Protein AF-A0A091CSZ2-F1 (afdb_monomer_lite)

Radius of gyration: 88.47 Å; chains: 1; bounding box: 219×98×264 Å

pLDDT: mean 77.15, std 18.52, range [27.42, 98.38]

Sequence (616 aa):
MVNLGLSRVDDAVAAKHPGIGEYAACQSNAFMKGVLTFVAGTGGTFGLQILIQRKFPYPMQWSILVAVVAGSVASYRVTRVESQKCSNLWLFLETGKLSKDMGTEQCRALQVQGIKEKTAQNKATLGLLRSNIRRGKHEWASAMKYDQRAIAKACGKDVPTRLAQGRSTMEVAREKLRKYVFDRVNVHNALIHLVRLRGERLESLQLEFTRLRRQPEATKEEARLLQVIRQLENSIEKTTIKITTSQNIRLLYVDLLEYLKKVLAGYPVVLDKLQNRVIGYGSELSDMTILSQDAMMITDEVKRNTRQGEATFIQERRARENRLNQQKKLIDKIHTKEASEKLRRGHRDLDFPNSRMSTDTLMKRKETSEMDIQYQANVTASVERVKSAVQCSHLWDIAGRFLAQKNTEENLELQMEDCEDRRAQLGALIKKLQLEEVLLKFHQAPSSISFKSVEEKMNNMLKEEEARLQLAHSNMTKSQQLLLIIQTGIDNLYIRLIGITLPASQKEAVPSGILDVHSKLAYCERKLTHLADRVQALSRTEEVNTKVKDALESSTLKERYNTKISFENLEEDVIESFQFADMDLDHSYIPSRAEIKKQAQWLIEGKLKAPKKKKK

Structure (mmCIF, N/CA/C/O backbone):
data_AF-A0A091CSZ2-F1
#
_entry.id   AF-A0A091CSZ2-F1
#
loop_
_atom_site.group_PDB
_atom_site.id
_atom_site.type_symbol
_atom_site.label_atom_id
_atom_site.label_alt_id
_atom_site.label_comp_id
_atom_site.label_asym_id
_atom_site.label_entity_id
_atom_site.label_seq_id
_atom_site.pdbx_PDB_ins_code
_atom_site.Cartn_x
_atom_site.Cartn_y
_atom_site.Cartn_z
_atom_site.occupancy
_atom_site.B_iso_or_equiv
_atom_site.auth_seq_id
_atom_site.auth_comp_id
_atom_site.auth_asym_id
_atom_site.auth_atom_id
_atom_site.pdbx_PDB_model_num
ATOM 1 N N . MET A 1 1 ? -90.195 20.758 86.813 1.00 42.75 1 MET A N 1
ATOM 2 C CA . MET A 1 1 ? -89.005 21.638 86.876 1.00 42.75 1 MET A CA 1
ATOM 3 C C . MET A 1 1 ? -88.812 22.130 88.312 1.00 42.75 1 MET A C 1
ATOM 5 O O . MET A 1 1 ? -89.477 23.088 88.667 1.00 42.75 1 MET A O 1
ATOM 9 N N . VAL A 1 2 ? -87.977 21.489 89.152 1.00 44.12 2 VAL A N 1
ATOM 10 C CA . VAL A 1 2 ? -87.649 22.025 90.508 1.00 44.12 2 VAL A CA 1
ATOM 11 C C . VAL A 1 2 ? -86.200 21.740 90.988 1.00 44.12 2 VAL A C 1
ATOM 13 O O . VAL A 1 2 ? -85.830 22.155 92.075 1.00 44.12 2 VAL A O 1
ATOM 16 N N . ASN A 1 3 ? -85.332 21.101 90.187 1.00 44.06 3 ASN A N 1
ATOM 17 C CA . ASN A 1 3 ? -83.965 20.716 90.614 1.00 44.06 3 ASN A CA 1
ATOM 18 C C . ASN A 1 3 ? -82.837 21.620 90.059 1.00 44.06 3 ASN A C 1
ATOM 20 O O . ASN A 1 3 ? -81.682 21.214 90.029 1.00 44.06 3 ASN A O 1
ATOM 24 N N . LEU A 1 4 ? -83.159 22.833 89.594 1.00 44.69 4 LEU A N 1
ATOM 25 C CA . LEU A 1 4 ? -82.220 23.747 88.909 1.00 44.69 4 LEU A CA 1
ATOM 26 C C . LEU A 1 4 ? -81.836 24.997 89.731 1.00 44.69 4 LEU A C 1
ATOM 28 O O . LEU A 1 4 ? -81.159 25.878 89.214 1.00 44.69 4 LEU A O 1
ATOM 32 N N . GLY A 1 5 ? -82.266 25.088 90.996 1.00 49.94 5 GLY A N 1
ATOM 33 C CA . GLY A 1 5 ? -82.117 26.293 91.830 1.00 49.94 5 GLY A CA 1
ATOM 34 C C . GLY A 1 5 ? -81.010 26.274 92.893 1.00 49.94 5 GLY A C 1
ATOM 35 O O . GLY A 1 5 ? -80.869 27.261 93.602 1.00 49.94 5 GLY A O 1
ATOM 36 N N . LEU A 1 6 ? -80.255 25.176 93.048 1.00 50.69 6 LEU A N 1
ATOM 37 C CA . LEU A 1 6 ? -79.294 24.992 94.158 1.00 50.69 6 LEU A CA 1
ATOM 38 C C . LEU A 1 6 ? -77.846 24.692 93.721 1.00 50.69 6 LEU A C 1
ATOM 40 O O . LEU A 1 6 ? -76.978 24.521 94.567 1.00 50.69 6 LEU A O 1
ATOM 44 N N . SER A 1 7 ? -77.553 24.658 92.417 1.00 49.00 7 SER A N 1
ATOM 45 C CA . SER A 1 7 ? -76.203 24.384 91.884 1.00 49.00 7 SER A CA 1
ATOM 46 C C . SER A 1 7 ? -75.366 25.645 91.608 1.00 49.00 7 SER A C 1
ATOM 48 O O . SER A 1 7 ? -74.399 25.585 90.851 1.00 49.00 7 SER A O 1
ATOM 50 N N . ARG A 1 8 ? -75.764 26.793 92.171 1.00 52.34 8 ARG A N 1
ATOM 51 C CA . ARG A 1 8 ? -75.014 28.060 92.189 1.00 52.34 8 ARG A CA 1
ATOM 52 C C . ARG A 1 8 ? -75.266 28.784 93.513 1.00 52.34 8 ARG A C 1
ATOM 54 O O . ARG A 1 8 ? -76.113 29.666 93.598 1.00 52.34 8 ARG A O 1
ATOM 61 N N . VAL A 1 9 ? -74.534 28.371 94.541 1.00 56.75 9 VAL A N 1
ATOM 62 C CA . VAL A 1 9 ? -74.201 29.236 95.679 1.00 56.75 9 VAL A CA 1
ATOM 63 C C . VAL A 1 9 ? -72.805 29.763 95.370 1.00 56.75 9 VAL A C 1
ATOM 65 O O . VAL A 1 9 ? -71.919 28.950 95.121 1.00 56.75 9 VAL A O 1
ATOM 68 N N . ASP A 1 10 ? -72.610 31.080 95.327 1.00 58.66 10 ASP A N 1
ATOM 69 C CA . ASP A 1 10 ? -71.286 31.645 95.045 1.00 58.66 10 ASP A CA 1
ATOM 70 C C . ASP A 1 10 ? -70.282 31.244 96.137 1.00 58.66 10 ASP A C 1
ATOM 72 O O . ASP A 1 10 ? -70.606 31.262 97.330 1.00 58.66 10 ASP A O 1
ATOM 76 N N . ASP A 1 11 ? -69.043 30.931 95.748 1.00 59.53 11 ASP A N 1
ATOM 77 C CA . ASP A 1 11 ? -68.006 30.435 96.668 1.00 59.53 11 ASP A CA 1
ATOM 78 C C . ASP A 1 11 ? -67.740 31.403 97.839 1.00 59.53 11 ASP A C 1
ATOM 80 O O . ASP A 1 11 ? -67.453 30.982 98.960 1.00 59.53 11 ASP A O 1
ATOM 84 N N . ALA A 1 12 ? -67.928 32.709 97.617 1.00 61.50 12 ALA A N 1
ATOM 85 C CA . ALA A 1 12 ? -67.823 33.753 98.640 1.00 61.50 12 ALA A CA 1
ATOM 86 C C . ALA A 1 12 ? -68.907 33.678 99.741 1.00 61.50 12 ALA A C 1
ATOM 88 O O . ALA A 1 12 ? -68.702 34.195 100.842 1.00 61.50 12 ALA A O 1
ATOM 89 N N . VAL A 1 13 ? -70.051 33.043 99.464 1.00 62.28 13 VAL A N 1
ATOM 90 C CA . VAL A 1 13 ? -71.117 32.761 100.442 1.00 62.28 13 VAL A CA 1
ATOM 91 C C . VAL A 1 13 ? -70.874 31.407 101.108 1.00 62.28 13 VAL A C 1
ATOM 93 O O . VAL A 1 13 ? -70.971 31.303 102.332 1.00 62.28 13 VAL A O 1
ATOM 96 N N . ALA A 1 14 ? -70.472 30.393 100.334 1.00 58.94 14 ALA A N 1
ATOM 97 C CA . ALA A 1 14 ? -70.105 29.077 100.862 1.00 58.94 14 ALA A CA 1
ATOM 98 C C . ALA A 1 14 ? -68.959 29.157 101.890 1.00 58.94 14 ALA A C 1
ATOM 100 O O . ALA A 1 14 ? -69.014 28.502 102.929 1.00 58.94 14 ALA A O 1
ATOM 101 N N . ALA A 1 15 ? -67.975 30.033 101.662 1.00 60.06 15 ALA A N 1
ATOM 102 C CA . ALA A 1 15 ? -66.863 30.277 102.581 1.00 60.06 15 ALA A CA 1
ATOM 103 C C . ALA A 1 15 ? -67.263 30.921 103.927 1.00 60.06 15 ALA A C 1
ATOM 105 O O . ALA A 1 15 ? -66.484 30.855 104.876 1.00 60.06 15 ALA A O 1
ATOM 106 N N . LYS A 1 16 ? -68.449 31.543 104.036 1.00 67.31 16 LYS A N 1
ATOM 107 C CA . LYS A 1 16 ? -68.939 32.156 105.288 1.00 67.31 16 LYS A CA 1
ATOM 108 C C . LYS A 1 16 ? -69.817 31.231 106.132 1.00 67.31 16 LYS A C 1
ATOM 110 O O . LYS A 1 16 ? -69.867 31.410 107.344 1.00 67.31 16 LYS A O 1
ATOM 115 N N . HIS A 1 17 ? -70.488 30.260 105.512 1.00 67.06 17 HIS A N 1
ATOM 116 C CA . HIS A 1 17 ? -71.481 29.403 106.167 1.00 67.06 17 HIS A CA 1
ATOM 117 C C . HIS A 1 17 ? -71.141 27.922 105.921 1.00 67.06 17 HIS A C 1
ATOM 119 O O . HIS A 1 17 ? -71.691 27.316 104.999 1.00 67.06 17 HIS A O 1
ATOM 125 N N . PRO A 1 18 ? -70.248 27.300 106.719 1.00 64.69 18 PRO A N 1
ATOM 126 C CA . PRO A 1 18 ? -69.666 25.990 106.399 1.00 64.69 18 PRO A CA 1
ATOM 127 C C . PRO A 1 18 ? -70.699 24.857 106.268 1.00 64.69 18 PRO A C 1
ATOM 129 O O . PRO A 1 18 ? -70.479 23.909 105.519 1.00 64.69 18 PRO A O 1
ATOM 132 N N . GLY A 1 19 ? -71.853 24.965 106.937 1.00 67.50 19 GLY A N 1
ATOM 133 C CA . GLY A 1 19 ? -72.941 23.987 106.833 1.00 67.50 19 GLY A CA 1
ATOM 134 C C . GLY A 1 19 ? -73.822 24.089 105.578 1.00 67.50 19 GLY A C 1
ATOM 135 O O . GLY A 1 19 ? -74.690 23.238 105.391 1.00 67.50 19 GLY A O 1
ATOM 136 N N . ILE A 1 20 ? -73.657 25.105 104.718 1.00 70.88 20 ILE A N 1
ATOM 137 C CA . ILE A 1 20 ? -74.616 25.384 103.630 1.00 70.88 20 ILE A CA 1
ATOM 138 C C . ILE A 1 20 ? -74.624 24.304 102.533 1.00 70.88 20 ILE A C 1
ATOM 140 O O . ILE A 1 20 ? -75.682 23.985 101.989 1.00 70.88 20 ILE A O 1
ATOM 144 N N . GLY A 1 21 ? -73.470 23.685 102.253 1.00 69.44 21 GLY A N 1
ATOM 145 C CA . GLY A 1 21 ? -73.352 22.597 101.274 1.00 69.44 21 GLY A CA 1
ATOM 146 C C . GLY A 1 21 ? -74.020 21.300 101.741 1.00 69.44 21 GLY A C 1
ATOM 147 O O . GLY A 1 21 ? -74.782 20.686 100.991 1.00 69.44 21 GLY A O 1
ATOM 148 N N . GLU A 1 22 ? -73.804 20.911 103.002 1.00 71.38 22 GLU A N 1
ATOM 149 C CA . GLU A 1 22 ? -74.465 19.738 103.593 1.00 71.38 22 GLU A CA 1
ATOM 150 C C . GLU A 1 22 ? -75.973 19.962 103.766 1.00 71.38 22 GLU A C 1
ATOM 152 O O . GLU A 1 22 ? -76.764 19.047 103.520 1.00 71.38 22 GLU A O 1
ATOM 157 N N . TYR A 1 23 ? -76.395 21.190 104.093 1.00 76.81 23 TYR A N 1
ATOM 158 C CA . TYR A 1 23 ? -77.807 21.567 104.107 1.00 76.81 23 TYR A CA 1
ATOM 159 C C . TYR A 1 23 ? -78.461 21.402 102.726 1.00 76.81 23 TYR A C 1
ATOM 161 O O . TYR A 1 23 ? -79.494 20.740 102.629 1.00 76.81 23 TYR A O 1
ATOM 169 N N . ALA A 1 24 ? -77.852 21.921 101.653 1.00 73.56 24 ALA A N 1
ATOM 170 C CA . ALA A 1 24 ? -78.382 21.779 100.293 1.00 73.56 24 ALA A CA 1
ATOM 171 C C . ALA A 1 24 ? -78.472 20.303 99.853 1.00 73.56 24 ALA A C 1
ATOM 173 O O . ALA A 1 24 ? -79.487 19.874 99.291 1.00 73.56 24 ALA A O 1
ATOM 174 N N . ALA A 1 25 ? -77.455 19.494 100.176 1.00 76.88 25 ALA A N 1
ATOM 175 C CA . ALA A 1 25 ? -77.474 18.051 99.942 1.00 76.88 25 ALA A CA 1
ATOM 176 C C . ALA A 1 25 ? -78.622 17.365 100.711 1.00 76.88 25 ALA A C 1
ATOM 178 O O . ALA A 1 25 ? -79.415 16.631 100.112 1.00 76.88 25 ALA A O 1
ATOM 179 N N . CYS A 1 26 ? -78.773 17.659 102.007 1.00 80.00 26 CYS A N 1
ATOM 180 C CA . CYS A 1 26 ? -79.867 17.161 102.843 1.00 80.00 26 CYS A CA 1
ATOM 181 C C . CYS A 1 26 ? -81.241 17.550 102.274 1.00 80.00 26 CYS A C 1
ATOM 183 O O . CYS A 1 26 ? -82.117 16.695 102.123 1.00 80.00 26 CYS A O 1
ATOM 185 N N . GLN A 1 27 ? -81.416 18.817 101.889 1.00 81.19 27 GLN A N 1
ATOM 186 C CA . GLN A 1 27 ? -82.670 19.350 101.361 1.00 81.19 27 GLN A CA 1
ATOM 187 C C . GLN A 1 27 ? -83.065 18.673 100.037 1.00 81.19 27 GLN A C 1
ATOM 189 O O . GLN A 1 27 ? -84.226 18.303 99.858 1.00 81.19 27 GLN A O 1
ATOM 194 N N . SER A 1 28 ? -82.109 18.416 99.136 1.00 78.75 28 SER A N 1
ATOM 195 C CA . SER A 1 28 ? -82.377 17.667 97.896 1.00 78.75 28 SER A CA 1
ATOM 196 C C . SER A 1 28 ? -82.844 16.225 98.160 1.00 78.75 28 SER A C 1
ATOM 198 O O . SER A 1 28 ? -83.782 15.745 97.520 1.00 78.75 28 SER A O 1
ATOM 200 N N . ASN A 1 29 ? -82.267 15.552 99.162 1.00 80.56 29 ASN A N 1
ATOM 201 C CA . ASN A 1 29 ? -82.669 14.209 99.586 1.00 80.56 29 ASN A CA 1
ATOM 202 C C . ASN A 1 29 ? -84.074 14.217 100.227 1.00 80.56 29 ASN A C 1
ATOM 204 O O . ASN A 1 29 ? -84.904 13.357 99.924 1.00 80.56 29 ASN A O 1
ATOM 208 N N . ALA A 1 30 ? -84.390 15.233 101.039 1.00 83.50 30 ALA A N 1
ATOM 209 C CA . ALA A 1 30 ? -85.727 15.443 101.597 1.00 83.50 30 ALA A CA 1
ATOM 210 C C . ALA A 1 30 ? -86.799 15.597 100.498 1.00 83.50 30 ALA A C 1
ATOM 212 O O . ALA A 1 30 ? -87.841 14.940 100.562 1.00 83.50 30 ALA A O 1
ATOM 213 N N . PHE A 1 31 ? -86.525 16.382 99.448 1.00 82.31 31 PHE A N 1
ATOM 214 C CA . PHE A 1 31 ? -87.416 16.496 98.287 1.00 82.31 31 PHE A CA 1
ATOM 215 C C . PHE A 1 31 ? -87.555 15.176 97.512 1.00 82.31 31 PHE A C 1
ATOM 217 O O . PHE A 1 31 ? -88.671 14.804 97.150 1.00 82.31 31 PHE A O 1
ATOM 224 N N . MET A 1 32 ? -86.471 14.420 97.305 1.00 84.50 32 MET A N 1
ATOM 225 C CA . MET A 1 32 ? -86.537 13.114 96.629 1.00 84.50 32 MET A CA 1
ATOM 226 C C . MET A 1 32 ? -87.381 12.086 97.400 1.00 84.50 32 MET A C 1
ATOM 228 O O . MET A 1 32 ? -88.177 11.370 96.787 1.00 84.50 32 MET A O 1
ATOM 232 N N . LYS A 1 33 ? -87.297 12.053 98.738 1.00 83.62 33 LYS A N 1
ATOM 233 C CA . LYS A 1 33 ? -88.208 11.256 99.586 1.00 83.62 33 LYS A CA 1
ATOM 234 C C . LYS A 1 33 ? -89.661 11.727 99.464 1.00 83.62 33 LYS A C 1
ATOM 236 O O . LYS A 1 33 ? -90.573 10.900 99.426 1.00 83.62 33 LYS A O 1
ATOM 241 N N . GLY A 1 34 ? -89.879 13.037 99.349 1.00 85.19 34 GLY A N 1
ATOM 242 C CA . GLY A 1 34 ? -91.180 13.635 99.045 1.00 85.19 34 GLY A CA 1
ATOM 243 C C . GLY A 1 34 ? -91.783 13.127 97.733 1.00 85.19 34 GLY A C 1
ATOM 244 O O . GLY A 1 34 ? -92.928 12.677 97.711 1.00 85.19 34 GLY A O 1
ATOM 245 N N . VAL A 1 35 ? -91.008 13.124 96.646 1.00 85.44 35 VAL A N 1
ATOM 246 C CA . VAL A 1 35 ? -91.459 12.637 95.328 1.00 85.44 35 VAL A CA 1
ATOM 247 C C . VAL A 1 35 ? -91.723 11.126 95.344 1.00 85.44 35 VAL A C 1
ATOM 249 O O . VAL A 1 35 ? -92.753 10.682 94.840 1.00 85.44 35 VAL A O 1
ATOM 252 N N . LEU A 1 36 ? -90.859 10.327 95.979 1.00 85.19 36 LEU A N 1
ATOM 253 C CA . LEU A 1 36 ? -91.084 8.883 96.133 1.00 85.19 36 LEU A CA 1
ATOM 254 C C . LEU A 1 36 ? -92.365 8.570 96.919 1.00 85.19 36 LEU A C 1
ATOM 256 O O . LEU A 1 36 ? -93.137 7.699 96.520 1.00 85.19 36 LEU A O 1
ATOM 260 N N . THR A 1 37 ? -92.628 9.304 98.003 1.00 85.31 37 THR A N 1
ATOM 261 C CA . THR A 1 37 ? -93.847 9.117 98.810 1.00 85.31 37 THR A CA 1
ATOM 262 C C . THR A 1 37 ? -95.108 9.669 98.144 1.00 85.31 37 THR A C 1
ATOM 264 O O . THR A 1 37 ? -96.184 9.127 98.390 1.00 85.31 37 THR A O 1
ATOM 267 N N . PHE A 1 38 ? -94.997 10.641 97.229 1.00 89.12 38 PHE A N 1
ATOM 268 C CA . PHE A 1 38 ? -96.094 11.003 96.325 1.00 89.12 38 PHE A CA 1
ATOM 269 C C . PHE A 1 38 ? -96.479 9.821 95.427 1.00 89.12 38 PHE A C 1
ATOM 271 O O . PHE A 1 38 ? -97.629 9.393 95.447 1.00 89.12 38 PHE A O 1
ATOM 278 N N . VAL A 1 39 ? -95.522 9.261 94.677 1.00 87.75 39 VAL A N 1
ATOM 279 C CA . VAL A 1 39 ? -95.784 8.183 93.702 1.00 87.75 39 VAL A CA 1
ATOM 280 C C . VAL A 1 39 ? -96.275 6.903 94.389 1.00 87.75 39 VAL A C 1
ATOM 282 O O . VAL A 1 39 ? -97.246 6.296 93.942 1.00 87.75 39 VAL A O 1
ATOM 285 N N . ALA A 1 40 ? -95.661 6.513 95.510 1.00 86.62 40 ALA A N 1
ATOM 286 C CA . ALA A 1 40 ? -96.116 5.359 96.285 1.00 86.62 40 ALA A CA 1
ATOM 287 C C . ALA A 1 40 ? -97.497 5.595 96.931 1.00 86.62 40 ALA A C 1
ATOM 289 O O . ALA A 1 40 ? -98.336 4.693 96.946 1.00 86.62 40 ALA A O 1
ATOM 290 N N . GLY A 1 41 ? -97.755 6.808 97.433 1.00 85.75 41 GLY A N 1
ATOM 291 C CA . GLY A 1 41 ? -99.017 7.178 98.074 1.00 85.75 41 GLY A CA 1
ATOM 292 C C . GLY A 1 41 ? -100.198 7.234 97.104 1.00 85.75 41 GLY A C 1
ATOM 293 O O . GLY A 1 41 ? -101.259 6.684 97.407 1.00 85.75 41 GLY A O 1
ATOM 294 N N . THR A 1 42 ? -100.023 7.838 95.923 1.00 87.50 42 THR A N 1
ATOM 295 C CA . THR A 1 42 ? -101.057 7.851 94.873 1.00 87.50 42 THR A CA 1
ATOM 296 C C . THR A 1 42 ? -101.328 6.440 94.349 1.00 87.50 42 THR A C 1
ATOM 298 O O . THR A 1 42 ? -102.483 6.025 94.304 1.00 87.50 42 THR A O 1
ATOM 301 N N . GLY A 1 43 ? -100.285 5.658 94.044 1.00 84.19 43 GLY A N 1
ATOM 302 C CA . GLY A 1 43 ? -100.430 4.280 93.564 1.00 84.19 43 GLY A CA 1
ATOM 303 C C . GLY A 1 43 ? -101.142 3.361 94.563 1.00 84.19 43 GLY A C 1
ATOM 304 O O . GLY A 1 43 ? -102.083 2.656 94.196 1.00 84.19 43 GLY A O 1
ATOM 305 N N . GLY A 1 44 ? -100.748 3.402 95.841 1.00 85.44 44 GLY A N 1
ATOM 306 C CA . GLY A 1 44 ? -101.357 2.580 96.892 1.00 85.44 44 GLY A CA 1
ATOM 307 C C . GLY A 1 44 ? -102.820 2.938 97.175 1.00 85.44 44 GLY A C 1
ATOM 308 O O . GLY A 1 44 ? -103.660 2.047 97.309 1.00 85.44 44 GLY A O 1
ATOM 309 N N . THR A 1 45 ? -103.153 4.232 97.216 1.00 83.69 45 THR A N 1
ATOM 310 C CA . THR A 1 45 ? -104.541 4.678 97.445 1.00 83.69 45 THR A CA 1
ATOM 311 C C . THR A 1 45 ? -105.448 4.400 96.247 1.00 83.69 45 THR A C 1
ATOM 313 O O . THR A 1 45 ? -106.575 3.949 96.446 1.00 83.69 45 THR A O 1
ATOM 316 N N . PHE A 1 46 ? -104.950 4.552 95.016 1.00 84.56 46 PHE A N 1
ATOM 317 C CA . PHE A 1 46 ? -105.677 4.174 93.801 1.00 84.56 46 PHE A CA 1
ATOM 318 C C . PHE A 1 46 ? -105.936 2.657 93.730 1.00 84.56 46 PHE A C 1
ATOM 320 O O . PHE A 1 46 ? -107.058 2.229 93.458 1.00 84.56 46 PHE A O 1
ATOM 327 N N . GLY A 1 47 ? -104.944 1.825 94.070 1.00 83.12 47 GLY A N 1
ATOM 328 C CA . GLY A 1 47 ? -105.113 0.368 94.149 1.00 83.12 47 GLY A CA 1
ATOM 329 C C . GLY A 1 47 ? -106.172 -0.063 95.174 1.00 83.12 47 GLY A C 1
ATOM 330 O O . GLY A 1 47 ? -107.018 -0.911 94.879 1.00 83.12 47 GLY A O 1
ATOM 331 N N . LEU A 1 48 ? -106.188 0.568 96.353 1.00 82.12 48 LEU A N 1
ATOM 332 C CA . LEU A 1 48 ? -107.214 0.330 97.375 1.00 82.12 48 LEU A CA 1
ATOM 333 C C . LEU A 1 48 ? -108.613 0.776 96.910 1.00 82.12 48 LEU A C 1
ATOM 335 O O . LEU A 1 48 ? -109.604 0.097 97.175 1.00 82.12 48 LEU A O 1
ATOM 339 N N . GLN A 1 49 ? -108.707 1.884 96.173 1.00 80.88 49 GLN A N 1
ATOM 340 C CA . GLN A 1 49 ? -109.967 2.385 95.619 1.00 80.88 49 GLN A CA 1
ATOM 341 C C . GLN A 1 49 ? -110.567 1.476 94.545 1.00 80.88 49 GLN A C 1
ATOM 343 O O . GLN A 1 49 ? -111.786 1.319 94.534 1.00 80.88 49 GLN A O 1
ATOM 348 N N . ILE A 1 50 ? -109.752 0.837 93.698 1.00 80.56 50 ILE A N 1
ATOM 349 C CA . ILE A 1 50 ? -110.214 -0.183 92.736 1.00 80.56 50 ILE A CA 1
ATOM 350 C C . ILE A 1 50 ? -110.808 -1.393 93.481 1.00 80.56 50 ILE A C 1
ATOM 352 O O . ILE A 1 50 ? -111.854 -1.924 93.100 1.00 80.56 50 ILE A O 1
ATOM 356 N N . LEU A 1 51 ? -110.184 -1.798 94.592 1.00 80.62 51 LEU A N 1
ATOM 357 C CA . LEU A 1 51 ? -110.705 -2.843 95.481 1.00 80.62 51 LEU A CA 1
ATOM 358 C C . LEU A 1 51 ? -112.053 -2.462 96.120 1.00 80.62 51 LEU A C 1
ATOM 360 O O . LEU A 1 51 ? -112.914 -3.325 96.279 1.00 80.62 51 LEU A O 1
ATOM 364 N N . ILE A 1 52 ? -112.265 -1.180 96.432 1.00 78.00 52 ILE A N 1
ATOM 365 C CA . ILE A 1 52 ? -113.539 -0.659 96.956 1.00 78.00 52 ILE A CA 1
ATOM 366 C C . ILE A 1 52 ? -114.594 -0.516 95.841 1.00 78.00 52 ILE A C 1
ATOM 368 O O . ILE A 1 52 ? -115.756 -0.855 96.068 1.00 78.00 52 ILE A O 1
ATOM 372 N N . GLN A 1 53 ? -114.211 -0.109 94.623 1.00 71.50 53 GLN A N 1
ATOM 373 C CA . GLN A 1 53 ? -115.112 -0.025 93.460 1.00 71.50 53 GLN A CA 1
ATOM 374 C C . GLN A 1 53 ? -115.760 -1.369 93.107 1.00 71.50 53 GLN A C 1
ATOM 376 O O . GLN A 1 53 ? -116.913 -1.398 92.684 1.00 71.50 53 GLN A O 1
ATOM 381 N N . ARG A 1 54 ? -115.067 -2.494 93.346 1.00 73.62 54 ARG A N 1
ATOM 382 C CA . ARG A 1 54 ? -115.645 -3.848 93.227 1.00 73.62 54 ARG A CA 1
ATOM 383 C C . ARG A 1 54 ? -116.833 -4.113 94.163 1.00 73.62 54 ARG A C 1
ATOM 385 O O . ARG A 1 54 ? -117.535 -5.096 93.947 1.00 73.62 54 ARG A O 1
ATOM 392 N N . LYS A 1 55 ? -117.040 -3.294 95.200 1.00 74.00 55 LYS A N 1
ATOM 393 C CA . LYS A 1 55 ? -118.114 -3.456 96.195 1.00 74.00 55 LYS A CA 1
ATOM 394 C C . LYS A 1 55 ? -119.137 -2.315 96.183 1.00 74.00 55 LYS A C 1
ATOM 396 O O . LYS A 1 55 ? -120.295 -2.559 96.500 1.00 74.00 55 LYS A O 1
ATOM 401 N N . PHE A 1 56 ? -118.734 -1.108 95.781 1.00 72.19 56 PHE A N 1
ATOM 402 C CA . PHE A 1 56 ? -119.621 0.039 95.565 1.00 72.19 56 PHE A CA 1
ATOM 403 C C . PHE A 1 56 ? -119.186 0.805 94.301 1.00 72.19 56 PHE A C 1
ATOM 405 O O . PHE A 1 56 ? -118.100 1.386 94.311 1.00 72.19 56 PHE A O 1
ATOM 412 N N . PRO A 1 57 ? -119.980 0.829 93.214 1.00 71.12 57 PRO A N 1
ATOM 413 C CA . PRO A 1 57 ? -119.600 1.517 91.982 1.00 71.12 57 PRO A CA 1
ATOM 414 C C . PRO A 1 57 ? -119.760 3.041 92.106 1.00 71.12 57 PRO A C 1
ATOM 416 O O . PRO A 1 57 ? -120.825 3.538 92.461 1.00 71.12 57 PRO A O 1
ATOM 419 N N . TYR A 1 58 ? -118.707 3.789 91.772 1.00 79.44 58 TYR A N 1
ATOM 420 C CA . TYR A 1 58 ? -118.703 5.257 91.698 1.00 79.44 58 TYR A CA 1
ATOM 421 C C . TYR A 1 58 ? -117.737 5.741 90.592 1.00 79.44 58 TYR A C 1
ATOM 423 O O . TYR A 1 58 ? -116.856 4.974 90.187 1.00 79.44 58 TYR A O 1
ATOM 431 N N . PRO A 1 59 ? -117.870 6.978 90.067 1.00 76.19 59 PRO A N 1
ATOM 432 C CA . PRO A 1 59 ? -117.162 7.389 88.851 1.00 76.19 59 PRO A CA 1
ATOM 433 C C . PRO A 1 59 ? -115.636 7.462 89.016 1.00 76.19 59 PRO A C 1
ATOM 435 O O . PRO A 1 59 ? -115.134 8.079 89.955 1.00 76.19 59 PRO A O 1
ATOM 438 N N . MET A 1 60 ? -114.897 6.915 88.043 1.00 72.50 60 MET A N 1
ATOM 439 C CA . MET A 1 60 ? -113.422 6.838 88.033 1.00 72.50 60 MET A CA 1
ATOM 440 C C . MET A 1 60 ? -112.697 8.177 88.245 1.00 72.50 60 MET A C 1
ATOM 442 O O . MET A 1 60 ? -111.608 8.202 88.818 1.00 72.50 60 MET A O 1
ATOM 446 N N . GLN A 1 61 ? -113.298 9.295 87.824 1.00 79.06 61 GLN A N 1
ATOM 447 C CA . GLN A 1 61 ? -112.747 10.639 88.040 1.00 79.06 61 GLN A CA 1
ATOM 448 C C . GLN A 1 61 ? -112.524 10.939 89.534 1.00 79.06 61 GLN A C 1
ATOM 450 O O . GLN A 1 61 ? -111.511 11.539 89.892 1.00 79.06 61 GLN A O 1
ATOM 455 N N . TRP A 1 62 ? -113.413 10.461 90.414 1.00 79.56 62 TRP A N 1
ATOM 456 C CA . TRP A 1 62 ? -113.287 10.644 91.861 1.00 79.56 62 TRP A CA 1
ATOM 457 C C . TRP A 1 62 ? -112.188 9.776 92.478 1.00 79.56 62 TRP A C 1
ATOM 459 O O . TRP A 1 62 ? -111.502 10.247 93.382 1.00 79.56 62 TRP A O 1
ATOM 469 N N . SER A 1 63 ? -111.959 8.557 91.974 1.00 79.81 63 SER A N 1
ATOM 470 C CA . SER A 1 63 ? -110.827 7.726 92.413 1.00 79.81 63 SER A CA 1
ATOM 471 C C . SER A 1 63 ? -109.503 8.437 92.130 1.00 79.81 63 SER A C 1
ATOM 473 O O . SER A 1 63 ? -108.731 8.708 93.047 1.00 79.81 63 SER A O 1
ATOM 475 N N . ILE A 1 64 ? -109.280 8.845 90.875 1.00 82.38 64 ILE A N 1
ATOM 476 C CA . ILE A 1 64 ? -108.052 9.543 90.465 1.00 82.38 64 ILE A CA 1
ATOM 477 C C . ILE A 1 64 ? -107.846 10.814 91.304 1.00 82.38 64 ILE A C 1
ATOM 479 O O . ILE A 1 64 ? -106.758 11.021 91.841 1.00 82.38 64 ILE A O 1
ATOM 483 N N . LEU A 1 65 ? -108.891 11.630 91.483 1.00 85.44 65 LEU A N 1
ATOM 484 C CA . LEU A 1 65 ? -108.815 12.864 92.267 1.00 85.44 65 LEU A CA 1
ATOM 485 C C . LEU A 1 65 ? -108.460 12.596 93.739 1.00 85.44 65 LEU A C 1
ATOM 487 O O . LEU A 1 65 ? -107.530 13.209 94.262 1.00 85.44 65 LEU A O 1
ATOM 491 N N . VAL A 1 66 ? -109.140 11.659 94.407 1.00 84.19 66 VAL A N 1
ATOM 492 C CA . VAL A 1 66 ? -108.883 11.360 95.827 1.00 84.19 66 VAL A CA 1
ATOM 493 C C . VAL A 1 66 ? -107.518 10.691 96.023 1.00 84.19 66 VAL A C 1
ATOM 495 O O . VAL A 1 66 ? -106.832 11.010 96.992 1.00 84.19 66 VAL A O 1
ATOM 498 N N . ALA A 1 67 ? -107.075 9.825 95.105 1.00 85.56 67 ALA A N 1
ATOM 499 C CA . ALA A 1 67 ? -105.739 9.228 95.157 1.00 85.56 67 ALA A CA 1
ATOM 500 C C . ALA A 1 67 ? -104.629 10.284 95.005 1.00 85.56 67 ALA A C 1
ATOM 502 O O . ALA A 1 67 ? -103.684 10.309 95.797 1.00 85.56 67 ALA A O 1
ATOM 503 N N . VAL A 1 68 ? -104.766 11.208 94.044 1.00 88.12 68 VAL A N 1
ATOM 504 C CA . VAL A 1 68 ? -103.827 12.328 93.844 1.00 88.12 68 VAL A CA 1
ATOM 505 C C . VAL A 1 68 ? -103.800 13.260 95.057 1.00 88.12 68 VAL A C 1
ATOM 507 O O . VAL A 1 68 ? -102.714 13.638 95.504 1.00 88.12 68 VAL A O 1
ATOM 510 N N . VAL A 1 69 ? -104.954 13.587 95.647 1.00 89.31 69 VAL A N 1
ATOM 511 C CA . VAL A 1 69 ? -105.030 14.403 96.874 1.00 89.31 69 VAL A CA 1
ATOM 512 C C . VAL A 1 69 ? -104.356 13.689 98.051 1.00 89.31 69 VAL A C 1
ATOM 514 O O . VAL A 1 69 ? -103.524 14.290 98.732 1.00 89.31 69 VAL A O 1
ATOM 517 N N . ALA A 1 70 ? -104.637 12.401 98.265 1.00 87.75 70 ALA A N 1
ATOM 518 C CA . ALA A 1 70 ? -104.053 11.629 99.361 1.00 87.75 70 ALA A CA 1
ATOM 519 C C . ALA A 1 70 ? -102.522 11.509 99.241 1.00 87.75 70 ALA A C 1
ATOM 521 O O . ALA A 1 70 ? -101.803 11.777 100.209 1.00 87.75 70 ALA A O 1
ATOM 522 N N . GLY A 1 71 ? -102.009 11.192 98.047 1.00 87.31 71 GLY A N 1
ATOM 523 C CA . GLY A 1 71 ? -100.569 11.171 97.777 1.00 87.31 71 GLY A CA 1
ATOM 524 C C . GLY A 1 71 ? -99.908 12.545 97.927 1.00 87.31 71 GLY A C 1
ATOM 525 O O . GLY A 1 71 ? -98.808 12.631 98.471 1.00 87.31 71 GLY A O 1
ATOM 526 N N . SER A 1 72 ? -100.588 13.630 97.535 1.00 88.25 72 SER A N 1
ATOM 527 C CA . SER A 1 72 ? -100.102 15.008 97.735 1.00 88.25 72 SER A CA 1
ATOM 528 C C . SER A 1 72 ? -99.952 15.355 99.218 1.00 88.25 72 SER A C 1
ATOM 530 O O . SER A 1 72 ? -98.909 15.860 99.632 1.00 88.25 72 SER A O 1
ATOM 532 N N . VAL A 1 73 ? -100.956 15.043 100.044 1.00 88.62 73 VAL A N 1
ATOM 533 C CA . VAL A 1 73 ? -100.929 15.320 101.493 1.00 88.62 73 VAL A CA 1
ATOM 534 C C . VAL A 1 73 ? -99.863 14.479 102.206 1.00 88.62 73 VAL A C 1
ATOM 536 O O . VAL A 1 73 ? -99.149 14.997 103.071 1.00 88.62 73 VAL A O 1
ATOM 539 N N . ALA A 1 74 ? -99.707 13.207 101.824 1.00 86.00 74 ALA A N 1
ATOM 540 C CA . ALA A 1 74 ? -98.655 12.335 102.347 1.00 86.00 74 ALA A CA 1
ATOM 541 C C . ALA A 1 74 ? -97.254 12.862 101.989 1.00 86.00 74 ALA A C 1
ATOM 543 O O . ALA A 1 74 ? -96.420 13.055 102.877 1.00 86.00 74 ALA A O 1
ATOM 544 N N . SER A 1 75 ? -97.029 13.176 100.710 1.00 88.75 75 SER A N 1
ATOM 545 C CA . SER A 1 75 ? -95.783 13.760 100.203 1.00 88.75 75 SER A CA 1
ATOM 546 C C . SER A 1 75 ? -95.432 15.073 100.903 1.00 88.75 75 SER A C 1
ATOM 548 O O . SER A 1 75 ? -94.305 15.243 101.370 1.00 88.75 75 SER A O 1
ATOM 550 N N . TYR A 1 76 ? -96.401 15.980 101.063 1.00 86.88 76 TYR A N 1
ATOM 551 C CA . TYR A 1 76 ? -96.196 17.255 101.749 1.00 86.88 76 TYR A CA 1
ATOM 552 C C . TYR A 1 76 ? -95.797 17.061 103.220 1.00 86.88 76 TYR A C 1
ATOM 554 O O . TYR A 1 76 ? -94.840 17.691 103.677 1.00 86.88 76 TYR A O 1
ATOM 562 N N . ARG A 1 77 ? -96.451 16.146 103.958 1.00 87.44 77 ARG A N 1
ATOM 563 C CA . ARG A 1 77 ? -96.051 15.812 105.339 1.00 87.44 77 ARG A CA 1
ATOM 564 C C . ARG A 1 77 ? -94.622 15.270 105.412 1.00 87.44 77 ARG A C 1
ATOM 566 O O . ARG A 1 77 ? -93.852 15.744 106.245 1.00 87.44 77 ARG A O 1
ATOM 573 N N . VAL A 1 78 ? -94.260 14.313 104.556 1.00 87.00 78 VAL A N 1
ATOM 574 C CA . VAL A 1 78 ? -92.914 13.707 104.544 1.00 87.00 78 VAL A CA 1
ATOM 575 C C . VAL A 1 78 ? -91.852 14.746 104.193 1.00 87.00 78 VAL A C 1
ATOM 577 O O . VAL A 1 78 ? -90.876 14.895 104.926 1.00 87.00 78 VAL A O 1
ATOM 580 N N . THR A 1 79 ? -92.079 15.523 103.131 1.00 85.81 79 THR A N 1
ATOM 581 C CA . THR A 1 79 ? -91.163 16.585 102.690 1.00 85.81 79 THR A CA 1
ATOM 582 C C . THR A 1 79 ? -90.950 17.614 103.798 1.00 85.81 79 THR A C 1
ATOM 584 O O . THR A 1 79 ? -89.809 17.971 104.086 1.00 85.81 79 THR A O 1
ATOM 587 N N . ARG A 1 80 ? -92.021 18.051 104.480 1.00 84.12 80 ARG A N 1
ATOM 588 C CA . ARG A 1 80 ? -91.946 19.001 105.602 1.00 84.12 80 ARG A CA 1
ATOM 589 C C . ARG A 1 80 ? -91.131 18.454 106.778 1.00 84.12 80 ARG A C 1
ATOM 591 O O . ARG A 1 80 ? -90.271 19.170 107.282 1.00 84.12 80 ARG A O 1
ATOM 598 N N . VAL A 1 81 ? -91.361 17.205 107.193 1.00 85.12 81 VAL A N 1
ATOM 599 C CA . VAL A 1 81 ? -90.630 16.577 108.312 1.00 85.12 81 VAL A CA 1
ATOM 600 C C . VAL A 1 81 ? -89.144 16.404 107.989 1.00 85.12 81 VAL A C 1
ATOM 602 O O . VAL A 1 81 ? -88.299 16.743 108.815 1.00 85.12 81 VAL A O 1
ATOM 605 N N . GLU A 1 82 ? -88.800 15.924 106.793 1.00 82.00 82 GLU A N 1
ATOM 606 C CA . GLU A 1 82 ? -87.397 15.757 106.394 1.00 82.00 82 GLU A CA 1
ATOM 607 C C . GLU A 1 82 ? -86.693 17.114 106.207 1.00 82.00 82 GLU A C 1
ATOM 609 O O . GLU A 1 82 ? -85.558 17.279 106.648 1.00 82.00 82 GLU A O 1
ATOM 614 N N . SER A 1 83 ? -87.382 18.127 105.669 1.00 81.56 83 SER A N 1
ATOM 615 C CA . SER A 1 83 ? -86.840 19.494 105.549 1.00 81.56 83 SER A CA 1
ATOM 616 C C . SER A 1 83 ? -86.570 20.127 106.918 1.00 81.56 83 SER A C 1
ATOM 618 O O . SER A 1 83 ? -85.555 20.795 107.106 1.00 81.56 83 SER A O 1
ATOM 620 N N . GLN A 1 84 ? -87.437 19.876 107.905 1.00 79.56 84 GLN A N 1
ATOM 621 C CA . GLN A 1 84 ? -87.246 20.353 109.276 1.00 79.56 84 GLN A CA 1
ATOM 622 C C . GLN A 1 84 ? -86.043 19.677 109.963 1.00 79.56 84 GLN A C 1
ATOM 624 O O . GLN A 1 84 ? -85.323 20.335 110.711 1.00 79.56 84 GLN A O 1
ATOM 629 N N . LYS A 1 85 ? -85.741 18.407 109.649 1.00 81.81 85 LYS A N 1
ATOM 630 C CA . LYS A 1 85 ? -84.483 17.763 110.079 1.00 81.81 85 LYS A CA 1
ATOM 631 C C . LYS A 1 85 ? -83.255 18.429 109.452 1.00 81.81 85 LYS A C 1
ATOM 633 O O . LYS A 1 85 ? -82.283 18.666 110.162 1.00 81.81 85 LYS A O 1
ATOM 638 N N . CYS A 1 86 ? -83.306 18.777 108.165 1.00 80.00 86 CYS A N 1
ATOM 639 C CA . CYS A 1 86 ? -82.211 19.495 107.505 1.00 80.00 86 CYS A CA 1
ATOM 640 C C . CYS A 1 86 ? -81.991 20.896 108.101 1.00 80.00 86 CYS A C 1
ATOM 642 O O . CYS A 1 86 ? -80.848 21.297 108.295 1.00 80.00 86 CYS A O 1
ATOM 644 N N . SER A 1 87 ? -83.059 21.612 108.467 1.00 78.19 87 SER A N 1
ATOM 645 C CA . SER A 1 87 ? -82.961 22.900 109.175 1.00 78.19 87 SER A CA 1
ATOM 646 C C . SER A 1 87 ? -82.281 22.763 110.548 1.00 78.19 87 SER A C 1
ATOM 648 O O . SER A 1 87 ? -81.398 23.556 110.870 1.00 78.19 87 SER A O 1
ATOM 650 N N . ASN A 1 88 ? -82.600 21.713 111.315 1.00 77.81 88 ASN A N 1
ATOM 651 C CA . ASN A 1 88 ? -81.917 21.420 112.581 1.00 77.81 88 ASN A CA 1
ATOM 652 C C . ASN A 1 88 ? -80.430 21.055 112.383 1.00 77.81 88 ASN A C 1
ATOM 654 O O . ASN A 1 88 ? -79.592 21.448 113.192 1.00 77.81 88 ASN A O 1
ATOM 658 N N . LEU A 1 89 ? -80.090 20.325 111.312 1.00 76.81 89 LEU A N 1
ATOM 659 C CA . LEU A 1 89 ? -78.701 20.002 110.961 1.00 76.81 89 LEU A CA 1
ATOM 660 C C . LEU A 1 89 ? -77.903 21.262 110.589 1.00 76.81 89 LEU A C 1
ATOM 662 O O . LEU A 1 89 ? -76.768 21.418 111.028 1.00 76.81 89 LEU A O 1
ATOM 666 N N . TRP A 1 90 ? -78.503 22.179 109.829 1.00 75.06 90 TRP A N 1
ATOM 667 C CA . TRP A 1 90 ? -77.888 23.458 109.471 1.00 75.06 90 TRP A CA 1
ATOM 668 C C . TRP A 1 90 ? -77.608 24.322 110.712 1.00 75.06 90 TRP A C 1
ATOM 670 O O . TRP A 1 90 ? -76.472 24.749 110.909 1.00 75.06 90 TRP A O 1
ATOM 680 N N . LEU A 1 91 ? -78.587 24.452 111.619 1.00 72.56 91 LEU A N 1
ATOM 681 C CA . LEU A 1 91 ? -78.410 25.112 112.921 1.00 72.56 91 LEU A CA 1
ATOM 682 C C . LEU A 1 91 ? -77.272 24.499 113.755 1.00 72.56 91 LEU A C 1
ATOM 684 O O . LEU A 1 91 ? -76.525 25.232 114.404 1.00 72.56 91 LEU A O 1
ATOM 688 N N . PHE A 1 92 ? -77.113 23.173 113.738 1.00 72.88 92 PHE A N 1
ATOM 689 C CA . PHE A 1 92 ? -76.007 22.497 114.421 1.00 72.88 92 PHE A CA 1
ATOM 690 C C . PHE A 1 92 ? -74.642 22.840 113.801 1.00 72.88 92 PHE A C 1
ATOM 692 O O . PHE A 1 92 ? -73.723 23.223 114.527 1.00 72.88 92 PHE A O 1
ATOM 699 N N . LEU A 1 93 ? -74.524 22.755 112.472 1.00 69.19 93 LEU A N 1
ATOM 700 C CA . LEU A 1 93 ? -73.288 23.047 111.733 1.00 69.19 93 LEU A CA 1
ATOM 701 C C . LEU A 1 93 ? -72.862 24.523 111.824 1.00 69.19 93 LEU A C 1
ATOM 703 O O . LEU A 1 93 ? -71.678 24.822 111.697 1.00 69.19 93 LEU A O 1
ATOM 707 N N . GLU A 1 94 ? -73.808 25.437 112.048 1.00 67.12 94 GLU A N 1
ATOM 708 C CA . GLU A 1 94 ? -73.552 26.879 112.132 1.00 67.12 94 GLU A CA 1
ATOM 709 C C . GLU A 1 94 ? -73.335 27.390 113.568 1.00 67.12 94 GLU A C 1
ATOM 711 O O . GLU A 1 94 ? -72.540 28.304 113.778 1.00 67.12 94 GLU A O 1
ATOM 716 N N . THR A 1 95 ? -73.983 26.795 114.579 1.00 65.56 95 THR A N 1
ATOM 717 C CA . THR A 1 95 ? -73.849 27.237 115.986 1.00 65.56 95 THR A CA 1
ATOM 718 C C . THR A 1 95 ? -72.891 26.395 116.833 1.00 65.56 95 THR A C 1
ATOM 720 O O . THR A 1 95 ? -72.532 26.809 117.939 1.00 65.56 95 THR A O 1
ATOM 723 N N . GLY A 1 96 ? -72.477 25.214 116.358 1.00 63.69 96 GLY A N 1
ATOM 724 C CA . GLY A 1 96 ? -71.450 24.362 116.975 1.00 63.69 96 GLY A CA 1
ATOM 725 C C . GLY A 1 96 ? -71.794 23.760 118.346 1.00 63.69 96 GLY A C 1
ATOM 726 O O . GLY A 1 96 ? -70.981 23.031 118.916 1.00 63.69 96 GLY A O 1
ATOM 727 N N . LYS A 1 97 ? -72.980 24.039 118.901 1.00 53.31 97 LYS A N 1
ATOM 728 C CA . LYS A 1 97 ? -73.413 23.539 120.212 1.00 53.31 97 LYS A CA 1
ATOM 729 C C . LYS A 1 97 ? -74.228 22.259 120.066 1.00 53.31 97 LYS A C 1
ATOM 731 O O . LYS A 1 97 ? -75.440 22.294 119.865 1.00 53.31 97 LYS A O 1
ATOM 736 N N . LEU A 1 98 ? -73.556 21.121 120.232 1.00 42.53 98 LEU A N 1
ATOM 737 C CA . LEU A 1 98 ? -74.230 19.866 120.560 1.00 42.53 98 LEU A CA 1
ATOM 738 C C . LEU A 1 98 ? -74.914 19.993 121.936 1.00 42.53 98 LEU A C 1
ATOM 740 O O . LEU A 1 98 ? -74.449 20.740 122.801 1.00 42.53 98 LEU A O 1
ATOM 744 N N . SER A 1 99 ? -75.999 19.244 122.154 1.00 38.78 99 SER A N 1
ATOM 745 C CA . SER A 1 99 ? -76.561 19.072 123.500 1.00 38.78 99 SER A CA 1
ATOM 746 C C . SER A 1 99 ? -75.497 18.518 124.454 1.00 38.78 99 SER A C 1
ATOM 748 O O . SER A 1 99 ? -74.664 17.709 124.045 1.00 38.78 99 SER A O 1
ATOM 750 N N . LYS A 1 100 ? -75.543 18.923 125.728 1.00 43.31 100 LYS A N 1
ATOM 751 C CA . LYS A 1 100 ? -74.684 18.356 126.777 1.00 43.31 100 LYS A CA 1
ATOM 752 C C . LYS A 1 100 ? -74.915 16.845 126.885 1.00 43.31 100 LYS A C 1
ATOM 754 O O . LYS A 1 100 ? -76.004 16.434 127.268 1.00 43.31 100 LYS A O 1
ATOM 759 N N . ASP A 1 101 ? -73.920 16.046 126.507 1.00 43.44 101 ASP A N 1
ATOM 760 C CA . ASP A 1 101 ? -73.059 15.300 127.443 1.00 43.44 101 ASP A CA 1
ATOM 761 C C . ASP A 1 101 ? -72.006 14.467 126.667 1.00 43.44 101 ASP A C 1
ATOM 763 O O . ASP A 1 101 ? -71.911 14.568 125.444 1.00 43.44 101 ASP A O 1
ATOM 767 N N . MET A 1 102 ? -71.223 13.651 127.388 1.00 39.28 102 MET A N 1
ATOM 768 C CA . MET A 1 102 ? -70.088 12.809 126.947 1.00 39.28 102 MET A CA 1
ATOM 769 C C . MET A 1 102 ? -68.725 13.525 126.828 1.00 39.28 102 MET A C 1
ATOM 771 O O . MET A 1 102 ? -68.597 14.630 126.308 1.00 39.28 102 MET A O 1
ATOM 775 N N . GLY A 1 103 ? -67.687 12.880 127.383 1.00 41.38 103 GLY A N 1
ATOM 776 C CA . GLY A 1 103 ? -66.409 13.509 127.744 1.00 41.38 103 GLY A CA 1
ATOM 777 C C . GLY A 1 103 ? -65.243 13.331 126.761 1.00 41.38 103 GLY A C 1
ATOM 778 O O . GLY A 1 103 ? -65.217 12.444 125.907 1.00 41.38 103 GLY A O 1
ATOM 779 N N . THR A 1 104 ? -64.221 14.172 126.933 1.00 49.28 104 THR A N 1
ATOM 780 C CA . THR A 1 104 ? -63.139 14.436 125.966 1.00 49.28 104 THR A CA 1
ATOM 781 C C . THR A 1 104 ? -62.202 13.259 125.663 1.00 49.28 104 THR A C 1
ATOM 783 O O . THR A 1 104 ? -61.550 13.256 124.617 1.00 49.28 104 THR A O 1
ATOM 786 N N . GLU A 1 105 ? -62.102 12.257 126.541 1.00 54.34 105 GLU A N 1
ATOM 787 C CA . GLU A 1 105 ? -61.131 11.160 126.383 1.00 54.34 105 GLU A CA 1
ATOM 788 C C . GLU A 1 105 ? -61.547 10.119 125.336 1.00 54.34 105 GLU A C 1
ATOM 790 O O . GLU A 1 105 ? -60.709 9.655 124.557 1.00 54.34 105 GLU A O 1
ATOM 795 N N . GLN A 1 106 ? -62.846 9.813 125.235 1.00 52.84 106 GLN A N 1
ATOM 796 C CA . GLN A 1 106 ? -63.367 8.859 124.247 1.00 52.84 106 GLN A CA 1
ATOM 797 C C . GLN A 1 106 ? -63.076 9.316 122.808 1.00 52.84 106 GLN A C 1
ATOM 799 O O . GLN A 1 106 ? -62.760 8.499 121.943 1.00 52.84 106 GLN A O 1
ATOM 804 N N . CYS A 1 107 ? -63.082 10.631 122.564 1.00 54.47 107 CYS A N 1
ATOM 805 C CA . CYS A 1 107 ? -62.766 11.213 121.260 1.00 54.47 107 CYS A CA 1
ATOM 806 C C . CYS A 1 107 ? -61.316 10.917 120.818 1.00 54.47 107 CYS A C 1
ATOM 808 O O . CYS A 1 107 ? -61.083 10.538 119.668 1.00 54.47 107 CYS A O 1
ATOM 810 N N . ARG A 1 108 ? -60.337 10.987 121.737 1.00 59.50 108 ARG A N 1
ATOM 811 C CA . ARG A 1 108 ? -58.930 10.645 121.442 1.00 59.50 108 ARG A CA 1
ATOM 812 C C . ARG A 1 108 ? -58.747 9.152 121.158 1.00 59.50 108 ARG A C 1
ATOM 814 O O . ARG A 1 108 ? -58.012 8.798 120.236 1.00 59.50 108 ARG A O 1
ATOM 821 N N . ALA A 1 109 ? -59.436 8.285 121.902 1.00 62.06 109 ALA A N 1
ATOM 822 C CA . ALA A 1 109 ? -59.406 6.840 121.668 1.00 62.06 109 ALA A CA 1
ATOM 823 C C . ALA A 1 109 ? -59.942 6.482 120.269 1.00 62.06 109 ALA A C 1
ATOM 825 O O . ALA A 1 109 ? -59.272 5.771 119.517 1.00 62.06 109 ALA A O 1
ATOM 826 N N . LEU A 1 110 ? -61.089 7.054 119.882 1.00 64.44 110 LEU A N 1
ATOM 827 C CA . LEU A 1 110 ? -61.685 6.890 118.551 1.00 64.44 110 LEU A CA 1
ATOM 828 C C . LEU A 1 110 ? -60.774 7.417 117.430 1.00 64.44 110 LEU A C 1
ATOM 830 O O . LEU A 1 110 ? -60.655 6.775 116.388 1.00 64.44 110 LEU A O 1
ATOM 834 N N . GLN A 1 111 ? -60.068 8.534 117.641 1.00 71.19 111 GLN A N 1
ATOM 835 C CA . GLN A 1 111 ? -59.094 9.053 116.671 1.00 71.19 111 GLN A CA 1
ATOM 836 C C . GLN A 1 111 ? -57.921 8.085 116.447 1.00 71.19 111 GLN A C 1
ATOM 838 O O . GLN A 1 111 ? -57.570 7.788 115.303 1.00 71.19 111 GLN A O 1
ATOM 843 N N . VAL A 1 112 ? -57.337 7.546 117.523 1.00 73.62 112 VAL A N 1
ATOM 844 C CA . VAL A 1 112 ? -56.243 6.561 117.440 1.00 73.62 112 VAL A CA 1
ATOM 845 C C . VAL A 1 112 ? -56.724 5.251 116.812 1.00 73.62 112 VAL A C 1
ATOM 847 O O . VAL A 1 112 ? -55.998 4.658 116.010 1.00 73.62 112 VAL A O 1
ATOM 850 N N . GLN A 1 113 ? -57.946 4.810 117.119 1.00 74.00 113 GLN A N 1
ATOM 851 C CA . GLN A 1 113 ? -58.552 3.642 116.482 1.00 74.00 113 GLN A CA 1
ATOM 852 C C . GLN A 1 113 ? -58.767 3.869 114.978 1.00 74.00 113 GLN A C 1
ATOM 854 O O . GLN A 1 113 ? -58.297 3.061 114.182 1.00 74.00 113 GLN A O 1
ATOM 859 N N . GLY A 1 114 ? -59.338 5.004 114.565 1.00 74.00 114 GLY A N 1
ATOM 860 C CA . GLY A 1 114 ? -59.513 5.347 113.149 1.00 74.00 114 GLY A CA 1
ATOM 861 C C . GLY A 1 114 ? -58.195 5.450 112.365 1.00 74.00 114 GLY A C 1
ATOM 862 O O . GLY A 1 114 ? -58.153 5.126 111.179 1.00 74.00 114 GLY A O 1
ATOM 863 N N . ILE A 1 115 ? -57.088 5.840 113.010 1.00 79.81 115 ILE A N 1
ATOM 864 C CA . ILE A 1 115 ? -55.742 5.808 112.405 1.00 79.81 115 ILE A CA 1
ATOM 865 C C . ILE A 1 115 ? -55.221 4.364 112.283 1.00 79.81 115 ILE A C 1
ATOM 867 O O . ILE A 1 115 ? -54.646 4.003 111.251 1.00 79.81 115 ILE A O 1
ATOM 871 N N . LYS A 1 116 ? -55.448 3.506 113.287 1.00 80.94 116 LYS A N 1
ATOM 872 C CA . LYS A 1 116 ? -55.103 2.070 113.228 1.00 80.94 116 LYS A CA 1
ATOM 873 C C . LYS A 1 116 ? -55.908 1.336 112.151 1.00 80.94 116 LYS A C 1
ATOM 875 O O . LYS A 1 116 ? -55.341 0.557 111.391 1.00 80.94 116 LYS A O 1
ATOM 880 N N . GLU A 1 117 ? -57.193 1.641 112.014 1.00 80.38 117 GLU A N 1
ATOM 881 C CA . GLU A 1 117 ? -58.064 1.084 110.977 1.00 80.38 117 GLU A CA 1
ATOM 882 C C . GLU A 1 117 ? -57.653 1.565 109.580 1.00 80.38 117 GLU A C 1
ATOM 884 O O . GLU A 1 117 ? -57.443 0.736 108.698 1.00 80.38 117 GLU A O 1
ATOM 889 N N . LYS A 1 118 ? -57.402 2.868 109.379 1.00 84.69 118 LYS A N 1
ATOM 890 C CA . LYS A 1 118 ? -56.890 3.396 108.097 1.00 84.69 118 LYS A CA 1
ATOM 891 C C . LYS A 1 118 ? -55.516 2.833 107.723 1.00 84.69 118 LYS A C 1
ATOM 893 O O . LYS A 1 118 ? -55.267 2.564 106.550 1.00 84.69 118 LYS A O 1
ATOM 898 N N . THR A 1 119 ? -54.618 2.607 108.685 1.00 83.94 119 THR A N 1
ATOM 899 C CA . THR A 1 119 ? -53.310 1.983 108.404 1.00 83.94 119 THR A CA 1
ATOM 900 C C . THR A 1 119 ? -53.424 0.481 108.126 1.00 83.94 119 THR A C 1
ATOM 902 O O . THR A 1 119 ? -52.736 -0.012 107.231 1.00 83.94 119 THR A O 1
ATOM 905 N N . ALA A 1 120 ? -54.339 -0.242 108.780 1.00 85.19 120 ALA A N 1
ATOM 906 C CA . ALA A 1 120 ? -54.675 -1.625 108.432 1.00 85.19 120 ALA A CA 1
ATOM 907 C C . ALA A 1 120 ? -55.324 -1.731 107.037 1.00 85.19 120 ALA A C 1
ATOM 909 O O . ALA A 1 120 ? -54.913 -2.567 106.229 1.00 85.19 120 ALA A O 1
ATOM 910 N N . GLN A 1 121 ? -56.264 -0.839 106.713 1.00 87.88 121 GLN A N 1
ATOM 911 C CA . GLN A 1 121 ? -56.907 -0.741 105.401 1.00 87.88 121 GLN A CA 1
ATOM 912 C C . GLN A 1 121 ? -55.881 -0.432 104.303 1.00 87.88 121 GLN A C 1
ATOM 914 O O . GLN A 1 121 ? -55.842 -1.134 103.295 1.00 87.88 121 GLN A O 1
ATOM 919 N N . ASN A 1 122 ? -54.979 0.531 104.523 1.00 87.56 122 ASN A N 1
ATOM 920 C CA . ASN A 1 122 ? -53.882 0.827 103.596 1.00 87.56 122 ASN A CA 1
ATOM 921 C C . ASN A 1 122 ? -52.903 -0.348 103.448 1.00 87.56 122 ASN A C 1
ATOM 923 O O . ASN A 1 122 ? -52.417 -0.612 102.351 1.00 87.56 122 ASN A O 1
ATOM 927 N N . LYS A 1 123 ? -52.633 -1.113 104.515 1.00 92.81 123 LYS A N 1
ATOM 928 C CA . LYS A 1 123 ? -51.825 -2.342 104.433 1.00 92.81 123 LYS A CA 1
ATOM 929 C C . LYS A 1 123 ? -52.517 -3.414 103.579 1.00 92.81 123 LYS A C 1
ATOM 931 O O . LYS A 1 123 ? -51.843 -4.096 102.805 1.00 92.81 123 LYS A O 1
ATOM 936 N N . ALA A 1 124 ? -53.844 -3.528 103.667 1.00 90.38 124 ALA A N 1
ATOM 937 C CA . ALA A 1 124 ? -54.645 -4.443 102.855 1.00 90.38 124 ALA A CA 1
ATOM 938 C C . ALA A 1 124 ? -54.721 -4.014 101.376 1.00 90.38 124 ALA A C 1
ATOM 940 O O . ALA A 1 124 ? -54.459 -4.836 100.495 1.00 90.38 124 ALA A O 1
ATOM 941 N N . THR A 1 125 ? -54.991 -2.737 101.076 1.00 90.88 125 THR A N 1
ATOM 942 C CA . THR A 1 125 ? -55.028 -2.229 99.690 1.00 90.88 125 THR A CA 1
ATOM 943 C C . THR A 1 125 ? -53.656 -2.295 99.025 1.00 90.88 125 THR A C 1
ATOM 945 O O . THR A 1 125 ? -53.556 -2.720 97.877 1.00 90.88 125 THR A O 1
ATOM 948 N N . LEU A 1 126 ? -52.573 -1.988 99.743 1.00 92.44 126 LEU A N 1
ATOM 949 C CA . LEU A 1 126 ? -51.201 -2.130 99.243 1.00 92.44 126 LEU A CA 1
ATOM 950 C C . LEU A 1 126 ? -50.839 -3.615 99.025 1.00 92.44 126 LEU A C 1
ATOM 952 O O . LEU A 1 126 ? -50.167 -3.954 98.048 1.00 92.44 126 LEU A O 1
ATOM 956 N N . GLY A 1 127 ? -51.358 -4.526 99.857 1.00 92.44 127 GLY A N 1
ATOM 957 C CA . GLY A 1 127 ? -51.308 -5.975 99.627 1.00 92.44 127 GLY A CA 1
ATOM 958 C C . GLY A 1 127 ? -52.024 -6.413 98.340 1.00 92.44 127 GLY A C 1
ATOM 959 O O . GLY A 1 127 ? -51.451 -7.171 97.552 1.00 92.44 127 GLY A O 1
ATOM 960 N N . LEU A 1 128 ? -53.228 -5.888 98.088 1.00 93.19 128 LEU A N 1
ATOM 961 C CA . LEU A 1 128 ? -54.012 -6.127 96.869 1.00 93.19 128 LEU A CA 1
ATOM 962 C C . LEU A 1 128 ? -53.327 -5.550 95.620 1.00 93.19 128 LEU A C 1
ATOM 964 O O . LEU A 1 128 ? -53.212 -6.232 94.606 1.00 93.19 128 LEU A O 1
ATOM 968 N N . LEU A 1 129 ? -52.783 -4.334 95.689 1.00 92.94 129 LEU A N 1
ATOM 969 C CA . LEU A 1 129 ? -52.004 -3.742 94.596 1.00 92.94 129 LEU A CA 1
ATOM 970 C C . LEU A 1 129 ? -50.748 -4.578 94.297 1.00 92.94 129 LEU A C 1
ATOM 972 O O . LEU A 1 129 ? -50.472 -4.881 93.138 1.00 92.94 129 LEU A O 1
ATOM 976 N N . ARG A 1 130 ? -50.036 -5.061 95.326 1.00 94.50 130 ARG A N 1
ATOM 977 C CA . ARG A 1 130 ? -48.907 -5.998 95.166 1.00 94.50 130 ARG A CA 1
ATOM 978 C C . ARG A 1 130 ? -49.320 -7.377 94.640 1.00 94.50 130 ARG A C 1
ATOM 980 O O . ARG A 1 130 ? -48.459 -8.079 94.107 1.00 94.50 130 ARG A O 1
ATOM 987 N N . SER A 1 131 ? -50.571 -7.819 94.790 1.00 92.94 131 SER A N 1
ATOM 988 C CA . SER A 1 131 ? -51.052 -9.056 94.153 1.00 92.94 131 SER A CA 1
ATOM 989 C C . SER A 1 131 ? -51.441 -8.810 92.692 1.00 92.94 131 SER A C 1
ATOM 991 O O . SER A 1 131 ? -50.995 -9.561 91.828 1.00 92.94 131 SER A O 1
ATOM 993 N N . ASN A 1 132 ? -52.132 -7.705 92.392 1.00 94.38 132 ASN A N 1
ATOM 994 C CA . ASN A 1 132 ? -52.470 -7.275 91.032 1.00 94.38 132 ASN A CA 1
ATOM 995 C C . ASN A 1 132 ? -51.216 -7.046 90.166 1.00 94.38 132 ASN A C 1
ATOM 997 O O . ASN A 1 132 ? -51.145 -7.574 89.063 1.00 94.38 132 ASN A O 1
ATOM 1001 N N . ILE A 1 133 ? -50.191 -6.349 90.675 1.00 93.50 133 ILE A N 1
ATOM 1002 C CA . ILE A 1 133 ? -48.921 -6.121 89.953 1.00 93.50 133 ILE A CA 1
ATOM 1003 C C . ILE A 1 133 ? -48.190 -7.444 89.674 1.00 93.50 133 ILE A C 1
ATOM 1005 O O . ILE A 1 133 ? -47.651 -7.637 88.584 1.00 93.50 133 ILE A O 1
ATOM 1009 N N . ARG A 1 134 ? -48.191 -8.387 90.629 1.00 93.75 134 ARG A N 1
ATOM 1010 C CA . ARG A 1 134 ? -47.625 -9.728 90.402 1.00 93.75 134 ARG A CA 1
ATOM 1011 C C . ARG A 1 134 ? -48.423 -10.499 89.350 1.00 93.75 134 ARG A C 1
ATOM 1013 O O . ARG A 1 134 ? -47.806 -11.077 88.460 1.00 93.75 134 ARG A O 1
ATOM 1020 N N . ARG A 1 135 ? -49.760 -10.461 89.404 1.00 92.50 135 ARG A N 1
ATOM 1021 C CA . ARG A 1 135 ? -50.643 -11.102 88.417 1.00 92.50 135 ARG A CA 1
ATOM 1022 C C . ARG A 1 135 ? -50.392 -10.549 87.012 1.00 92.50 135 ARG A C 1
ATOM 1024 O O . ARG A 1 135 ? -50.001 -11.320 86.146 1.00 92.50 135 ARG A O 1
ATOM 1031 N N . GLY A 1 136 ? -50.437 -9.226 86.841 1.00 92.50 136 GLY A N 1
ATOM 1032 C CA . GLY A 1 136 ? -50.155 -8.548 85.570 1.00 92.50 136 GLY A CA 1
ATOM 1033 C C . GLY A 1 136 ? -48.763 -8.854 85.010 1.00 92.50 136 GLY A C 1
ATOM 1034 O O . GLY A 1 136 ? -48.608 -9.061 83.809 1.00 92.50 136 GLY A O 1
ATOM 1035 N N . LYS A 1 137 ? -47.741 -8.982 85.870 1.00 92.31 137 LYS A N 1
ATOM 1036 C CA . LYS A 1 137 ? -46.399 -9.420 85.450 1.00 92.31 137 LYS A CA 1
ATOM 1037 C C . LYS A 1 137 ? -46.384 -10.870 84.948 1.00 92.31 137 LYS A C 1
ATOM 1039 O O . LYS A 1 137 ? -45.682 -11.160 83.981 1.00 92.31 137 LYS A O 1
ATOM 1044 N N . HIS A 1 138 ? -47.138 -11.775 85.575 1.00 90.94 138 HIS A N 1
ATOM 1045 C CA . HIS A 1 138 ? -47.282 -13.159 85.108 1.00 90.94 138 HIS A CA 1
ATOM 1046 C C . HIS A 1 138 ? -48.120 -13.257 83.824 1.00 90.94 138 HIS A C 1
ATOM 1048 O O . HIS A 1 138 ? -47.741 -13.997 82.919 1.00 90.94 138 HIS A O 1
ATOM 1054 N N . GLU A 1 139 ? -49.203 -12.489 83.709 1.00 90.88 139 GLU A N 1
ATOM 1055 C CA . GLU A 1 139 ? -50.057 -12.397 82.517 1.00 90.88 139 GLU A CA 1
ATOM 1056 C C . GLU A 1 139 ? -49.254 -11.873 81.315 1.00 90.88 139 GLU A C 1
ATOM 1058 O O . GLU A 1 139 ? -49.169 -12.553 80.292 1.00 90.88 139 GLU A O 1
ATOM 1063 N N . TRP A 1 140 ? -48.542 -10.751 81.470 1.00 88.12 140 TRP A N 1
ATOM 1064 C CA . TRP A 1 140 ? -47.653 -10.196 80.441 1.00 88.12 140 TRP A CA 1
ATOM 1065 C C . TRP A 1 140 ? -46.532 -11.167 80.043 1.00 88.12 140 TRP A C 1
ATOM 1067 O O . TRP A 1 140 ? -46.295 -11.392 78.857 1.00 88.12 140 TRP A O 1
ATOM 1077 N N . ALA A 1 141 ? -45.872 -11.812 81.012 1.00 87.25 141 ALA A N 1
ATOM 1078 C CA . ALA A 1 141 ? -44.837 -12.808 80.725 1.00 87.25 141 ALA A CA 1
ATOM 1079 C C . ALA A 1 141 ? -45.388 -14.065 80.022 1.00 87.25 141 ALA A C 1
ATOM 1081 O O . ALA A 1 141 ? -44.642 -14.749 79.319 1.00 87.25 141 ALA A O 1
ATOM 1082 N N . SER A 1 142 ? -46.674 -14.375 80.201 1.00 87.62 142 SER A N 1
ATOM 1083 C CA . SER A 1 142 ? -47.354 -15.481 79.518 1.00 87.62 142 SER A CA 1
ATOM 1084 C C . SER A 1 142 ? -47.735 -15.093 78.088 1.00 87.62 142 SER A C 1
ATOM 1086 O O . SER A 1 142 ? -47.456 -15.857 77.165 1.00 87.62 142 SER A O 1
ATOM 1088 N N . ALA A 1 143 ? -48.258 -13.878 77.888 1.00 86.69 143 ALA A N 1
ATOM 1089 C CA . ALA A 1 143 ? -48.547 -13.311 76.572 1.00 86.69 143 ALA A CA 1
ATOM 1090 C C . ALA A 1 143 ? -47.280 -13.199 75.705 1.00 86.69 143 ALA A C 1
ATOM 1092 O O . ALA A 1 143 ? -47.244 -13.733 74.601 1.00 86.69 143 ALA A O 1
ATOM 1093 N N . MET A 1 144 ? -46.187 -12.633 76.231 1.00 84.56 144 MET A N 1
ATOM 1094 C CA . MET A 1 144 ? -44.919 -12.527 75.490 1.00 84.56 144 MET A CA 1
ATOM 1095 C C . MET A 1 144 ? -44.334 -13.899 75.109 1.00 84.56 144 MET A C 1
ATOM 1097 O O . MET A 1 144 ? -43.763 -14.046 74.030 1.00 84.56 144 MET A O 1
ATOM 1101 N N . LYS A 1 145 ? -44.504 -14.933 75.950 1.00 86.06 145 LYS A N 1
ATOM 1102 C CA . LYS A 1 145 ? -44.122 -16.319 75.611 1.00 86.06 145 LYS A CA 1
ATOM 1103 C C . LYS A 1 145 ? -45.028 -16.941 74.545 1.00 86.06 145 LYS A C 1
ATOM 1105 O O . LYS A 1 145 ? -44.551 -17.767 73.765 1.00 86.06 145 LYS A O 1
ATOM 1110 N N . TYR A 1 146 ? -46.309 -16.576 74.513 1.00 86.81 146 TYR A N 1
ATOM 1111 C CA . TYR A 1 146 ? -47.242 -17.002 73.473 1.00 86.81 146 TYR A CA 1
ATOM 1112 C C . TYR A 1 146 ? -46.879 -16.368 72.124 1.00 86.81 146 TYR A C 1
ATOM 1114 O O . TYR A 1 146 ? -46.649 -17.101 71.164 1.00 86.81 146 TYR A O 1
ATOM 1122 N N . ASP A 1 147 ? -46.700 -15.045 72.079 1.00 86.44 147 ASP A N 1
ATOM 1123 C CA . ASP A 1 147 ? -46.270 -14.302 70.887 1.00 86.44 147 ASP A CA 1
ATOM 1124 C C . ASP A 1 147 ? -44.939 -14.831 70.346 1.00 86.44 147 ASP A C 1
ATOM 1126 O O . ASP A 1 147 ? -44.837 -15.173 69.167 1.00 86.44 147 ASP A O 1
ATOM 1130 N N . GLN A 1 148 ? -43.934 -15.006 71.211 1.00 84.75 148 GLN A N 1
ATOM 1131 C CA . GLN A 1 148 ? -42.634 -15.552 70.816 1.00 84.75 148 GLN A CA 1
ATOM 1132 C C . GLN A 1 148 ? -42.756 -16.964 70.214 1.00 84.75 148 GLN A C 1
ATOM 1134 O O . GLN A 1 148 ? -42.074 -17.278 69.236 1.00 84.75 148 GLN A O 1
ATOM 1139 N N . ARG A 1 149 ? -43.648 -17.813 70.746 1.00 85.81 149 ARG A N 1
ATOM 1140 C CA . ARG A 1 149 ? -43.928 -19.155 70.205 1.00 85.81 149 ARG A CA 1
ATOM 1141 C C . ARG A 1 149 ? -44.693 -19.094 68.878 1.00 85.81 149 ARG A C 1
ATOM 1143 O O . ARG A 1 149 ? -44.387 -19.877 67.980 1.00 85.81 149 ARG A O 1
ATOM 1150 N N . ALA A 1 150 ? -45.653 -18.182 68.737 1.00 85.56 150 ALA A N 1
ATOM 1151 C CA . ALA A 1 150 ? -46.418 -17.982 67.508 1.00 85.56 150 ALA A CA 1
ATOM 1152 C C . ALA A 1 150 ? -45.519 -17.481 66.364 1.00 85.56 150 ALA A C 1
ATOM 1154 O O . ALA A 1 150 ? -45.513 -18.076 65.287 1.00 85.56 150 ALA A O 1
ATOM 1155 N N . ILE A 1 151 ? -44.688 -16.468 66.628 1.00 84.56 151 ILE A N 1
ATOM 1156 C CA . ILE A 1 151 ? -43.685 -15.934 65.694 1.00 84.56 151 ILE A CA 1
ATOM 1157 C C . ILE A 1 151 ? -42.668 -17.024 65.324 1.00 84.56 151 ILE A C 1
ATOM 1159 O O . ILE A 1 151 ? -42.413 -17.251 64.143 1.00 84.56 151 ILE A O 1
ATOM 1163 N N . ALA A 1 152 ? -42.141 -17.773 66.301 1.00 82.75 152 ALA A N 1
ATOM 1164 C CA . ALA A 1 152 ? -41.204 -18.865 66.027 1.00 82.75 152 ALA A CA 1
ATOM 1165 C C . ALA A 1 152 ? -41.809 -19.983 65.159 1.00 82.75 152 ALA A C 1
ATOM 1167 O O . ALA A 1 152 ? -41.107 -20.531 64.308 1.00 82.75 152 ALA A O 1
ATOM 1168 N N . LYS A 1 153 ? -43.103 -20.294 65.329 1.00 84.69 153 LYS A N 1
ATOM 1169 C CA . LYS A 1 153 ? -43.831 -21.241 64.471 1.00 84.69 153 LYS A CA 1
ATOM 1170 C C . LYS A 1 153 ? -44.057 -20.682 63.060 1.00 84.69 153 LYS A C 1
ATOM 1172 O O . LYS A 1 153 ? -43.948 -21.441 62.103 1.00 84.69 153 LYS A O 1
ATOM 1177 N N . ALA A 1 154 ? -44.337 -19.384 62.928 1.00 80.19 154 ALA A N 1
ATOM 1178 C CA . ALA A 1 154 ? -44.585 -18.724 61.645 1.00 80.19 154 ALA A CA 1
ATOM 1179 C C . ALA A 1 154 ? -43.315 -18.569 60.786 1.00 80.19 154 ALA A C 1
ATOM 1181 O O . ALA A 1 154 ? -43.354 -18.863 59.595 1.00 80.19 154 ALA A O 1
ATOM 1182 N N . CYS A 1 155 ? -42.179 -18.174 61.375 1.00 79.56 155 CYS A N 1
ATOM 1183 C CA . CYS A 1 155 ? -40.901 -18.072 60.650 1.00 79.56 155 CYS A CA 1
ATOM 1184 C C . CYS A 1 155 ? -40.280 -19.447 60.323 1.00 79.56 155 CYS A C 1
ATOM 1186 O O . CYS A 1 155 ? -39.418 -19.555 59.451 1.00 79.56 155 CYS A O 1
ATOM 1188 N N . GLY A 1 156 ? -40.690 -20.514 61.019 1.00 80.94 156 GLY A N 1
ATOM 1189 C CA . GLY A 1 156 ? -40.270 -21.887 60.733 1.00 80.94 156 GLY A CA 1
ATOM 1190 C C . GLY A 1 156 ? -38.748 -22.076 60.763 1.00 80.94 156 GLY A C 1
ATOM 1191 O O . GLY A 1 156 ? -38.113 -21.943 61.815 1.00 80.94 156 GLY A O 1
ATOM 1192 N N . LYS A 1 157 ? -38.164 -22.412 59.603 1.00 80.56 157 LYS A N 1
ATOM 1193 C CA . LYS A 1 157 ? -36.713 -22.611 59.423 1.00 80.56 157 LYS A CA 1
ATOM 1194 C C . LYS A 1 157 ? -35.919 -21.308 59.247 1.00 80.56 157 LYS A C 1
ATOM 1196 O O . LYS A 1 157 ? -34.698 -21.360 59.363 1.00 80.56 157 LYS A O 1
ATOM 1201 N N . ASP A 1 158 ? -36.560 -20.169 58.983 1.00 79.56 158 ASP A N 1
ATOM 1202 C CA . ASP A 1 158 ? -35.865 -18.912 58.681 1.00 79.56 158 ASP A CA 1
ATOM 1203 C C . ASP A 1 158 ? -35.322 -18.245 59.960 1.00 79.56 158 ASP A C 1
ATOM 1205 O O . ASP A 1 158 ? -35.990 -17.466 60.646 1.00 79.56 158 ASP A O 1
ATOM 1209 N N . VAL A 1 159 ? -34.100 -18.630 60.340 1.00 77.75 159 VAL A N 1
ATOM 1210 C CA . VAL A 1 159 ? -33.461 -18.220 61.601 1.00 77.75 159 VAL A CA 1
ATOM 1211 C C . VAL A 1 159 ? -33.260 -16.696 61.709 1.00 77.75 159 VAL A C 1
ATOM 1213 O O . VAL A 1 159 ? -33.570 -16.164 62.779 1.00 77.75 159 VAL A O 1
ATOM 1216 N N . PRO A 1 160 ? -32.807 -15.959 60.669 1.00 78.25 160 PRO A N 1
ATOM 1217 C CA . PRO A 1 160 ? -32.597 -14.512 60.761 1.00 78.25 160 PRO A CA 1
ATOM 1218 C C . PRO A 1 160 ? -33.873 -13.715 61.057 1.00 78.25 160 PRO A C 1
ATOM 1220 O O . PRO A 1 160 ? -33.873 -12.899 61.980 1.00 78.25 160 PRO A O 1
ATOM 1223 N N . THR A 1 161 ? -34.980 -13.962 60.344 1.00 77.75 161 THR A N 1
ATOM 1224 C CA . THR A 1 161 ? -36.248 -13.254 60.608 1.00 77.75 161 THR A CA 1
ATOM 1225 C C . THR A 1 161 ? -36.820 -13.626 61.973 1.00 77.75 161 THR A C 1
ATOM 1227 O O . THR A 1 161 ? -37.263 -12.745 62.713 1.00 77.75 161 THR A O 1
ATOM 1230 N N . ARG A 1 162 ? -36.723 -14.902 62.371 1.00 77.75 162 ARG A N 1
ATOM 1231 C CA . ARG A 1 162 ? -37.115 -15.375 63.707 1.00 77.75 162 ARG A CA 1
ATOM 1232 C C . ARG A 1 162 ? -36.345 -14.672 64.830 1.00 77.75 162 ARG A C 1
ATOM 1234 O O . ARG A 1 162 ? -36.945 -14.313 65.840 1.00 77.75 162 ARG A O 1
ATOM 1241 N N . LEU A 1 163 ? -35.038 -14.450 64.665 1.00 77.62 163 LEU A N 1
ATOM 1242 C CA . LEU A 1 163 ? -34.218 -13.705 65.628 1.00 77.62 163 LEU A CA 1
ATOM 1243 C C . LEU A 1 163 ? -34.575 -12.212 65.644 1.00 77.62 163 LEU A C 1
ATOM 1245 O O . LEU A 1 163 ? -34.774 -11.649 66.720 1.00 77.62 163 LEU A O 1
ATOM 1249 N N . ALA A 1 164 ? -34.737 -11.589 64.473 1.00 75.88 164 ALA A N 1
ATOM 1250 C CA . ALA A 1 164 ? -35.100 -10.175 64.343 1.00 75.88 164 ALA A CA 1
ATOM 1251 C C . ALA A 1 164 ? -36.486 -9.831 64.930 1.00 75.88 164 ALA A C 1
ATOM 1253 O O . ALA A 1 164 ? -36.734 -8.679 65.292 1.00 75.88 164 ALA A O 1
ATOM 1254 N N . GLN A 1 165 ? -37.388 -10.814 65.035 1.00 76.62 165 GLN A N 1
ATOM 1255 C CA . GLN A 1 165 ? -38.748 -10.642 65.559 1.00 76.62 165 GLN A CA 1
ATOM 1256 C C . GLN A 1 165 ? -38.981 -11.248 66.951 1.00 76.62 165 GLN A C 1
ATOM 1258 O O . GLN A 1 165 ? -40.031 -11.016 67.547 1.00 76.62 165 GLN A O 1
ATOM 1263 N N . GLY A 1 166 ? -38.003 -11.950 67.532 1.00 69.12 166 GLY A N 1
ATOM 1264 C CA . GLY A 1 166 ? -38.136 -12.666 68.811 1.00 69.12 166 GLY A CA 1
ATOM 1265 C C . GLY A 1 166 ? -38.357 -11.806 70.070 1.00 69.12 166 GLY A C 1
ATOM 1266 O O . GLY A 1 166 ? -38.360 -12.357 71.171 1.00 69.12 166 GLY A O 1
ATOM 1267 N N . ARG A 1 167 ? -38.511 -10.481 69.923 1.00 75.00 167 ARG A N 1
ATOM 1268 C CA . ARG A 1 167 ? -38.853 -9.508 70.983 1.00 75.00 167 ARG A CA 1
ATOM 1269 C C . ARG A 1 167 ? -40.042 -8.592 70.635 1.00 75.00 167 ARG A C 1
ATOM 1271 O O . ARG A 1 167 ? -40.407 -7.760 71.460 1.00 75.00 167 ARG A O 1
ATOM 1278 N N . SER A 1 168 ? -40.619 -8.696 69.437 1.00 80.12 168 SER A N 1
ATOM 1279 C CA . SER A 1 168 ? -41.804 -7.917 69.035 1.00 80.12 168 SER A CA 1
ATOM 1280 C C . SER A 1 168 ? -43.103 -8.651 69.363 1.00 80.12 168 SER A C 1
ATOM 1282 O O . SER A 1 168 ? -43.128 -9.878 69.371 1.00 80.12 168 SER A O 1
ATOM 1284 N N . THR A 1 169 ? -44.183 -7.895 69.567 1.00 84.25 169 THR A N 1
ATOM 1285 C CA . THR A 1 169 ? -45.547 -8.438 69.601 1.00 84.25 169 THR A CA 1
ATOM 1286 C C . THR A 1 169 ? -45.952 -9.005 68.237 1.00 84.25 169 THR A C 1
ATOM 1288 O O . THR A 1 169 ? -45.404 -8.617 67.196 1.00 84.25 169 THR A O 1
ATOM 1291 N N . MET A 1 170 ? -46.936 -9.905 68.232 1.00 83.69 170 MET A N 1
ATOM 1292 C CA . MET A 1 170 ? -47.423 -10.615 67.045 1.00 83.69 170 MET A CA 1
ATOM 1293 C C . MET A 1 170 ? -47.818 -9.669 65.898 1.00 83.69 170 MET A C 1
ATOM 1295 O O . MET A 1 170 ? -47.520 -9.952 64.739 1.00 83.69 170 MET A O 1
ATOM 1299 N N . GLU A 1 171 ? -48.441 -8.531 66.203 1.00 85.19 171 GLU A N 1
ATOM 1300 C CA . GLU A 1 171 ? -48.881 -7.541 65.208 1.00 85.19 171 GLU A CA 1
ATOM 1301 C C . GLU A 1 171 ? -47.701 -6.833 64.527 1.00 85.19 171 GLU A C 1
ATOM 1303 O O . GLU A 1 171 ? -47.636 -6.753 63.299 1.00 85.19 171 GLU A O 1
ATOM 1308 N N . VAL A 1 172 ? -46.715 -6.390 65.315 1.00 86.56 172 VAL A N 1
ATOM 1309 C CA . VAL A 1 172 ? -45.498 -5.732 64.810 1.00 86.56 172 VAL A CA 1
ATOM 1310 C C . VAL A 1 172 ? -44.643 -6.712 64.002 1.00 86.56 172 VAL A C 1
ATOM 1312 O O . VAL A 1 172 ? -44.043 -6.328 62.997 1.00 86.56 172 VAL A O 1
ATOM 1315 N N . ALA A 1 173 ? -44.603 -7.985 64.403 1.00 85.50 173 ALA A N 1
ATOM 1316 C CA . ALA A 1 173 ? -43.969 -9.053 63.636 1.00 85.50 173 ALA A CA 1
ATOM 1317 C C . ALA A 1 173 ? -44.688 -9.295 62.292 1.00 85.50 173 ALA A C 1
ATOM 1319 O O . ALA A 1 173 ? -44.043 -9.326 61.238 1.00 85.50 173 ALA A O 1
ATOM 1320 N N . ARG A 1 174 ? -46.026 -9.386 62.315 1.00 85.69 174 ARG A N 1
ATOM 1321 C CA . ARG A 1 174 ? -46.878 -9.585 61.133 1.00 85.69 174 ARG A CA 1
ATOM 1322 C C . ARG A 1 174 ? -46.698 -8.479 60.100 1.00 85.69 174 ARG A C 1
ATOM 1324 O O . ARG A 1 174 ? -46.474 -8.793 58.935 1.00 85.69 174 ARG A O 1
ATOM 1331 N N . GLU A 1 175 ? -46.761 -7.209 60.495 1.00 89.00 175 GLU A N 1
ATOM 1332 C CA . GLU A 1 175 ? -46.679 -6.106 59.529 1.00 89.00 175 GLU A CA 1
ATOM 1333 C C . GLU A 1 175 ? -45.249 -5.912 58.989 1.00 89.00 175 GLU A C 1
ATOM 1335 O O . GLU A 1 175 ? -45.068 -5.665 57.798 1.00 89.00 175 GLU A O 1
ATOM 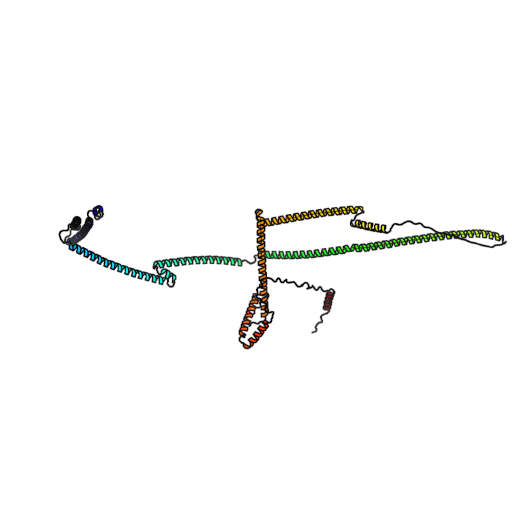1340 N N . LYS A 1 176 ? -44.208 -6.164 59.802 1.00 86.88 176 LYS A N 1
ATOM 1341 C CA . LYS A 1 176 ? -42.817 -6.228 59.309 1.00 86.88 176 LYS A CA 1
ATOM 1342 C C . LYS A 1 176 ? -42.611 -7.343 58.276 1.00 86.88 176 LYS A C 1
ATOM 1344 O O . LYS A 1 176 ? -41.951 -7.108 57.266 1.00 86.88 176 LYS A O 1
ATOM 1349 N N . LEU A 1 177 ? -43.179 -8.534 58.501 1.00 85.50 177 LEU A N 1
ATOM 1350 C CA . LEU A 1 177 ? -43.146 -9.633 57.525 1.00 85.50 177 LEU A CA 1
ATOM 1351 C C . LEU A 1 177 ? -43.935 -9.283 56.260 1.00 85.50 177 LEU A C 1
ATOM 1353 O O . LEU A 1 177 ? -43.441 -9.504 55.157 1.00 85.50 177 LEU A O 1
ATOM 1357 N N . ARG A 1 178 ? -45.128 -8.696 56.405 1.00 89.69 178 ARG A N 1
ATOM 1358 C CA . ARG A 1 178 ? -45.969 -8.265 55.283 1.00 89.69 178 ARG A CA 1
ATOM 1359 C C . ARG A 1 178 ? -45.246 -7.260 54.392 1.00 89.69 178 ARG A C 1
ATOM 1361 O O . ARG A 1 178 ? -45.207 -7.463 53.180 1.00 89.69 178 ARG A O 1
ATOM 1368 N N . LYS A 1 179 ? -44.622 -6.235 54.985 1.00 90.81 179 LYS A N 1
ATOM 1369 C CA . LYS A 1 179 ? -43.794 -5.275 54.251 1.00 90.81 179 LYS A CA 1
ATOM 1370 C C . LYS A 1 179 ? -42.619 -5.966 53.556 1.00 90.81 179 LYS A C 1
ATOM 1372 O O . LYS A 1 179 ? -42.449 -5.779 52.361 1.00 90.81 179 LYS A O 1
ATOM 1377 N N . TYR A 1 180 ? -41.859 -6.810 54.258 1.00 86.94 180 TYR A N 1
ATOM 1378 C CA . TYR A 1 180 ? -40.728 -7.530 53.658 1.00 86.94 180 TYR A CA 1
ATOM 1379 C C . TYR A 1 180 ? -41.142 -8.391 52.452 1.00 86.94 180 TYR A C 1
ATOM 1381 O O . TYR A 1 180 ? -40.458 -8.387 51.430 1.00 86.94 180 TYR A O 1
ATOM 1389 N N . VAL A 1 181 ? -42.278 -9.093 52.534 1.00 90.31 181 VAL A N 1
ATOM 1390 C CA . VAL A 1 181 ? -42.827 -9.871 51.411 1.00 90.31 181 VAL A CA 1
ATOM 1391 C C . VAL A 1 181 ? -43.260 -8.956 50.262 1.00 90.31 181 VAL A C 1
ATOM 1393 O O . VAL A 1 181 ? -42.934 -9.248 49.115 1.00 90.31 181 VAL A O 1
ATOM 1396 N N . PHE A 1 182 ? -43.932 -7.837 50.544 1.00 94.88 182 PHE A N 1
ATOM 1397 C CA . PHE A 1 182 ? -44.336 -6.862 49.524 1.00 94.88 182 PHE A CA 1
ATOM 1398 C C . PHE A 1 182 ? -43.129 -6.239 48.806 1.00 94.88 182 PHE A C 1
ATOM 1400 O O . PHE A 1 182 ? -43.068 -6.261 47.578 1.00 94.88 182 PHE A O 1
ATOM 1407 N N . ASP A 1 183 ? -42.122 -5.784 49.554 1.00 93.75 183 ASP A N 1
ATOM 1408 C CA . ASP A 1 183 ? -40.877 -5.228 49.016 1.00 93.75 183 ASP A CA 1
ATOM 1409 C C . ASP A 1 183 ? -40.144 -6.268 48.138 1.00 93.75 183 ASP A C 1
ATOM 1411 O O . ASP A 1 183 ? -39.697 -5.953 47.032 1.00 93.75 183 ASP A O 1
ATOM 1415 N N . ARG A 1 184 ? -40.088 -7.540 48.568 1.00 93.56 184 ARG A N 1
ATOM 1416 C CA . ARG A 1 184 ? -39.524 -8.651 47.775 1.00 93.56 184 ARG A CA 1
ATOM 1417 C C . ARG A 1 184 ? -40.314 -8.941 46.497 1.00 93.56 184 ARG A C 1
ATOM 1419 O O . ARG A 1 184 ? -39.693 -9.165 45.459 1.00 93.56 184 ARG A O 1
ATOM 1426 N N . VAL A 1 185 ? -41.647 -8.927 46.547 1.00 96.44 185 VAL A N 1
ATOM 1427 C CA . VAL A 1 185 ? -42.512 -9.132 45.371 1.00 96.44 185 VAL A CA 1
ATOM 1428 C C . VAL A 1 185 ? -42.372 -7.975 44.380 1.00 96.44 185 VAL A C 1
ATOM 1430 O O . VAL A 1 185 ? -42.271 -8.219 43.182 1.00 96.44 185 VAL A O 1
ATOM 1433 N N . ASN A 1 186 ? -42.260 -6.731 44.849 1.00 95.69 186 ASN A N 1
ATOM 1434 C CA . ASN A 1 186 ? -42.025 -5.574 43.981 1.00 95.69 186 ASN A CA 1
ATOM 1435 C C . ASN A 1 186 ? -40.670 -5.663 43.260 1.00 95.69 186 ASN A C 1
ATOM 1437 O O . ASN A 1 186 ? -40.609 -5.456 42.048 1.00 95.69 186 ASN A O 1
ATOM 1441 N N . VAL A 1 187 ? -39.601 -6.053 43.966 1.00 96.06 187 VAL A N 1
ATOM 1442 C CA . VAL A 1 187 ? -38.287 -6.322 43.351 1.00 96.06 187 VAL A CA 1
ATOM 1443 C C . VAL A 1 187 ? -38.372 -7.468 42.335 1.00 96.06 187 VAL A C 1
ATOM 1445 O O . VAL A 1 187 ? -37.825 -7.356 41.241 1.00 96.06 187 VAL A O 1
ATOM 1448 N N . HIS A 1 188 ? -39.091 -8.549 42.647 1.00 94.62 188 HIS A N 1
ATOM 1449 C CA . HIS A 1 188 ? -39.295 -9.671 41.726 1.00 94.62 188 HIS A CA 1
ATOM 1450 C C . HIS A 1 188 ? -40.053 -9.256 40.452 1.00 94.62 188 HIS A C 1
ATOM 1452 O O . HIS A 1 188 ? -39.616 -9.581 39.349 1.00 94.62 188 HIS A O 1
ATOM 1458 N N . ASN A 1 189 ? -41.123 -8.468 40.584 1.00 96.50 189 ASN A N 1
ATOM 1459 C CA . ASN A 1 189 ? -41.899 -7.941 39.459 1.00 96.50 189 ASN A CA 1
ATOM 1460 C C . ASN A 1 189 ? -41.057 -7.012 38.567 1.00 96.50 189 ASN A C 1
ATOM 1462 O O . ASN A 1 189 ? -41.095 -7.135 37.341 1.00 96.50 189 ASN A O 1
ATOM 1466 N N . ALA A 1 190 ? -40.248 -6.130 39.165 1.00 95.44 190 ALA A N 1
ATOM 1467 C CA . ALA A 1 190 ? -39.325 -5.264 38.432 1.00 95.44 190 ALA A CA 1
ATOM 1468 C C . ALA A 1 190 ? -38.253 -6.069 37.670 1.00 95.44 190 ALA A C 1
ATOM 1470 O O . ALA A 1 190 ? -37.953 -5.766 36.514 1.00 95.44 190 ALA A O 1
ATOM 1471 N N . LEU A 1 191 ? -37.719 -7.135 38.277 1.00 96.12 191 LEU A N 1
ATOM 1472 C CA . LEU A 1 191 ? -36.778 -8.044 37.617 1.00 96.12 191 LEU A CA 1
ATOM 1473 C C . LEU A 1 191 ? -37.435 -8.828 36.470 1.00 96.12 191 LEU A C 1
ATOM 1475 O O . LEU A 1 191 ? -36.834 -8.925 35.404 1.00 96.12 191 LEU A O 1
ATOM 1479 N N . ILE A 1 192 ? -38.671 -9.318 36.629 1.00 96.88 192 ILE A N 1
ATOM 1480 C CA . ILE A 1 192 ? -39.429 -9.961 35.538 1.00 96.88 192 ILE A CA 1
ATOM 1481 C C . ILE A 1 192 ? -39.623 -8.995 34.363 1.00 96.88 192 ILE A C 1
ATOM 1483 O O . ILE A 1 192 ? -39.401 -9.381 33.216 1.00 96.88 192 ILE A O 1
ATOM 1487 N N . HIS A 1 193 ? -39.990 -7.739 34.630 1.00 94.94 193 HIS A N 1
ATOM 1488 C CA . HIS A 1 193 ? -40.140 -6.722 33.588 1.00 94.94 193 HIS A CA 1
ATOM 1489 C C . HIS A 1 193 ? -38.817 -6.463 32.845 1.00 94.94 193 HIS A C 1
ATOM 1491 O O . HIS A 1 193 ? -38.786 -6.446 31.616 1.00 94.94 193 HIS A O 1
ATOM 1497 N N . LEU A 1 194 ? -37.703 -6.329 33.574 1.00 96.31 194 LEU A N 1
ATOM 1498 C CA . LEU A 1 194 ? -36.370 -6.160 32.983 1.00 96.31 194 LEU A CA 1
ATOM 1499 C C . LEU A 1 194 ? -35.909 -7.381 32.173 1.00 96.31 194 LEU A C 1
ATOM 1501 O O . LEU A 1 194 ? -35.230 -7.207 31.163 1.00 96.31 194 LEU A O 1
ATOM 1505 N N . VAL A 1 195 ? -36.269 -8.601 32.585 1.00 96.12 195 VAL A N 1
ATOM 1506 C CA . VAL A 1 195 ? -35.976 -9.828 31.827 1.00 96.12 195 VAL A CA 1
ATOM 1507 C C . VAL A 1 195 ? -36.778 -9.873 30.525 1.00 96.12 195 VAL A C 1
ATOM 1509 O O . VAL A 1 195 ? -36.186 -10.153 29.487 1.00 96.12 195 VAL A O 1
ATOM 1512 N N . ARG A 1 196 ? -38.075 -9.528 30.542 1.00 96.19 196 ARG A N 1
ATOM 1513 C CA . ARG A 1 196 ? -38.910 -9.452 29.324 1.00 96.19 196 ARG A CA 1
ATOM 1514 C C . ARG A 1 196 ? -38.370 -8.432 28.323 1.00 96.19 196 ARG A C 1
ATOM 1516 O O . ARG A 1 196 ? -38.054 -8.807 27.202 1.00 96.19 196 ARG A O 1
ATOM 1523 N N . LEU A 1 197 ? -38.123 -7.200 28.772 1.00 95.44 197 LEU A N 1
ATOM 1524 C CA . LEU A 1 197 ? -37.577 -6.119 27.940 1.00 95.44 197 LEU A CA 1
ATOM 1525 C C . LEU A 1 197 ? -36.210 -6.476 27.316 1.00 95.44 197 LEU A C 1
ATOM 1527 O O . LEU A 1 197 ? -35.890 -6.064 26.201 1.00 95.44 197 LEU A O 1
ATOM 1531 N N . ARG A 1 198 ? -35.379 -7.246 28.033 1.00 95.81 198 ARG A N 1
ATOM 1532 C CA . ARG A 1 198 ? -34.104 -7.765 27.509 1.00 95.81 198 ARG A CA 1
ATOM 1533 C C . ARG A 1 198 ? -34.295 -8.932 26.540 1.00 95.81 198 ARG A C 1
ATOM 1535 O O . ARG A 1 198 ? -33.519 -9.025 25.596 1.00 95.81 198 ARG A O 1
ATOM 1542 N N . GLY A 1 199 ? -35.301 -9.781 26.753 1.00 95.06 199 GLY A N 1
ATOM 1543 C CA . GLY A 1 199 ? -35.698 -10.849 25.832 1.00 95.06 199 GLY A CA 1
ATOM 1544 C C . GLY A 1 199 ? -36.173 -10.291 24.494 1.00 95.06 199 GLY A C 1
ATOM 1545 O O . GLY A 1 199 ? -35.566 -10.585 23.473 1.00 95.06 199 GLY A O 1
ATOM 1546 N N . GLU A 1 200 ? -37.151 -9.383 24.514 1.00 96.38 200 GLU A N 1
ATOM 1547 C CA . GLU A 1 200 ? -37.689 -8.693 23.328 1.00 96.38 200 GLU A CA 1
ATOM 1548 C C . GLU A 1 200 ? -36.578 -8.034 22.489 1.00 96.38 200 GLU A C 1
ATOM 1550 O O . GLU A 1 200 ? -36.528 -8.182 21.267 1.00 96.38 200 GLU A O 1
ATOM 1555 N N . ARG A 1 201 ? -35.624 -7.357 23.146 1.00 94.25 201 ARG A N 1
ATOM 1556 C CA . ARG A 1 201 ? -34.478 -6.723 22.473 1.00 94.25 201 ARG A CA 1
ATOM 1557 C C . ARG A 1 201 ? -33.434 -7.723 21.960 1.00 94.25 201 ARG A C 1
ATOM 1559 O O . ARG A 1 201 ? -32.719 -7.424 21.006 1.00 94.25 201 ARG A O 1
ATOM 1566 N N . LEU A 1 202 ? -33.314 -8.893 22.583 1.00 94.69 202 LEU A N 1
ATOM 1567 C CA . LEU A 1 202 ? -32.443 -9.970 22.112 1.00 94.69 202 LEU A CA 1
ATOM 1568 C C . LEU A 1 202 ? -33.065 -10.680 20.901 1.00 94.69 202 LEU A C 1
ATOM 1570 O O . LEU A 1 202 ? -32.358 -10.937 19.930 1.00 94.69 202 LEU A O 1
ATOM 1574 N N . GLU A 1 203 ? -34.378 -10.908 20.911 1.00 96.31 203 GLU A N 1
ATOM 1575 C CA . GLU A 1 203 ? -35.139 -11.428 19.770 1.00 96.31 203 GLU A CA 1
ATOM 1576 C C . GLU A 1 203 ? -35.083 -10.469 18.572 1.00 96.31 203 GLU A C 1
ATOM 1578 O O . GLU A 1 203 ? -34.814 -10.910 17.453 1.00 96.31 203 GLU A O 1
ATOM 1583 N N . SER A 1 204 ? -35.232 -9.153 18.784 1.00 94.62 204 SER A N 1
ATOM 1584 C CA . SER A 1 204 ? -35.112 -8.172 17.696 1.00 94.62 204 SER A CA 1
ATOM 1585 C C . SER A 1 204 ? -33.710 -8.168 17.074 1.00 94.62 204 SER A C 1
ATOM 1587 O O . SER A 1 204 ? -33.585 -8.192 15.851 1.00 94.62 204 SER A O 1
ATOM 1589 N N . LEU A 1 205 ? -32.652 -8.219 17.894 1.00 94.44 205 LEU A N 1
ATOM 1590 C CA . LEU A 1 205 ? -31.265 -8.301 17.418 1.00 94.44 205 LEU A CA 1
ATOM 1591 C C . LEU A 1 205 ? -30.965 -9.632 16.708 1.00 94.44 205 LEU A C 1
ATOM 1593 O O . LEU A 1 205 ? -30.240 -9.649 15.715 1.00 94.44 205 LEU A O 1
ATOM 1597 N N . GLN A 1 206 ? -31.541 -10.750 17.159 1.00 93.94 206 GLN A N 1
ATOM 1598 C CA . GLN A 1 206 ? -31.447 -12.036 16.458 1.00 93.94 206 GLN A CA 1
ATOM 1599 C C . GLN A 1 206 ? -32.183 -12.014 15.110 1.00 93.94 206 GLN A C 1
ATOM 1601 O O . GLN A 1 206 ? -31.700 -12.598 14.134 1.00 93.94 206 GLN A O 1
ATOM 1606 N N . LEU A 1 207 ? -33.318 -11.319 15.018 1.00 94.62 207 LEU A N 1
ATOM 1607 C CA . LEU A 1 207 ? -34.062 -11.148 13.771 1.00 94.62 207 LEU A CA 1
ATOM 1608 C C . LEU A 1 207 ? -33.315 -10.236 12.785 1.00 94.62 207 LEU A C 1
ATOM 1610 O O . LEU A 1 207 ? -33.250 -10.549 11.598 1.00 94.62 207 LEU A O 1
ATOM 1614 N N . GLU A 1 208 ? -32.664 -9.171 13.257 1.00 91.94 208 GLU A N 1
ATOM 1615 C CA . GLU A 1 208 ? -31.767 -8.350 12.432 1.00 91.94 208 GLU A CA 1
ATOM 1616 C C . GLU A 1 208 ? -30.525 -9.127 11.978 1.00 91.94 208 GLU A C 1
ATOM 1618 O O . GLU A 1 208 ? -30.213 -9.134 10.788 1.00 91.94 208 GLU A O 1
ATOM 1623 N N . PHE A 1 209 ? -29.861 -9.859 12.876 1.00 89.31 209 PHE A N 1
ATOM 1624 C CA . PHE A 1 209 ? -28.703 -10.690 12.534 1.00 89.31 209 PHE A CA 1
ATOM 1625 C C . PHE A 1 209 ? -29.053 -11.778 11.509 1.00 89.31 209 PHE A C 1
ATOM 1627 O O . PHE A 1 209 ? -28.328 -11.978 10.535 1.00 89.31 209 PHE A O 1
ATOM 1634 N N . THR A 1 210 ? -30.192 -12.459 11.671 1.00 91.19 210 THR A N 1
ATOM 1635 C CA . THR A 1 210 ? -30.652 -13.461 10.695 1.00 91.19 210 THR A CA 1
ATOM 1636 C C . THR A 1 210 ? -31.163 -12.839 9.397 1.00 91.19 210 THR A C 1
ATOM 1638 O O . THR A 1 210 ? -31.024 -13.469 8.351 1.00 91.19 210 THR A O 1
ATOM 1641 N N . ARG A 1 211 ? -31.682 -11.603 9.410 1.00 88.94 211 ARG A N 1
ATOM 1642 C CA . ARG A 1 211 ? -31.982 -10.824 8.195 1.00 88.94 211 ARG A CA 1
ATOM 1643 C C . ARG A 1 211 ? -30.706 -10.465 7.434 1.00 88.94 211 ARG A C 1
ATOM 1645 O O . ARG A 1 211 ? -30.680 -10.656 6.224 1.00 88.94 211 ARG A O 1
ATOM 1652 N N . LEU A 1 212 ? -29.666 -9.986 8.120 1.00 84.62 212 LEU A N 1
ATOM 1653 C CA . LEU A 1 212 ? -28.359 -9.672 7.529 1.00 84.62 212 LEU A CA 1
ATOM 1654 C C . LEU A 1 212 ? -27.698 -10.934 6.958 1.00 84.62 212 LEU A C 1
ATOM 1656 O O . LEU A 1 212 ? -27.351 -10.957 5.785 1.00 84.62 212 LEU A O 1
ATOM 1660 N N . ARG A 1 213 ? -27.648 -12.029 7.727 1.00 82.81 213 ARG A N 1
ATOM 1661 C CA . ARG A 1 213 ? -27.110 -13.331 7.283 1.00 82.81 213 ARG A CA 1
ATOM 1662 C C . ARG A 1 213 ? -27.914 -13.995 6.149 1.00 82.81 213 ARG A C 1
ATOM 1664 O O . ARG A 1 213 ? -27.432 -14.938 5.533 1.00 82.81 213 ARG A O 1
ATOM 1671 N N . ARG A 1 214 ? -29.144 -13.541 5.880 1.00 76.06 214 ARG A N 1
ATOM 1672 C CA . ARG A 1 214 ? -29.968 -13.969 4.732 1.00 76.06 214 ARG A CA 1
ATOM 1673 C C . ARG A 1 214 ? -29.823 -13.065 3.504 1.00 76.06 214 ARG A C 1
ATOM 1675 O O . ARG A 1 214 ? -30.437 -13.366 2.482 1.00 76.06 214 ARG A O 1
ATOM 1682 N N . GLN A 1 215 ? -29.051 -11.980 3.574 1.00 71.94 215 GLN A N 1
ATOM 1683 C CA . GLN A 1 215 ? -28.663 -11.248 2.369 1.00 71.94 215 GLN A CA 1
ATOM 1684 C C . GLN A 1 215 ? -27.646 -12.095 1.583 1.00 71.94 215 GLN A C 1
ATOM 1686 O O . GLN A 1 215 ? -26.798 -12.738 2.202 1.00 71.94 215 GLN A O 1
ATOM 1691 N N . PRO A 1 216 ? -27.734 -12.155 0.243 1.00 66.50 216 PRO A N 1
ATOM 1692 C CA . PRO A 1 216 ? -26.754 -12.877 -0.559 1.00 66.50 216 PRO A CA 1
ATOM 1693 C C . PRO A 1 216 ? -25.392 -12.175 -0.484 1.00 66.50 216 PRO A C 1
ATOM 1695 O O . PRO A 1 216 ? -25.323 -10.963 -0.656 1.00 66.50 216 PRO A O 1
ATOM 1698 N N . GLU A 1 217 ? -24.318 -12.946 -0.287 1.00 62.59 217 GLU A N 1
ATOM 1699 C CA . GLU A 1 217 ? -22.934 -12.453 -0.110 1.00 62.59 217 GLU A CA 1
ATOM 1700 C C . GLU A 1 217 ? -22.368 -11.691 -1.322 1.00 62.59 217 GLU A C 1
ATOM 1702 O O . GLU A 1 217 ? -21.331 -11.045 -1.216 1.00 62.59 217 GLU A O 1
ATOM 1707 N N . ALA A 1 218 ? -23.050 -11.755 -2.467 1.00 62.31 218 ALA A N 1
ATOM 1708 C CA . ALA A 1 218 ? -22.833 -10.864 -3.593 1.00 62.31 218 ALA A CA 1
ATOM 1709 C C . ALA A 1 218 ? -24.184 -10.360 -4.110 1.00 62.31 218 ALA A C 1
ATOM 1711 O O . ALA A 1 218 ? -25.016 -11.127 -4.615 1.00 62.31 218 ALA A O 1
ATOM 1712 N N . THR A 1 219 ? -24.399 -9.051 -4.040 1.00 77.50 219 THR A N 1
ATOM 1713 C CA . THR A 1 219 ? -25.428 -8.387 -4.837 1.00 77.50 219 THR A CA 1
ATOM 1714 C C . THR A 1 219 ? -25.086 -8.495 -6.326 1.00 77.50 219 THR A C 1
ATOM 1716 O O . THR A 1 219 ? -23.937 -8.692 -6.733 1.00 77.50 219 THR A O 1
ATOM 1719 N N . LYS A 1 220 ? -26.096 -8.316 -7.186 1.00 81.75 220 LYS A N 1
ATOM 1720 C CA . LYS A 1 220 ? -25.885 -8.298 -8.644 1.00 81.75 220 LYS A CA 1
ATOM 1721 C C . LYS A 1 220 ? -24.934 -7.178 -9.090 1.00 81.75 220 LYS A C 1
ATOM 1723 O O . LYS A 1 220 ? -24.337 -7.305 -10.155 1.00 81.75 220 LYS A O 1
ATOM 1728 N N . GLU A 1 221 ? -24.782 -6.124 -8.287 1.00 81.81 221 GLU A N 1
ATOM 1729 C CA . GLU A 1 221 ? -23.892 -5.004 -8.589 1.00 81.81 221 GLU A CA 1
ATOM 1730 C C . GLU A 1 221 ? -22.441 -5.301 -8.199 1.00 81.81 221 GLU A C 1
ATOM 1732 O O . GLU A 1 221 ? -21.546 -5.038 -8.992 1.00 81.81 221 GLU A O 1
ATOM 1737 N N . GLU A 1 222 ? -22.188 -5.963 -7.068 1.00 82.56 222 GLU A N 1
ATOM 1738 C CA . GLU A 1 222 ? -20.839 -6.445 -6.721 1.00 82.56 222 GLU A CA 1
ATOM 1739 C C . GLU A 1 222 ? -20.329 -7.471 -7.744 1.00 82.56 222 GLU A C 1
ATOM 1741 O O . GLU A 1 222 ? -19.185 -7.390 -8.187 1.00 82.56 222 GLU A O 1
ATOM 1746 N N . ALA A 1 223 ? -21.199 -8.368 -8.223 1.00 85.62 223 ALA A N 1
ATOM 1747 C CA . ALA A 1 223 ? -20.861 -9.292 -9.308 1.00 85.62 223 ALA A CA 1
ATOM 1748 C C . ALA A 1 223 ? -20.507 -8.566 -10.626 1.00 85.62 223 ALA A C 1
ATOM 1750 O O . ALA A 1 223 ? -19.582 -8.979 -11.330 1.00 85.62 223 ALA A O 1
ATOM 1751 N N . ARG A 1 224 ? -21.197 -7.460 -10.950 1.00 89.81 224 ARG A N 1
ATOM 1752 C CA . ARG A 1 224 ? -20.864 -6.590 -12.095 1.00 89.81 224 ARG A CA 1
ATOM 1753 C C . ARG A 1 224 ? -19.538 -5.864 -11.887 1.00 89.81 224 ARG A C 1
ATOM 1755 O O . ARG A 1 224 ? -18.723 -5.843 -12.803 1.00 89.81 224 ARG A O 1
ATOM 1762 N N . LEU A 1 225 ? -19.298 -5.307 -10.701 1.00 91.50 225 LEU A N 1
ATOM 1763 C CA . LEU A 1 225 ? -18.053 -4.613 -10.366 1.00 91.50 225 LEU A CA 1
ATOM 1764 C C . LEU A 1 225 ? -16.849 -5.558 -10.458 1.00 91.50 225 LEU A C 1
ATOM 1766 O O . LEU A 1 225 ? -15.861 -5.204 -11.092 1.00 91.50 225 LEU A O 1
ATOM 1770 N N . LEU A 1 226 ? -16.954 -6.789 -9.947 1.00 91.38 226 LEU A N 1
ATOM 1771 C CA . LEU A 1 226 ? -15.922 -7.822 -10.108 1.00 91.38 226 LEU A CA 1
ATOM 1772 C C . LEU A 1 226 ? -15.684 -8.192 -11.583 1.00 91.38 226 LEU A C 1
ATOM 1774 O O . LEU A 1 226 ? -14.540 -8.390 -11.995 1.00 91.38 226 LEU A O 1
ATOM 1778 N N . GLN A 1 227 ? -16.736 -8.240 -12.408 1.00 94.06 227 GLN A N 1
ATOM 1779 C CA . GLN A 1 227 ? -16.595 -8.457 -13.851 1.00 94.06 227 GLN A CA 1
ATOM 1780 C C . GLN A 1 227 ? -15.895 -7.277 -14.552 1.00 94.06 227 GLN A C 1
ATOM 1782 O O . GLN A 1 227 ? -15.060 -7.507 -15.427 1.00 94.06 227 GLN A O 1
ATOM 1787 N N . VAL A 1 228 ? -16.193 -6.033 -14.158 1.00 96.62 228 VAL A N 1
ATOM 1788 C CA . VAL A 1 228 ? -15.537 -4.818 -14.674 1.00 96.62 228 VAL A CA 1
ATOM 1789 C C . VAL A 1 228 ? -14.072 -4.756 -14.241 1.00 96.62 228 VAL A C 1
ATOM 1791 O O . VAL A 1 228 ? -13.216 -4.526 -15.090 1.00 96.62 228 VAL A O 1
ATOM 1794 N N . ILE A 1 229 ? -13.758 -5.039 -12.972 1.00 95.12 229 ILE A N 1
ATOM 1795 C CA . ILE A 1 229 ? -12.378 -5.135 -12.464 1.00 95.12 229 ILE A CA 1
ATOM 1796 C C . ILE A 1 229 ? -11.585 -6.132 -13.312 1.00 95.12 229 ILE A C 1
ATOM 1798 O O . ILE A 1 229 ? -10.570 -5.760 -13.895 1.00 95.12 229 ILE A O 1
ATOM 1802 N N . ARG A 1 230 ? -12.113 -7.345 -13.522 1.00 96.44 230 ARG A N 1
ATOM 1803 C CA . ARG A 1 230 ? -11.451 -8.364 -14.349 1.00 96.44 230 ARG A CA 1
ATOM 1804 C C . ARG A 1 230 ? -11.286 -7.957 -15.818 1.00 96.44 230 ARG A C 1
ATOM 1806 O O . ARG A 1 230 ? -10.327 -8.363 -16.473 1.00 96.44 230 ARG A O 1
ATOM 1813 N N . GLN A 1 231 ? -12.204 -7.166 -16.373 1.00 97.31 231 GLN A N 1
ATOM 1814 C CA . GLN A 1 231 ? -12.046 -6.598 -17.718 1.00 97.31 231 GLN A CA 1
ATOM 1815 C C . GLN A 1 231 ? -10.948 -5.527 -17.763 1.00 97.31 231 GLN A C 1
ATOM 1817 O O . GLN A 1 231 ? -10.170 -5.506 -18.718 1.00 97.31 231 GLN A O 1
ATOM 1822 N N . LEU A 1 232 ? -10.852 -4.683 -16.732 1.00 97.50 232 LEU A N 1
ATOM 1823 C CA . LEU A 1 232 ? -9.809 -3.667 -16.602 1.00 97.50 232 LEU A CA 1
ATOM 1824 C C . LEU A 1 232 ? -8.429 -4.309 -16.418 1.00 97.50 232 LEU A C 1
ATOM 1826 O O . LEU A 1 232 ? -7.525 -3.971 -17.176 1.00 97.50 232 LEU A O 1
ATOM 1830 N N . GLU A 1 233 ? -8.282 -5.291 -15.526 1.00 96.38 233 GLU A N 1
ATOM 1831 C CA . GLU A 1 233 ? -7.055 -6.084 -15.327 1.00 96.38 233 GLU A CA 1
ATOM 1832 C C . GLU A 1 233 ? -6.551 -6.693 -16.645 1.00 96.38 233 GLU A C 1
ATOM 1834 O O . GLU A 1 233 ? -5.433 -6.405 -17.076 1.00 96.38 233 GLU A O 1
ATOM 1839 N N . ASN A 1 234 ? -7.415 -7.435 -17.354 1.00 98.00 234 ASN A N 1
ATOM 1840 C CA . ASN A 1 234 ? -7.109 -8.002 -18.673 1.00 98.00 234 ASN A CA 1
ATOM 1841 C C . ASN A 1 234 ? -6.709 -6.921 -19.698 1.00 98.00 234 ASN A C 1
ATOM 1843 O O . ASN A 1 234 ? -5.893 -7.170 -20.589 1.00 98.00 234 ASN A O 1
ATOM 1847 N N . SER A 1 235 ? -7.305 -5.724 -19.626 1.00 98.06 235 SER A N 1
ATOM 1848 C CA . SER A 1 235 ? -6.964 -4.617 -20.526 1.00 98.06 235 SER A CA 1
ATOM 1849 C C . SER A 1 235 ? -5.593 -4.018 -20.203 1.00 98.06 235 SER A C 1
ATOM 1851 O O . SER A 1 235 ? -4.815 -3.776 -21.127 1.00 98.06 235 SER A O 1
ATOM 1853 N N . ILE A 1 236 ? -5.271 -3.868 -18.913 1.00 97.50 236 ILE A N 1
ATOM 1854 C CA . ILE A 1 236 ? -4.007 -3.333 -18.402 1.00 97.50 236 ILE A CA 1
ATOM 1855 C C . ILE A 1 236 ? -2.863 -4.281 -18.763 1.00 97.50 236 ILE A C 1
ATOM 1857 O O . ILE A 1 236 ? -1.892 -3.847 -19.382 1.00 97.50 236 ILE A O 1
ATOM 1861 N N . GLU A 1 237 ? -3.001 -5.581 -18.488 1.00 97.69 237 GLU A N 1
ATOM 1862 C CA . GLU A 1 237 ? -2.020 -6.600 -18.883 1.00 97.69 237 GLU A CA 1
ATOM 1863 C C . GLU A 1 237 ? -1.765 -6.561 -20.400 1.00 97.69 237 GLU A C 1
ATOM 1865 O O . GLU A 1 237 ? -0.621 -6.483 -20.857 1.00 97.69 237 GLU A O 1
ATOM 1870 N N . LYS A 1 238 ? -2.836 -6.492 -21.200 1.00 98.38 238 LYS A N 1
ATOM 1871 C CA . LYS A 1 238 ? -2.749 -6.403 -22.663 1.00 98.38 238 LYS A CA 1
ATOM 1872 C C . LYS A 1 238 ? -2.123 -5.092 -23.155 1.00 98.38 238 LYS A C 1
ATOM 1874 O O . LYS A 1 238 ? -1.504 -5.096 -24.220 1.00 98.38 238 LYS A O 1
ATOM 1879 N N . THR A 1 239 ? -2.236 -3.983 -22.418 1.00 97.19 239 THR A N 1
ATOM 1880 C CA . THR A 1 239 ? -1.466 -2.759 -22.707 1.00 97.19 239 THR A CA 1
ATOM 1881 C C . THR A 1 239 ? -0.006 -2.872 -22.285 1.00 97.19 239 THR A C 1
ATOM 1883 O O . THR A 1 239 ? 0.858 -2.465 -23.055 1.00 97.19 239 THR A O 1
ATOM 1886 N N . THR A 1 240 ? 0.301 -3.499 -21.150 1.00 98.12 240 THR A N 1
ATOM 1887 C CA . THR A 1 240 ? 1.677 -3.727 -20.686 1.00 98.12 240 THR A CA 1
ATOM 1888 C C . THR A 1 240 ? 2.452 -4.602 -21.671 1.00 98.12 240 THR A C 1
ATOM 1890 O O . THR A 1 240 ? 3.554 -4.235 -22.071 1.00 98.12 240 THR A O 1
ATOM 1893 N N . ILE A 1 241 ? 1.844 -5.683 -22.173 1.00 97.44 241 ILE A N 1
ATOM 1894 C CA . ILE A 1 241 ? 2.421 -6.535 -23.229 1.00 97.44 241 ILE A CA 1
ATOM 1895 C C . ILE A 1 241 ? 2.650 -5.744 -24.530 1.00 97.44 241 ILE A C 1
ATOM 1897 O O . ILE A 1 241 ? 3.671 -5.926 -25.195 1.00 97.44 241 ILE A O 1
ATOM 1901 N N . LYS A 1 242 ? 1.743 -4.828 -24.904 1.00 98.19 242 LYS A N 1
ATOM 1902 C CA . LYS A 1 242 ? 1.951 -3.923 -26.054 1.00 98.19 242 LYS A CA 1
ATOM 1903 C C . LYS A 1 242 ? 3.094 -2.931 -25.822 1.00 98.19 242 LYS A C 1
ATOM 1905 O O . LYS A 1 242 ? 3.824 -2.631 -26.761 1.00 98.19 242 LYS A O 1
ATOM 1910 N N . ILE A 1 243 ? 3.256 -2.420 -24.603 1.00 97.19 243 ILE A N 1
ATOM 1911 C CA . ILE A 1 243 ? 4.323 -1.476 -24.250 1.00 97.19 243 ILE A CA 1
ATOM 1912 C C . ILE A 1 243 ? 5.684 -2.175 -24.286 1.00 97.19 243 ILE A C 1
ATOM 1914 O O . ILE A 1 243 ? 6.586 -1.673 -24.949 1.00 97.19 243 ILE A O 1
ATOM 1918 N N . THR A 1 244 ? 5.829 -3.353 -23.674 1.00 97.50 244 THR A N 1
ATOM 1919 C CA . THR A 1 244 ? 7.099 -4.101 -23.682 1.00 97.50 244 THR A CA 1
ATOM 1920 C C . THR A 1 244 ? 7.474 -4.594 -25.080 1.00 97.50 244 THR A C 1
ATOM 1922 O O . THR A 1 244 ? 8.618 -4.434 -25.498 1.00 97.50 244 THR A O 1
ATOM 1925 N N . THR A 1 245 ? 6.521 -5.103 -25.871 1.00 97.38 245 THR A N 1
ATOM 1926 C CA . THR A 1 245 ? 6.795 -5.461 -27.279 1.00 97.38 245 THR A CA 1
ATOM 1927 C C . THR A 1 245 ? 7.151 -4.242 -28.135 1.00 97.38 245 THR A C 1
ATOM 1929 O O . THR A 1 245 ? 8.096 -4.318 -28.918 1.00 97.38 245 THR A O 1
ATOM 1932 N N . SER A 1 246 ? 6.487 -3.097 -27.942 1.00 97.88 246 SER A N 1
ATOM 1933 C CA . SER A 1 246 ? 6.850 -1.823 -28.583 1.00 97.88 246 SER A CA 1
ATOM 1934 C C . SER A 1 246 ? 8.260 -1.358 -28.194 1.00 97.88 246 SER A C 1
ATOM 1936 O O . SER A 1 246 ? 9.050 -0.975 -29.057 1.00 97.88 246 SER A O 1
ATOM 1938 N N . GLN A 1 247 ? 8.625 -1.454 -26.912 1.00 97.62 247 GLN A N 1
ATOM 1939 C CA . GLN A 1 247 ? 9.965 -1.126 -26.417 1.00 97.62 247 GLN A CA 1
ATOM 1940 C C . GLN A 1 247 ? 11.040 -2.033 -27.029 1.00 97.62 247 GLN A C 1
ATOM 1942 O O . GLN A 1 247 ? 12.062 -1.517 -27.478 1.00 97.62 247 GLN A O 1
ATOM 1947 N N . ASN A 1 248 ? 10.793 -3.342 -27.125 1.00 97.50 248 ASN A N 1
ATOM 1948 C CA . ASN A 1 248 ? 11.712 -4.289 -27.765 1.00 97.50 248 ASN A CA 1
ATOM 1949 C C . ASN A 1 248 ? 11.887 -3.981 -29.262 1.00 97.50 248 ASN A C 1
ATOM 1951 O O . ASN A 1 248 ? 13.009 -3.951 -29.759 1.00 97.50 248 ASN A O 1
ATOM 1955 N N . ILE A 1 249 ? 10.795 -3.678 -29.973 1.00 97.94 249 ILE A N 1
ATOM 1956 C CA . ILE A 1 249 ? 10.833 -3.258 -31.384 1.00 97.94 249 ILE A CA 1
ATOM 1957 C C . ILE A 1 249 ? 11.624 -1.949 -31.546 1.00 97.94 249 ILE A C 1
ATOM 1959 O O . ILE A 1 249 ? 12.452 -1.839 -32.449 1.00 97.94 249 ILE A O 1
ATOM 1963 N N . ARG A 1 250 ? 11.422 -0.968 -30.656 1.00 97.81 250 ARG A N 1
ATOM 1964 C CA . ARG A 1 250 ? 12.171 0.299 -30.652 1.00 97.81 250 ARG A CA 1
ATOM 1965 C C . ARG A 1 250 ? 13.671 0.076 -30.452 1.00 97.81 250 ARG A C 1
ATOM 1967 O O . ARG A 1 250 ? 14.451 0.723 -31.142 1.00 97.81 250 ARG A O 1
ATOM 1974 N N . LEU A 1 251 ? 14.070 -0.809 -29.535 1.00 98.00 251 LEU A N 1
ATOM 1975 C CA . LEU A 1 251 ? 15.480 -1.149 -29.312 1.00 98.00 251 LEU A CA 1
ATOM 1976 C C . LEU A 1 251 ? 16.098 -1.770 -30.573 1.00 98.00 251 LEU A C 1
ATOM 1978 O O . LEU A 1 251 ? 17.075 -1.234 -31.079 1.00 98.00 251 LEU A O 1
ATOM 1982 N N . LEU A 1 252 ? 15.444 -2.769 -31.175 1.00 98.06 252 LEU A N 1
ATOM 1983 C CA . LEU A 1 252 ? 15.904 -3.390 -32.426 1.00 98.06 252 LEU A CA 1
ATOM 1984 C C . LEU A 1 252 ? 16.076 -2.379 -33.579 1.00 98.06 252 LEU A C 1
ATOM 1986 O O . LEU A 1 252 ? 17.017 -2.496 -34.362 1.00 98.06 252 LEU A O 1
ATOM 1990 N N . TYR A 1 253 ? 15.208 -1.364 -33.683 1.00 98.19 253 TYR A N 1
ATOM 1991 C CA . TYR A 1 253 ? 15.376 -0.282 -34.663 1.00 98.19 253 TYR A CA 1
ATOM 1992 C C . TYR A 1 253 ? 16.535 0.674 -34.335 1.00 98.19 253 TYR A C 1
ATOM 1994 O O . TYR A 1 253 ? 17.164 1.189 -35.261 1.00 98.19 253 TYR A O 1
ATOM 2002 N N . VAL A 1 254 ? 16.841 0.913 -33.056 1.00 98.12 254 VAL A N 1
ATOM 2003 C CA . VAL A 1 254 ? 18.012 1.705 -32.635 1.00 98.12 254 VAL A CA 1
ATOM 2004 C C . VAL A 1 254 ? 19.307 0.942 -32.927 1.00 98.12 254 VAL A C 1
ATOM 2006 O O . VAL A 1 254 ? 20.209 1.514 -33.539 1.00 98.12 254 VAL A O 1
ATOM 2009 N N . ASP A 1 255 ? 19.365 -0.347 -32.594 1.00 97.38 255 ASP A N 1
ATOM 2010 C CA . ASP A 1 255 ? 20.520 -1.217 -32.851 1.00 97.38 255 ASP A CA 1
ATOM 2011 C C . ASP A 1 255 ? 20.802 -1.329 -34.360 1.00 97.38 255 ASP A C 1
ATOM 2013 O O . ASP A 1 255 ? 21.942 -1.183 -34.812 1.00 97.38 255 ASP A O 1
ATOM 2017 N N . LEU A 1 256 ? 19.748 -1.505 -35.169 1.00 97.69 256 LEU A N 1
ATOM 2018 C CA . LEU A 1 256 ? 19.840 -1.511 -36.630 1.00 97.69 256 LEU A CA 1
ATOM 2019 C C . LEU A 1 256 ? 20.322 -0.160 -37.181 1.00 97.69 256 LEU A C 1
ATOM 2021 O O . LEU A 1 256 ? 21.139 -0.134 -38.100 1.00 97.69 256 LEU A O 1
ATOM 2025 N N . LEU A 1 257 ? 19.857 0.962 -36.624 1.00 97.69 257 LEU A N 1
ATOM 2026 C CA . LEU A 1 257 ? 20.315 2.295 -37.021 1.00 97.69 257 LEU A CA 1
ATOM 2027 C C . LEU A 1 257 ? 21.794 2.520 -36.667 1.00 97.69 257 LEU A C 1
ATOM 2029 O O . LEU A 1 257 ? 22.516 3.130 -37.455 1.00 97.69 257 LEU A O 1
ATOM 2033 N N . GLU A 1 258 ? 22.269 2.032 -35.520 1.00 97.75 258 GLU A N 1
ATOM 2034 C CA . GLU A 1 258 ? 23.687 2.112 -35.158 1.00 97.75 258 GLU A CA 1
ATOM 2035 C C . GLU A 1 258 ? 24.554 1.235 -36.074 1.00 97.75 258 GLU A C 1
ATOM 2037 O O . GLU A 1 258 ? 25.585 1.691 -36.574 1.00 97.75 258 GLU A O 1
ATOM 2042 N N . TYR A 1 259 ? 24.104 0.013 -36.377 1.00 97.38 259 TYR A N 1
ATOM 2043 C CA . TYR A 1 259 ? 24.761 -0.863 -37.346 1.00 97.38 259 TYR A CA 1
ATOM 2044 C C . TYR A 1 259 ? 24.852 -0.207 -38.732 1.00 97.38 259 TYR A C 1
ATOM 2046 O O . TYR A 1 259 ? 25.935 -0.146 -39.316 1.00 97.38 259 TYR A O 1
ATOM 2054 N N . LEU A 1 260 ? 23.752 0.361 -39.237 1.00 97.38 260 LEU A N 1
ATOM 2055 C CA . LEU A 1 260 ? 23.733 1.069 -40.519 1.00 97.38 260 LEU A CA 1
ATOM 2056 C C . LEU A 1 260 ? 24.642 2.307 -40.513 1.00 97.38 260 LEU A C 1
ATOM 2058 O O . LEU A 1 260 ? 25.328 2.545 -41.503 1.00 97.38 260 LEU A O 1
ATOM 2062 N N . LYS A 1 261 ? 24.732 3.052 -39.402 1.00 97.06 261 LYS A N 1
ATOM 2063 C CA . LYS A 1 261 ? 25.704 4.151 -39.241 1.00 97.06 261 LYS A CA 1
ATOM 2064 C C . LYS A 1 261 ? 27.154 3.654 -39.280 1.00 97.06 261 LYS A C 1
ATOM 2066 O O . LYS A 1 261 ? 27.979 4.278 -39.942 1.00 97.06 261 LYS A O 1
ATOM 2071 N N . LYS A 1 262 ? 27.467 2.526 -38.630 1.00 96.56 262 LYS A N 1
ATOM 2072 C CA . LYS A 1 262 ? 28.800 1.892 -38.673 1.00 96.56 262 LYS A CA 1
ATOM 2073 C C . LYS A 1 262 ? 29.172 1.418 -40.082 1.00 96.56 262 LYS A C 1
ATOM 2075 O O . LYS A 1 262 ? 30.298 1.649 -40.511 1.00 96.56 262 LYS A O 1
ATOM 2080 N N . VAL A 1 263 ? 28.235 0.821 -40.824 1.00 96.69 263 VAL A N 1
ATOM 2081 C CA . VAL A 1 263 ? 28.443 0.451 -42.237 1.00 96.69 263 VAL A CA 1
ATOM 2082 C C . VAL A 1 263 ? 28.625 1.699 -43.108 1.00 96.69 263 VAL A C 1
ATOM 2084 O O . VAL A 1 263 ? 29.558 1.750 -43.908 1.00 96.69 263 VAL A O 1
ATOM 2087 N N . LEU A 1 264 ? 27.802 2.736 -42.912 1.00 96.50 264 LEU A N 1
ATOM 2088 C CA . LEU A 1 264 ? 27.885 3.993 -43.660 1.00 96.50 264 LEU A CA 1
ATOM 2089 C C . LEU A 1 264 ? 29.236 4.697 -43.465 1.00 96.50 264 LEU A C 1
ATOM 2091 O O . LEU A 1 264 ? 29.837 5.135 -44.443 1.00 96.50 264 LEU A O 1
ATOM 2095 N N . ALA A 1 265 ? 29.752 4.732 -42.234 1.00 95.00 265 ALA A N 1
ATOM 2096 C CA . ALA A 1 265 ? 31.080 5.262 -41.916 1.00 95.00 265 ALA A CA 1
ATOM 2097 C C . ALA A 1 265 ? 32.236 4.460 -42.555 1.00 95.00 265 ALA A C 1
ATOM 2099 O O . ALA A 1 265 ? 33.337 4.986 -42.703 1.00 95.00 265 ALA A O 1
ATOM 2100 N N . GLY A 1 266 ? 31.997 3.209 -42.963 1.00 95.12 266 GLY A N 1
ATOM 2101 C CA . GLY A 1 266 ? 32.967 2.391 -43.691 1.00 95.12 266 GLY A CA 1
ATOM 2102 C C . GLY A 1 266 ? 33.075 2.716 -45.186 1.00 95.12 266 GLY A C 1
ATOM 2103 O O . GLY A 1 266 ? 34.140 2.506 -45.768 1.00 95.12 266 GLY A O 1
ATOM 2104 N N . TYR A 1 267 ? 32.017 3.242 -45.820 1.00 96.31 267 TYR A N 1
ATOM 2105 C CA . TYR A 1 267 ? 32.021 3.502 -47.267 1.00 96.31 267 TYR A CA 1
ATOM 2106 C C . TYR A 1 267 ? 33.057 4.541 -47.730 1.00 96.31 267 TYR A C 1
ATOM 2108 O O . TYR A 1 267 ? 33.716 4.242 -48.726 1.00 96.31 267 TYR A O 1
ATOM 2116 N N . PRO A 1 268 ? 33.280 5.692 -47.055 1.00 96.75 268 PRO A N 1
ATOM 2117 C CA . PRO A 1 268 ? 34.321 6.648 -47.444 1.00 96.75 268 PRO A CA 1
ATOM 2118 C C . PRO A 1 268 ? 35.696 5.991 -47.609 1.00 96.75 268 PRO A C 1
ATOM 2120 O O . PRO A 1 268 ? 36.287 6.075 -48.676 1.00 96.75 268 PRO A O 1
ATOM 2123 N N . VAL A 1 269 ? 36.127 5.177 -46.640 1.00 95.44 269 VAL A N 1
ATOM 2124 C CA . VAL A 1 269 ? 37.429 4.478 -46.674 1.00 95.44 269 VAL A CA 1
ATOM 2125 C C . VAL A 1 269 ? 37.545 3.478 -47.839 1.00 95.44 269 VAL A C 1
ATOM 2127 O O . VAL A 1 269 ? 38.652 3.133 -48.259 1.00 95.44 269 VAL A O 1
ATOM 2130 N N . VAL A 1 270 ? 36.425 2.979 -48.371 1.00 96.12 270 VAL A N 1
ATOM 2131 C CA . VAL A 1 270 ? 36.394 2.134 -49.579 1.00 96.12 270 VAL A CA 1
ATOM 2132 C C . VAL A 1 270 ? 36.394 2.992 -50.847 1.00 96.12 270 VAL A C 1
ATOM 2134 O O . VAL A 1 270 ? 37.114 2.669 -51.792 1.00 96.12 270 VAL A O 1
ATOM 2137 N N . LEU A 1 271 ? 35.641 4.094 -50.860 1.00 96.88 271 LEU A N 1
ATOM 2138 C CA . LEU A 1 271 ? 35.597 5.055 -51.964 1.00 96.88 271 LEU A CA 1
ATOM 2139 C C . LEU A 1 271 ? 36.960 5.722 -52.180 1.00 96.88 271 LEU A C 1
ATOM 2141 O O . LEU A 1 271 ? 37.440 5.709 -53.307 1.00 96.88 271 LEU A O 1
ATOM 2145 N N . ASP A 1 272 ? 37.637 6.172 -51.122 1.00 96.75 272 ASP A N 1
ATOM 2146 C CA . ASP A 1 272 ? 38.987 6.751 -51.176 1.00 96.75 272 ASP A CA 1
ATOM 2147 C C . ASP A 1 272 ? 39.988 5.781 -51.822 1.00 96.75 272 ASP A C 1
ATOM 2149 O O . ASP A 1 272 ? 40.788 6.157 -52.677 1.00 96.75 272 ASP A O 1
ATOM 2153 N N . LYS A 1 273 ? 39.921 4.490 -51.465 1.00 96.06 273 LYS A N 1
ATOM 2154 C CA . LYS A 1 273 ? 40.776 3.440 -52.050 1.00 96.06 273 LYS A CA 1
ATOM 2155 C C . LYS A 1 273 ? 40.490 3.216 -53.533 1.00 96.06 273 LYS A C 1
ATOM 2157 O O . LYS A 1 273 ? 41.425 2.973 -54.294 1.00 96.06 273 LYS A O 1
ATOM 2162 N N . LEU A 1 274 ? 39.226 3.288 -53.950 1.00 96.50 274 LEU A N 1
ATOM 2163 C CA . LEU A 1 274 ? 38.843 3.182 -55.359 1.00 96.50 274 LEU A CA 1
ATOM 2164 C C . LEU A 1 274 ? 39.250 4.438 -56.143 1.00 96.50 274 LEU A C 1
ATOM 2166 O O . LEU A 1 274 ? 39.839 4.311 -57.212 1.00 96.50 274 LEU A O 1
ATOM 2170 N N . GLN A 1 275 ? 39.019 5.630 -55.592 1.00 96.69 275 GLN A N 1
ATOM 2171 C CA . GLN A 1 275 ? 39.396 6.910 -56.188 1.00 96.69 275 GLN A CA 1
ATOM 2172 C C . GLN A 1 275 ? 40.914 7.019 -56.367 1.00 96.69 275 GLN A C 1
ATOM 2174 O O . GLN A 1 275 ? 41.367 7.308 -57.470 1.00 96.69 275 GLN A O 1
ATOM 2179 N N . ASN A 1 276 ? 41.707 6.694 -55.343 1.00 96.00 276 ASN A N 1
ATOM 2180 C CA . ASN A 1 276 ? 43.170 6.674 -55.442 1.00 96.00 276 ASN A CA 1
ATOM 2181 C C . ASN A 1 276 ? 43.668 5.683 -56.509 1.00 96.00 276 ASN A C 1
ATOM 2183 O O . ASN A 1 276 ? 44.638 5.965 -57.208 1.00 96.00 276 ASN A O 1
ATOM 2187 N N . ARG A 1 277 ? 42.978 4.549 -56.693 1.00 96.88 277 ARG A N 1
ATOM 2188 C CA . ARG A 1 277 ? 43.299 3.581 -57.751 1.00 96.88 277 ARG A CA 1
ATOM 2189 C C . ARG A 1 277 ? 42.943 4.095 -59.151 1.00 96.88 277 ARG A C 1
ATOM 2191 O O . ARG A 1 277 ? 43.710 3.881 -60.081 1.00 96.88 277 ARG A O 1
ATOM 2198 N N . VAL A 1 278 ? 41.814 4.793 -59.299 1.00 97.31 278 VAL A N 1
ATOM 2199 C CA . VAL A 1 278 ? 41.419 5.455 -60.557 1.00 97.31 278 VAL A CA 1
ATOM 2200 C C . VAL A 1 278 ? 42.377 6.597 -60.906 1.00 97.31 278 VAL A C 1
ATOM 2202 O O . VAL A 1 278 ? 42.752 6.726 -62.066 1.00 97.31 278 VAL A O 1
ATOM 2205 N N . ILE A 1 279 ? 42.828 7.377 -59.917 1.00 96.88 279 ILE A N 1
ATOM 2206 C CA . ILE A 1 279 ? 43.862 8.407 -60.098 1.00 96.88 279 ILE A CA 1
ATOM 2207 C C . ILE A 1 279 ? 45.173 7.765 -60.574 1.00 96.88 279 ILE A C 1
ATOM 2209 O O . ILE A 1 279 ? 45.727 8.224 -61.568 1.00 96.88 279 ILE A O 1
ATOM 2213 N N . GLY A 1 280 ? 45.608 6.664 -59.944 1.00 96.75 280 GLY A N 1
ATOM 2214 C CA . GLY A 1 280 ? 46.789 5.896 -60.363 1.00 96.75 280 GLY A CA 1
ATOM 2215 C C . GLY A 1 280 ? 46.722 5.439 -61.825 1.00 96.75 280 GLY A C 1
ATOM 2216 O O . GLY A 1 280 ? 47.615 5.758 -62.608 1.00 96.75 280 GLY A O 1
ATOM 2217 N N . TYR A 1 281 ? 45.619 4.797 -62.227 1.00 96.38 281 TYR A N 1
ATOM 2218 C CA . TYR A 1 281 ? 45.388 4.413 -63.627 1.00 96.38 281 TYR A CA 1
ATOM 2219 C C . TYR A 1 281 ? 45.299 5.620 -64.581 1.00 96.38 281 TYR A C 1
ATOM 2221 O O . TYR A 1 281 ? 45.682 5.510 -65.744 1.00 96.38 281 TYR A O 1
ATOM 2229 N N . GLY A 1 282 ? 44.834 6.777 -64.101 1.00 96.69 282 GLY A N 1
ATOM 2230 C CA . GLY A 1 282 ? 44.844 8.034 -64.850 1.00 96.69 282 GLY A CA 1
ATOM 2231 C C . GLY A 1 282 ? 46.259 8.546 -65.134 1.00 96.69 282 GLY A C 1
ATOM 2232 O O . GLY A 1 282 ? 46.550 8.908 -66.274 1.00 96.69 282 GLY A O 1
ATOM 2233 N N . SER A 1 283 ? 47.152 8.523 -64.138 1.00 95.31 283 SER A N 1
ATOM 2234 C CA . SER A 1 283 ? 48.577 8.834 -64.334 1.00 95.31 283 SER A CA 1
ATOM 2235 C C . SER A 1 283 ? 49.266 7.826 -65.256 1.00 95.31 283 SER A C 1
ATOM 2237 O O . SER A 1 283 ? 49.865 8.243 -66.240 1.00 95.31 283 SER A O 1
ATOM 2239 N N . GLU A 1 284 ? 49.093 6.517 -65.034 1.00 96.31 284 GLU A N 1
ATOM 2240 C CA . GLU A 1 284 ? 49.689 5.468 -65.881 1.00 96.31 284 GLU A CA 1
ATOM 2241 C C . GLU A 1 284 ? 49.291 5.620 -67.363 1.00 96.31 284 GLU A C 1
ATOM 2243 O O . GLU A 1 284 ? 50.122 5.464 -68.260 1.00 96.31 284 GLU A O 1
ATOM 2248 N N . LEU A 1 285 ? 48.027 5.970 -67.636 1.00 96.00 285 LEU A N 1
ATOM 2249 C CA . LEU A 1 285 ? 47.542 6.220 -68.994 1.00 96.00 285 LEU A CA 1
ATOM 2250 C C . LEU A 1 285 ? 48.082 7.538 -69.577 1.00 96.00 285 LEU A C 1
ATOM 2252 O O . LEU A 1 285 ? 48.380 7.593 -70.772 1.00 96.00 285 LEU A O 1
ATOM 2256 N N . SER A 1 286 ? 48.231 8.586 -68.762 1.00 96.25 286 SER A N 1
ATOM 2257 C CA . SER A 1 286 ? 48.851 9.854 -69.175 1.00 96.25 286 SER A CA 1
ATOM 2258 C C . SER A 1 286 ? 50.316 9.651 -69.567 1.00 96.25 286 SER A C 1
ATOM 2260 O O . SER A 1 286 ? 50.721 10.058 -70.655 1.00 96.25 286 SER A O 1
ATOM 2262 N N . ASP A 1 287 ? 51.088 8.951 -68.736 1.00 96.25 287 ASP A N 1
ATOM 2263 C CA . ASP A 1 287 ? 52.504 8.660 -68.973 1.00 96.25 287 ASP A CA 1
ATOM 2264 C C . ASP A 1 287 ? 52.687 7.801 -70.235 1.00 96.25 287 ASP A C 1
ATOM 2266 O O . ASP A 1 287 ? 53.518 8.109 -71.090 1.00 96.25 287 ASP A O 1
ATOM 2270 N N . MET A 1 288 ? 51.842 6.779 -70.422 1.00 95.19 288 MET A N 1
ATOM 2271 C CA . MET A 1 288 ? 51.803 5.977 -71.652 1.00 95.19 288 MET A CA 1
ATOM 2272 C C . MET A 1 288 ? 51.444 6.818 -72.890 1.00 95.19 288 MET A C 1
ATOM 2274 O O . MET A 1 288 ? 51.997 6.602 -73.970 1.00 95.19 288 MET A O 1
ATOM 2278 N N . THR A 1 289 ? 50.547 7.799 -72.748 1.00 96.06 289 THR A N 1
ATOM 2279 C CA . THR A 1 289 ? 50.170 8.706 -73.843 1.00 96.06 289 THR A CA 1
ATOM 2280 C C . THR A 1 289 ? 51.349 9.593 -74.244 1.00 96.06 289 THR A C 1
ATOM 2282 O O . THR A 1 289 ? 51.656 9.678 -75.434 1.00 96.06 289 THR A O 1
ATOM 2285 N N . ILE A 1 290 ? 52.061 10.175 -73.273 1.00 96.31 290 ILE A N 1
ATOM 2286 C CA . ILE A 1 290 ? 53.279 10.972 -73.501 1.00 96.31 290 ILE A CA 1
ATOM 2287 C C . ILE A 1 290 ? 54.351 10.121 -74.196 1.00 96.31 290 ILE A C 1
ATOM 2289 O O . ILE A 1 290 ? 54.812 10.490 -75.274 1.00 96.31 290 ILE A O 1
ATOM 2293 N N . LEU A 1 291 ? 54.652 8.929 -73.668 1.00 95.94 291 LEU A N 1
ATOM 2294 C CA . LEU A 1 291 ? 55.599 7.984 -74.276 1.00 95.94 291 LEU A CA 1
ATOM 2295 C C . LEU A 1 291 ? 55.226 7.617 -75.722 1.00 95.94 291 LEU A C 1
ATOM 2297 O O . LEU A 1 291 ? 56.105 7.508 -76.577 1.00 95.94 291 LEU A O 1
ATOM 2301 N N . SER A 1 292 ? 53.933 7.452 -76.023 1.00 94.81 292 SER A N 1
ATOM 2302 C CA . SER A 1 292 ? 53.470 7.172 -77.388 1.00 94.81 292 SER A CA 1
ATOM 2303 C C . SER A 1 292 ? 53.647 8.369 -78.332 1.00 94.81 292 SER A C 1
ATOM 2305 O O . SER A 1 292 ? 54.045 8.189 -79.486 1.00 94.81 292 SER A O 1
ATOM 2307 N N . GLN A 1 293 ? 53.424 9.590 -77.837 1.00 95.38 293 GLN A N 1
ATOM 2308 C CA . GLN A 1 293 ? 53.596 10.826 -78.597 1.00 95.38 293 GLN A CA 1
ATOM 2309 C C . GLN A 1 293 ? 55.080 11.104 -78.875 1.00 95.38 293 GLN A C 1
ATOM 2311 O O . GLN A 1 293 ? 55.430 11.437 -80.008 1.00 95.38 293 GLN A O 1
ATOM 2316 N N . ASP A 1 294 ? 55.958 10.892 -77.894 1.00 95.25 294 ASP A N 1
ATOM 2317 C CA . ASP A 1 294 ? 57.411 10.998 -78.059 1.00 95.25 294 ASP A CA 1
ATOM 2318 C C . ASP A 1 294 ? 57.934 9.947 -79.047 1.00 95.25 294 ASP A C 1
ATOM 2320 O O . ASP A 1 294 ? 58.683 10.276 -79.970 1.00 95.25 294 ASP A O 1
ATOM 2324 N N . ALA A 1 295 ? 57.471 8.696 -78.943 1.00 95.62 295 ALA A N 1
ATOM 2325 C CA . ALA A 1 295 ? 57.807 7.645 -79.903 1.00 95.62 295 ALA A CA 1
ATOM 2326 C C . ALA A 1 295 ? 57.351 7.993 -81.334 1.00 95.62 295 ALA A C 1
ATOM 2328 O O . ALA A 1 295 ? 58.090 7.740 -82.290 1.00 95.62 295 ALA A O 1
ATOM 2329 N N . MET A 1 296 ? 56.177 8.615 -81.505 1.00 94.69 296 MET A N 1
ATOM 2330 C CA . MET A 1 296 ? 55.726 9.135 -82.802 1.00 94.69 296 MET A CA 1
ATOM 2331 C C . MET A 1 296 ? 56.595 10.297 -83.300 1.00 94.69 296 MET A C 1
ATOM 2333 O O . MET A 1 296 ? 56.977 10.297 -84.472 1.00 94.69 296 MET A O 1
ATOM 2337 N N . MET A 1 297 ? 56.951 11.250 -82.435 1.00 95.19 297 MET A N 1
ATOM 2338 C CA . MET A 1 297 ? 57.808 12.390 -82.783 1.00 95.19 297 MET A CA 1
ATOM 2339 C C . MET A 1 297 ? 59.198 11.937 -83.241 1.00 95.19 297 MET A C 1
ATOM 2341 O O . MET A 1 297 ? 59.623 12.325 -84.330 1.00 95.19 297 MET A O 1
ATOM 2345 N N . ILE A 1 298 ? 59.848 11.049 -82.482 1.00 95.25 298 ILE A N 1
ATOM 2346 C CA . ILE A 1 298 ? 61.134 10.425 -82.835 1.00 95.25 298 ILE A CA 1
ATOM 2347 C C . ILE A 1 298 ? 61.009 9.670 -84.164 1.00 95.25 298 ILE A C 1
ATOM 2349 O O . ILE A 1 298 ? 61.842 9.824 -85.056 1.00 95.25 298 ILE A O 1
ATOM 2353 N N . THR A 1 299 ? 59.944 8.884 -84.339 1.00 95.31 299 THR A N 1
ATOM 2354 C CA . THR A 1 299 ? 59.711 8.115 -85.571 1.00 95.31 299 THR A CA 1
ATOM 2355 C C . THR A 1 299 ? 59.554 9.024 -86.796 1.00 95.31 299 THR A C 1
ATOM 2357 O O . THR A 1 299 ? 60.087 8.722 -87.866 1.00 95.31 299 THR A O 1
ATOM 2360 N N . ASP A 1 300 ? 58.846 10.146 -86.672 1.00 94.88 300 ASP A N 1
ATOM 2361 C CA . ASP A 1 300 ? 58.665 11.098 -87.769 1.00 94.88 300 ASP A CA 1
ATOM 2362 C C . ASP A 1 300 ? 59.894 11.989 -88.000 1.00 94.88 300 ASP A C 1
ATOM 2364 O O . ASP A 1 300 ? 60.158 12.368 -89.141 1.00 94.88 300 ASP A O 1
ATOM 2368 N N . GLU A 1 301 ? 60.683 12.300 -86.971 1.00 95.88 301 GLU A N 1
ATOM 2369 C CA . GLU A 1 301 ? 62.004 12.918 -87.128 1.00 95.88 301 GLU A CA 1
ATOM 2370 C C . GLU A 1 301 ? 62.957 11.992 -87.894 1.00 95.88 301 GLU A C 1
ATOM 2372 O O . GLU A 1 301 ? 63.527 12.409 -88.903 1.00 95.88 301 GLU A O 1
ATOM 2377 N N . VAL A 1 302 ? 63.038 10.711 -87.519 1.00 95.44 302 VAL A N 1
ATOM 2378 C CA . VAL A 1 302 ? 63.804 9.698 -88.260 1.00 95.44 302 VAL A CA 1
ATOM 2379 C C . VAL A 1 302 ? 63.338 9.626 -89.718 1.00 95.44 302 VAL A C 1
ATOM 2381 O O . VAL A 1 302 ? 64.171 9.738 -90.613 1.00 95.44 302 VAL A O 1
ATOM 2384 N N . LYS A 1 303 ? 62.026 9.558 -89.999 1.00 95.31 303 LYS A N 1
ATOM 2385 C CA . LYS A 1 303 ? 61.503 9.586 -91.386 1.00 95.31 303 LYS A CA 1
ATOM 2386 C C . LYS A 1 303 ? 61.898 10.854 -92.153 1.00 95.31 303 LYS A C 1
ATOM 2388 O O . LYS A 1 303 ? 62.188 10.761 -93.347 1.00 95.31 303 LYS A O 1
ATOM 2393 N N . ARG A 1 304 ? 61.881 12.036 -91.519 1.00 94.81 304 ARG A N 1
ATOM 2394 C CA . ARG A 1 304 ? 62.322 13.299 -92.149 1.00 94.81 304 ARG A CA 1
ATOM 2395 C C . ARG A 1 304 ? 63.812 13.237 -92.478 1.00 94.81 304 ARG A C 1
ATOM 2397 O O . ARG A 1 304 ? 64.177 13.492 -93.623 1.00 94.81 304 ARG A O 1
ATOM 2404 N N . ASN A 1 305 ? 64.635 12.807 -91.525 1.00 95.00 305 ASN A N 1
ATOM 2405 C CA . ASN A 1 305 ? 66.084 12.688 -91.678 1.00 95.00 305 ASN A CA 1
ATOM 2406 C C . ASN A 1 305 ? 66.464 11.651 -92.753 1.00 95.00 305 ASN A C 1
ATOM 2408 O O . ASN A 1 305 ? 67.317 11.935 -93.594 1.00 95.00 305 ASN A O 1
ATOM 2412 N N . THR A 1 306 ? 65.780 10.501 -92.818 1.00 93.69 306 THR A N 1
ATOM 2413 C CA . THR A 1 306 ? 65.950 9.514 -93.899 1.00 93.69 306 THR A CA 1
ATOM 2414 C C . THR A 1 306 ? 65.594 10.108 -95.260 1.00 93.69 306 THR A C 1
ATOM 2416 O O . THR A 1 306 ? 66.426 10.071 -96.160 1.00 93.69 306 THR A O 1
ATOM 2419 N N . ARG A 1 307 ? 64.416 10.733 -95.414 1.00 94.12 307 ARG A N 1
ATOM 2420 C CA . ARG A 1 307 ? 63.999 11.363 -96.686 1.00 94.12 307 ARG A CA 1
ATOM 2421 C C . ARG A 1 307 ? 64.934 12.491 -97.124 1.00 94.12 307 ARG A C 1
ATOM 2423 O O . ARG A 1 307 ? 65.188 12.653 -98.315 1.00 94.12 307 ARG A O 1
ATOM 2430 N N . GLN A 1 308 ? 65.455 13.270 -96.178 1.00 94.81 308 GLN A N 1
ATOM 2431 C CA . GLN A 1 308 ? 66.443 14.311 -96.451 1.00 94.81 308 GLN A CA 1
ATOM 2432 C C . GLN A 1 308 ? 67.772 13.703 -96.923 1.00 94.81 308 GLN A C 1
ATOM 2434 O O . GLN A 1 308 ? 68.328 14.179 -97.910 1.00 94.81 308 GLN A O 1
ATOM 2439 N N . GLY A 1 309 ? 68.239 12.626 -96.282 1.00 93.81 309 GLY A N 1
ATOM 2440 C CA . GLY A 1 309 ? 69.420 11.866 -96.703 1.00 93.81 309 GLY A CA 1
ATOM 2441 C C . GLY A 1 309 ? 69.259 11.188 -98.069 1.00 93.81 309 GLY A C 1
ATOM 2442 O O . GLY A 1 309 ? 70.178 11.214 -98.882 1.00 93.81 309 GLY A O 1
ATOM 2443 N N . GLU A 1 310 ? 68.080 10.641 -98.373 1.00 93.25 310 GLU A N 1
ATOM 2444 C CA . GLU A 1 310 ? 67.740 10.117 -99.701 1.00 93.25 310 GLU A CA 1
ATOM 2445 C C . GLU A 1 310 ? 67.766 11.226 -100.761 1.00 93.25 310 GLU A C 1
ATOM 2447 O O . GLU A 1 310 ? 68.345 11.047 -101.833 1.00 93.25 310 GLU A O 1
ATOM 2452 N N . ALA A 1 311 ? 67.182 12.392 -100.465 1.00 93.31 311 ALA A N 1
ATOM 2453 C CA . ALA A 1 311 ? 67.149 13.525 -101.384 1.00 93.31 311 ALA A CA 1
ATOM 2454 C C . ALA A 1 311 ? 68.552 14.082 -101.674 1.00 93.31 311 ALA A C 1
ATOM 2456 O O . ALA A 1 311 ? 68.890 14.287 -102.845 1.00 93.31 311 ALA A O 1
ATOM 2457 N N . THR A 1 312 ? 69.397 14.269 -100.652 1.00 93.94 312 THR A N 1
ATOM 2458 C CA . THR A 1 312 ? 70.789 14.705 -100.848 1.00 93.94 312 THR A CA 1
ATOM 2459 C C . THR A 1 312 ? 71.615 13.638 -101.560 1.00 93.94 312 THR A C 1
ATOM 2461 O O . THR A 1 312 ? 72.352 13.978 -102.482 1.00 93.94 312 THR A O 1
ATOM 2464 N N . PHE A 1 313 ? 71.435 12.350 -101.248 1.00 94.25 313 PHE A N 1
ATOM 2465 C CA . PHE A 1 313 ? 72.094 11.250 -101.958 1.00 94.25 313 PHE A CA 1
ATOM 2466 C C . PHE A 1 313 ? 71.687 11.176 -103.439 1.00 94.25 313 PHE A C 1
ATOM 2468 O O . PHE A 1 313 ? 72.542 10.997 -104.306 1.00 94.25 313 PHE A O 1
ATOM 2475 N N . ILE A 1 314 ? 70.404 11.368 -103.767 1.00 92.94 314 ILE A N 1
ATOM 2476 C CA . ILE A 1 314 ? 69.921 11.436 -105.156 1.00 92.94 314 ILE A CA 1
ATOM 2477 C C . ILE A 1 314 ? 70.476 12.677 -105.865 1.00 92.94 314 ILE A C 1
ATOM 2479 O O . ILE A 1 314 ? 70.881 12.583 -107.026 1.00 92.94 314 ILE A O 1
ATOM 2483 N N . GLN A 1 315 ? 70.532 13.831 -105.194 1.00 92.25 315 GLN A N 1
ATOM 2484 C CA . GLN A 1 315 ? 71.102 15.058 -105.754 1.00 92.25 315 GLN A CA 1
ATOM 2485 C C . GLN A 1 315 ? 72.609 14.917 -106.002 1.00 92.25 315 GLN A C 1
ATOM 2487 O O . GLN A 1 315 ? 73.080 15.267 -107.084 1.00 92.25 315 GLN A O 1
ATOM 2492 N N . GLU A 1 316 ? 73.356 14.334 -105.064 1.00 91.62 316 GLU A N 1
ATOM 2493 C CA . GLU A 1 316 ? 74.764 13.985 -105.240 1.00 91.62 316 GLU A CA 1
ATOM 2494 C C . GLU A 1 316 ? 74.965 12.971 -106.362 1.00 91.62 316 GLU A C 1
ATOM 2496 O O . GLU A 1 316 ? 75.825 13.180 -107.215 1.00 91.62 316 GLU A O 1
ATOM 2501 N N . ARG A 1 317 ? 74.166 11.899 -106.419 1.00 91.88 317 ARG A N 1
ATOM 2502 C CA . ARG A 1 317 ? 74.237 10.905 -107.496 1.00 91.88 317 ARG A CA 1
ATOM 2503 C C . ARG A 1 317 ? 74.000 11.559 -108.854 1.00 91.88 317 ARG A C 1
ATOM 2505 O O . ARG A 1 317 ? 74.812 11.358 -109.748 1.00 91.88 317 ARG A O 1
ATOM 2512 N N . ARG A 1 318 ? 72.972 12.404 -108.992 1.00 92.75 318 ARG A N 1
ATOM 2513 C CA . ARG A 1 318 ? 72.713 13.190 -110.212 1.00 92.75 318 ARG A CA 1
ATOM 2514 C C . ARG A 1 318 ? 73.844 14.169 -110.526 1.00 92.75 318 ARG A C 1
ATOM 2516 O O . ARG A 1 318 ? 74.176 14.343 -111.690 1.00 92.75 318 ARG A O 1
ATOM 2523 N N . ALA A 1 319 ? 74.468 14.794 -109.528 1.00 92.38 319 ALA A N 1
ATOM 2524 C CA . ALA A 1 319 ? 75.612 15.683 -109.739 1.00 92.38 319 ALA A CA 1
ATOM 2525 C C . ALA A 1 319 ? 76.863 14.914 -110.204 1.00 92.38 319 ALA A C 1
ATOM 2527 O O . ALA A 1 319 ? 77.532 15.347 -111.142 1.00 92.38 319 ALA A O 1
ATOM 2528 N N . ARG A 1 320 ? 77.149 13.751 -109.606 1.00 92.12 320 ARG A N 1
ATOM 2529 C CA . ARG A 1 320 ? 78.215 12.822 -110.017 1.00 92.12 320 ARG A CA 1
ATOM 2530 C C . ARG A 1 320 ? 77.952 12.284 -111.429 1.00 92.12 320 ARG A C 1
ATOM 2532 O O . ARG A 1 320 ? 78.850 12.309 -112.258 1.00 92.12 320 ARG A O 1
ATOM 2539 N N . GLU A 1 321 ? 76.721 11.888 -111.735 1.00 91.44 321 GLU A N 1
ATOM 2540 C CA . GLU A 1 321 ? 76.291 11.392 -113.049 1.00 91.44 321 GLU A CA 1
ATOM 2541 C C . GLU A 1 321 ? 76.297 12.488 -114.127 1.00 91.44 321 GLU A C 1
ATOM 2543 O O . GLU A 1 321 ? 76.727 12.24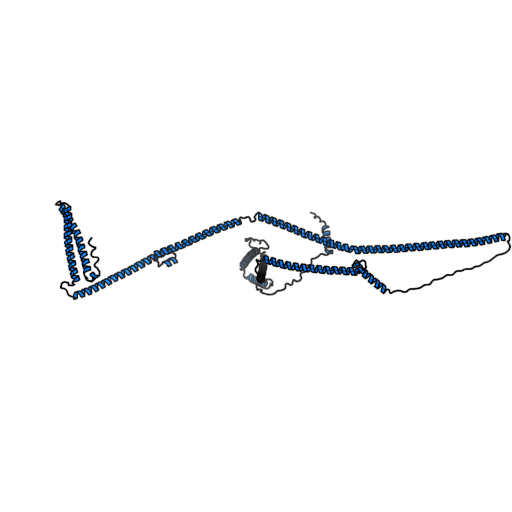0 -115.249 1.00 91.44 321 GLU A O 1
ATOM 2548 N N . ASN A 1 322 ? 75.941 13.731 -113.789 1.00 92.31 322 ASN A N 1
ATOM 2549 C CA . ASN A 1 322 ? 76.090 14.882 -114.683 1.00 92.31 322 ASN A CA 1
ATOM 2550 C C . ASN A 1 322 ? 77.563 15.232 -114.934 1.00 92.31 322 ASN A C 1
ATOM 2552 O O . ASN A 1 322 ? 77.918 15.501 -116.078 1.00 92.31 322 ASN A O 1
ATOM 2556 N N . ARG A 1 323 ? 78.433 15.175 -113.914 1.00 91.56 323 ARG A N 1
ATOM 2557 C CA . ARG A 1 323 ? 79.892 15.321 -114.087 1.00 91.56 323 ARG A CA 1
ATOM 2558 C C . ARG A 1 323 ? 80.458 14.201 -114.962 1.00 91.56 323 ARG A C 1
ATOM 2560 O O . ARG A 1 323 ? 81.206 14.489 -115.889 1.00 91.56 323 ARG A O 1
ATOM 2567 N N . LEU A 1 324 ? 80.033 12.955 -114.747 1.00 89.12 324 LEU A N 1
ATOM 2568 C CA . LEU A 1 324 ? 80.388 11.812 -115.592 1.00 89.12 324 LEU A CA 1
ATOM 2569 C C . LEU A 1 324 ? 79.836 11.943 -117.016 1.00 89.12 324 LEU A C 1
ATOM 2571 O O . LEU A 1 324 ? 80.518 11.546 -117.946 1.00 89.12 324 LEU A O 1
ATOM 2575 N N . ASN A 1 325 ? 78.657 12.532 -117.228 1.00 89.06 325 ASN A N 1
ATOM 2576 C CA . ASN A 1 325 ? 78.116 12.797 -118.566 1.00 89.06 325 ASN A CA 1
ATOM 2577 C C . ASN A 1 325 ? 78.763 14.018 -119.243 1.00 89.06 325 ASN A C 1
ATOM 2579 O O . ASN A 1 325 ? 78.832 14.066 -120.468 1.00 89.06 325 ASN A O 1
ATOM 2583 N N . GLN A 1 326 ? 79.277 14.988 -118.485 1.00 88.69 326 GLN A N 1
ATOM 2584 C CA . GLN A 1 326 ? 80.139 16.055 -119.002 1.00 88.69 326 GLN A CA 1
ATOM 2585 C C . GLN A 1 326 ? 81.510 15.495 -119.397 1.00 88.69 326 GLN A C 1
ATOM 2587 O O . GLN A 1 326 ? 81.965 15.754 -120.507 1.00 88.69 326 GLN A O 1
ATOM 2592 N N . GLN A 1 327 ? 82.123 14.669 -118.544 1.00 83.88 327 GLN A N 1
ATOM 2593 C CA . GLN A 1 327 ? 83.349 13.936 -118.861 1.00 83.88 327 GLN A CA 1
ATOM 2594 C C . GLN A 1 327 ? 83.142 12.985 -120.039 1.00 83.88 327 GLN A C 1
ATOM 2596 O O . GLN A 1 327 ? 83.954 13.024 -120.949 1.00 83.88 327 GLN A O 1
ATOM 2601 N N . LYS A 1 328 ? 82.039 12.228 -120.110 1.00 84.69 328 LYS A N 1
ATOM 2602 C CA . LYS A 1 328 ? 81.684 11.427 -121.291 1.00 84.69 328 LYS A CA 1
ATOM 2603 C C . LYS A 1 328 ? 81.525 12.301 -122.520 1.00 84.69 328 LYS A C 1
ATOM 2605 O O . LYS A 1 328 ? 82.194 12.022 -123.484 1.00 84.69 328 LYS A O 1
ATOM 2610 N N . LYS A 1 329 ? 80.805 13.426 -122.490 1.00 83.69 329 LYS A N 1
ATOM 2611 C CA . LYS A 1 329 ? 80.736 14.337 -123.655 1.00 83.69 329 LYS A CA 1
ATOM 2612 C C . LYS A 1 329 ? 82.083 14.961 -124.040 1.00 83.69 329 LYS A C 1
ATOM 2614 O O . LYS A 1 329 ? 82.247 15.365 -125.188 1.00 83.69 329 LYS A O 1
ATOM 2619 N N . LEU A 1 330 ? 83.037 15.073 -123.114 1.00 81.56 330 LEU A N 1
ATOM 2620 C CA . LEU A 1 330 ? 84.423 15.435 -123.422 1.00 81.56 330 LEU A CA 1
ATOM 2621 C C . LEU A 1 330 ? 85.198 14.242 -123.996 1.00 81.56 330 LEU A C 1
ATOM 2623 O O . LEU A 1 330 ? 85.924 14.435 -124.960 1.00 81.56 330 LEU A O 1
ATOM 2627 N N . ILE A 1 331 ? 84.989 13.029 -123.483 1.00 76.38 331 ILE A N 1
ATOM 2628 C CA . ILE A 1 331 ? 85.559 11.765 -123.968 1.00 76.38 331 ILE A CA 1
ATOM 2629 C C . ILE A 1 331 ? 84.974 11.370 -125.329 1.00 76.38 331 ILE A C 1
ATOM 2631 O O . ILE A 1 331 ? 85.711 10.876 -126.154 1.00 76.38 331 ILE A O 1
ATOM 2635 N N . ASP A 1 332 ? 83.712 11.668 -125.626 1.00 75.31 332 ASP A N 1
ATOM 2636 C CA . ASP A 1 332 ? 83.052 11.470 -126.916 1.00 75.31 332 ASP A CA 1
ATOM 2637 C C . ASP A 1 332 ? 83.568 12.500 -127.920 1.00 75.31 332 ASP A C 1
ATOM 2639 O O . ASP A 1 332 ? 83.850 12.157 -129.060 1.00 75.31 332 ASP A O 1
ATOM 2643 N N . LYS A 1 333 ? 83.783 13.756 -127.492 1.00 76.00 333 LYS A N 1
ATOM 2644 C CA . LYS A 1 333 ? 84.513 14.754 -128.291 1.00 76.00 333 LYS A CA 1
ATOM 2645 C C . LYS A 1 333 ? 85.960 14.328 -128.535 1.00 76.00 333 LYS A C 1
ATOM 2647 O O . LYS A 1 333 ? 86.464 14.557 -129.632 1.00 76.00 333 LYS A O 1
ATOM 2652 N N . ILE A 1 334 ? 86.612 13.708 -127.550 1.00 65.50 334 ILE A N 1
ATOM 2653 C CA . ILE A 1 334 ? 87.935 13.098 -127.695 1.00 65.50 334 ILE A CA 1
ATOM 2654 C C . ILE A 1 334 ? 87.846 11.889 -128.625 1.00 65.50 334 ILE A C 1
ATOM 2656 O O . ILE A 1 334 ? 88.651 11.836 -129.524 1.00 65.50 334 ILE A O 1
ATOM 2660 N N . HIS A 1 335 ? 86.846 11.011 -128.560 1.00 60.25 335 HIS A N 1
ATOM 2661 C CA . HIS A 1 335 ? 86.705 9.841 -129.430 1.00 60.25 335 HIS A CA 1
ATOM 2662 C C . HIS A 1 335 ? 86.329 10.219 -130.869 1.00 60.25 335 HIS A C 1
ATOM 2664 O O . HIS A 1 335 ? 86.850 9.620 -131.806 1.00 60.25 335 HIS A O 1
ATOM 2670 N N . THR A 1 336 ? 85.522 11.264 -131.092 1.00 58.47 336 THR A N 1
ATOM 2671 C CA . THR A 1 336 ? 85.355 11.852 -132.434 1.00 58.47 336 THR A CA 1
ATOM 2672 C C . THR A 1 336 ? 86.639 12.511 -132.927 1.00 58.47 336 THR A C 1
ATOM 2674 O O . THR A 1 336 ? 86.864 12.556 -134.131 1.00 58.47 336 THR A O 1
ATOM 2677 N N . LYS A 1 337 ? 87.502 12.982 -132.014 1.00 55.84 337 LYS A N 1
ATOM 2678 C CA . LYS A 1 337 ? 88.844 13.468 -132.344 1.00 55.84 337 LYS A CA 1
ATOM 2679 C C . LYS A 1 337 ? 89.888 12.357 -132.471 1.00 55.84 337 LYS A C 1
ATOM 2681 O O . LYS A 1 337 ? 90.774 12.528 -133.281 1.00 55.84 337 LYS A O 1
ATOM 2686 N N . GLU A 1 338 ? 89.772 11.212 -131.801 1.00 49.72 338 GLU A N 1
ATOM 2687 C CA . GLU A 1 338 ? 90.665 10.043 -131.877 1.00 49.72 338 GLU A CA 1
ATOM 2688 C C . GLU A 1 338 ? 90.303 9.143 -133.064 1.00 49.72 338 GLU A C 1
ATOM 2690 O O . GLU A 1 338 ? 91.159 8.448 -133.605 1.00 49.72 338 GLU A O 1
ATOM 2695 N N . ALA A 1 339 ? 89.060 9.219 -133.547 1.00 45.19 339 ALA A N 1
ATOM 2696 C CA . ALA A 1 339 ? 88.702 8.785 -134.892 1.00 45.19 339 ALA A CA 1
ATOM 2697 C C . ALA A 1 339 ? 89.499 9.560 -135.964 1.00 45.19 339 ALA A C 1
ATOM 2699 O O . ALA A 1 339 ? 89.834 8.978 -136.994 1.00 45.19 339 ALA A O 1
ATOM 2700 N N . SER A 1 340 ? 89.867 10.826 -135.704 1.00 47.88 340 SER A N 1
ATOM 2701 C CA . SER A 1 340 ? 90.844 11.594 -136.500 1.00 47.88 340 SER A CA 1
ATOM 2702 C C . SER A 1 340 ? 92.292 11.564 -135.967 1.00 47.88 340 SER A C 1
ATOM 2704 O O . SER A 1 340 ? 93.212 11.900 -136.703 1.00 47.88 340 SER A O 1
ATOM 2706 N N . GLU A 1 341 ? 92.520 11.131 -134.726 1.00 40.50 341 GLU A N 1
ATOM 2707 C CA . GLU A 1 341 ? 93.806 11.155 -134.016 1.00 40.50 341 GLU A CA 1
ATOM 2708 C C . GLU A 1 341 ? 94.031 9.847 -133.240 1.00 40.50 341 GLU A C 1
ATOM 2710 O O . GLU A 1 341 ? 94.144 9.822 -132.015 1.00 40.50 341 GLU A O 1
ATOM 2715 N N . LYS A 1 342 ? 94.220 8.735 -133.962 1.00 45.84 342 LYS A N 1
ATOM 2716 C CA . LYS A 1 342 ? 94.954 7.569 -133.431 1.00 45.84 342 LYS A CA 1
ATOM 2717 C C . LYS A 1 342 ? 96.449 7.904 -133.280 1.00 45.84 342 LYS A C 1
ATOM 2719 O O . LYS A 1 342 ? 97.313 7.228 -133.838 1.00 45.84 342 LYS A O 1
ATOM 2724 N N . LEU A 1 343 ? 96.766 8.974 -132.546 1.00 42.19 343 LEU A N 1
ATOM 2725 C CA . LEU A 1 343 ? 98.104 9.547 -132.435 1.00 42.19 343 LEU A CA 1
ATOM 2726 C C . LEU A 1 343 ? 98.397 10.064 -131.012 1.00 42.19 343 LEU A C 1
ATOM 2728 O O . LEU A 1 343 ? 98.221 11.235 -130.712 1.00 42.19 343 LEU A O 1
ATOM 2732 N N . ARG A 1 344 ? 98.999 9.175 -130.204 1.00 37.69 344 ARG A N 1
ATOM 2733 C CA . ARG A 1 344 ? 99.666 9.399 -128.895 1.00 37.69 344 ARG A CA 1
ATOM 2734 C C . ARG A 1 344 ? 98.789 9.579 -127.628 1.00 37.69 344 ARG A C 1
ATOM 2736 O O . ARG A 1 344 ? 98.217 10.630 -127.407 1.00 37.69 344 ARG A O 1
ATOM 2743 N N . ARG A 1 345 ? 98.890 8.569 -126.737 1.00 33.09 345 ARG A N 1
ATOM 2744 C CA . ARG A 1 345 ? 99.273 8.600 -125.287 1.00 33.09 345 ARG A CA 1
ATOM 2745 C C . ARG A 1 345 ? 98.831 9.827 -124.435 1.00 33.09 345 ARG A C 1
ATOM 2747 O O . ARG A 1 345 ? 99.169 10.942 -124.797 1.00 33.09 345 ARG A O 1
ATOM 2754 N N . GLY A 1 346 ? 98.289 9.731 -123.211 1.00 28.72 346 GLY A N 1
ATOM 2755 C CA . GLY A 1 346 ? 97.946 8.591 -122.336 1.00 28.72 346 GLY A CA 1
ATOM 2756 C C . GLY A 1 346 ? 98.498 8.706 -120.888 1.00 28.72 346 GLY A C 1
ATOM 2757 O O . GLY A 1 346 ? 99.660 9.063 -120.726 1.00 28.72 346 GLY A O 1
ATOM 2758 N N . HIS A 1 347 ? 97.705 8.250 -119.891 1.00 29.83 347 HIS A N 1
ATOM 2759 C CA . HIS A 1 347 ? 98.066 7.844 -118.497 1.00 29.83 347 HIS A CA 1
ATOM 2760 C C . HIS A 1 347 ? 98.066 8.877 -117.315 1.00 29.83 347 HIS A C 1
ATOM 2762 O O . HIS A 1 347 ? 98.702 9.921 -117.411 1.00 29.83 347 HIS A O 1
ATOM 2768 N N . ARG A 1 348 ? 97.493 8.439 -116.161 1.00 33.75 348 ARG A N 1
ATOM 2769 C CA . ARG A 1 348 ? 97.609 8.892 -114.731 1.00 33.75 348 ARG A CA 1
ATOM 2770 C C . ARG A 1 348 ? 96.904 10.178 -114.227 1.00 33.75 348 ARG A C 1
ATOM 2772 O O . ARG A 1 348 ? 96.663 11.061 -115.039 1.00 33.75 348 ARG A O 1
ATOM 2779 N N . ASP A 1 349 ? 96.677 10.441 -112.916 1.00 27.42 349 ASP A N 1
ATOM 2780 C CA . ASP A 1 349 ? 96.273 9.682 -111.675 1.00 27.42 349 ASP A CA 1
ATOM 2781 C C . ASP A 1 349 ? 96.046 10.707 -110.496 1.00 27.42 349 ASP A C 1
ATOM 2783 O O . ASP A 1 349 ? 96.372 11.881 -110.676 1.00 27.42 349 ASP A O 1
ATOM 2787 N N . LEU A 1 350 ? 95.605 10.260 -109.290 1.00 36.19 350 LEU A N 1
ATOM 2788 C CA . LEU A 1 350 ? 95.552 10.960 -107.958 1.00 36.19 350 LEU A CA 1
ATOM 2789 C C . LEU A 1 350 ? 94.397 12.001 -107.750 1.00 36.19 350 LEU A C 1
ATOM 2791 O O . LEU A 1 350 ? 94.014 12.653 -108.714 1.00 36.19 350 LEU A O 1
ATOM 2795 N N . ASP A 1 351 ? 93.687 12.235 -106.616 1.00 28.16 351 ASP A N 1
ATOM 2796 C CA . ASP A 1 351 ? 93.767 12.016 -105.130 1.00 28.16 351 ASP A CA 1
ATOM 2797 C C . ASP A 1 351 ? 94.235 13.253 -104.294 1.00 28.16 351 ASP A C 1
ATOM 2799 O O . ASP A 1 351 ? 95.053 14.025 -104.783 1.00 28.16 351 ASP A O 1
ATOM 2803 N N . PHE A 1 352 ? 93.774 13.579 -103.056 1.00 29.08 352 PHE A N 1
ATOM 2804 C CA . PHE A 1 352 ? 92.929 12.874 -102.042 1.00 29.08 352 PHE A CA 1
ATOM 2805 C C . PHE A 1 352 ? 92.047 13.874 -101.152 1.00 29.08 352 PHE A C 1
ATOM 2807 O O . PHE A 1 352 ? 91.634 14.870 -101.745 1.00 29.08 352 PHE A O 1
ATOM 2814 N N . PRO A 1 353 ? 91.633 13.711 -99.840 1.00 51.06 353 PRO A N 1
ATOM 2815 C CA . PRO A 1 353 ? 90.377 14.320 -99.291 1.00 51.06 353 PRO A CA 1
ATOM 2816 C C . PRO A 1 353 ? 90.442 15.103 -97.920 1.00 51.06 353 PRO A C 1
ATOM 2818 O O . PRO A 1 353 ? 91.522 15.372 -97.406 1.00 51.06 353 PRO A O 1
ATOM 2821 N N . ASN A 1 354 ? 89.256 15.349 -97.297 1.00 33.91 354 ASN A N 1
ATOM 2822 C CA . ASN A 1 354 ? 88.904 15.470 -95.838 1.00 33.91 354 ASN A CA 1
ATOM 2823 C C . ASN A 1 354 ? 88.545 16.815 -95.120 1.00 33.91 354 ASN A C 1
ATOM 2825 O O . ASN A 1 354 ? 89.398 17.634 -94.809 1.00 33.91 354 ASN A O 1
ATOM 2829 N N . SER A 1 355 ? 87.262 16.914 -94.705 1.00 37.44 355 SER A N 1
ATOM 2830 C CA . SER A 1 355 ? 86.701 16.885 -93.315 1.00 37.44 355 SER A CA 1
ATOM 2831 C C . SER A 1 355 ? 87.335 17.633 -92.111 1.00 37.44 355 SER A C 1
ATOM 2833 O O . SER A 1 355 ? 88.509 17.422 -91.806 1.00 37.44 355 SER A O 1
ATOM 2835 N N . ARG A 1 356 ? 86.493 18.314 -91.287 1.00 28.56 356 ARG A N 1
ATOM 2836 C CA . ARG A 1 356 ? 86.589 18.347 -89.793 1.00 28.56 356 ARG A CA 1
ATOM 2837 C C . ARG A 1 356 ? 85.322 18.869 -89.054 1.00 28.56 356 ARG A C 1
ATOM 2839 O O . ARG A 1 356 ? 84.353 19.245 -89.702 1.00 28.56 356 ARG A O 1
ATOM 2846 N N . MET A 1 357 ? 85.325 18.841 -87.707 1.00 32.00 357 MET A N 1
ATOM 2847 C CA . MET A 1 357 ? 84.188 19.094 -86.773 1.00 32.00 357 MET A CA 1
ATOM 2848 C C . MET A 1 357 ? 84.552 20.071 -85.619 1.00 32.00 357 MET A C 1
ATOM 2850 O O . MET A 1 357 ? 85.737 20.372 -85.493 1.00 32.00 357 MET A O 1
ATOM 2854 N N . SER A 1 358 ? 83.596 20.472 -84.739 1.00 30.09 358 SER A N 1
ATOM 2855 C CA . SER A 1 358 ? 83.588 20.183 -83.259 1.00 30.09 358 SER A CA 1
ATOM 2856 C C . SER A 1 358 ? 82.803 21.174 -82.329 1.00 30.09 358 SER A C 1
ATOM 2858 O O . SER A 1 358 ? 82.881 22.377 -82.534 1.00 30.09 358 SER A O 1
ATOM 2860 N N . THR A 1 359 ? 82.119 20.630 -81.290 1.00 37.94 359 THR A N 1
ATOM 2861 C CA . THR A 1 359 ? 81.863 21.092 -79.866 1.00 37.94 359 THR A CA 1
ATOM 2862 C C . THR A 1 359 ? 81.659 22.586 -79.488 1.00 37.94 359 THR A C 1
ATOM 2864 O O . THR A 1 359 ? 82.530 23.393 -79.779 1.00 37.94 359 THR A O 1
ATOM 2867 N N . ASP A 1 360 ? 80.571 23.040 -78.826 1.00 36.00 360 ASP A N 1
ATOM 2868 C CA . ASP A 1 360 ? 80.050 22.805 -77.432 1.00 36.00 360 ASP A CA 1
ATOM 2869 C C . ASP A 1 360 ? 80.639 23.711 -76.296 1.00 36.00 360 ASP A C 1
ATOM 2871 O O . ASP A 1 360 ? 81.849 23.932 -76.273 1.00 36.00 360 ASP A O 1
ATOM 2875 N N . THR A 1 361 ? 79.805 24.245 -75.364 1.00 35.31 361 THR A N 1
ATOM 2876 C CA . THR A 1 361 ? 80.147 24.739 -73.981 1.00 35.31 361 THR A CA 1
ATOM 2877 C C . THR A 1 361 ? 78.945 25.272 -73.135 1.00 35.31 361 THR A C 1
ATOM 2879 O O . THR A 1 361 ? 77.863 25.524 -73.657 1.00 35.31 361 THR A O 1
ATOM 2882 N N . LEU A 1 362 ? 79.136 25.456 -71.805 1.00 45.09 362 LEU A N 1
ATOM 2883 C CA . LEU A 1 362 ? 78.093 25.568 -70.746 1.00 45.09 362 LEU A CA 1
ATOM 2884 C C . LEU A 1 362 ? 78.162 26.841 -69.841 1.00 45.09 362 LEU A C 1
ATOM 2886 O O . LEU A 1 362 ? 79.208 27.480 -69.773 1.00 45.09 362 LEU A O 1
ATOM 2890 N N . MET A 1 363 ? 77.109 27.141 -69.045 1.00 33.38 363 MET A N 1
ATOM 2891 C CA . MET A 1 363 ? 77.092 28.117 -67.911 1.00 33.38 363 MET A CA 1
ATOM 2892 C C . MET A 1 363 ? 76.074 27.739 -66.791 1.00 33.38 363 MET A C 1
ATOM 2894 O O . MET A 1 363 ? 75.222 26.881 -67.007 1.00 33.38 363 MET A O 1
ATOM 2898 N N . LYS A 1 364 ? 76.157 28.350 -65.585 1.00 40.53 364 LYS A N 1
ATOM 2899 C CA . LYS A 1 364 ? 75.446 27.945 -64.329 1.00 40.53 364 LYS A CA 1
ATOM 2900 C C . LYS A 1 364 ? 74.643 29.071 -63.625 1.00 40.53 364 LYS A C 1
ATOM 2902 O O . LYS A 1 364 ? 74.928 30.248 -63.823 1.00 40.53 364 LYS A O 1
ATOM 2907 N N . ARG A 1 365 ? 73.712 28.713 -62.714 1.00 36.19 365 ARG A N 1
ATOM 2908 C CA . ARG A 1 365 ? 73.039 29.615 -61.732 1.00 36.19 365 ARG A CA 1
ATOM 2909 C C . ARG A 1 365 ? 72.959 28.966 -60.323 1.00 36.19 365 ARG A C 1
ATOM 2911 O O . ARG A 1 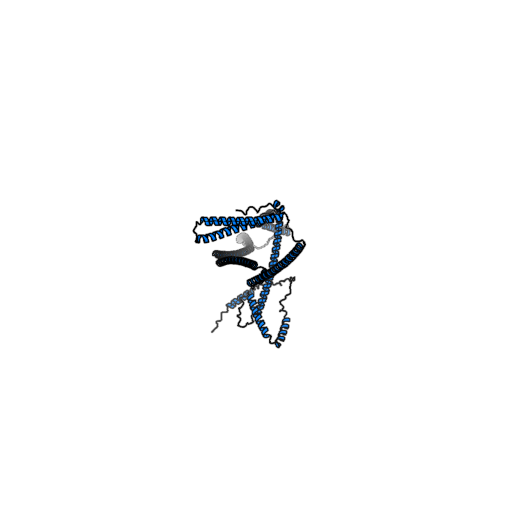365 ? 73.381 27.828 -60.161 1.00 36.19 365 ARG A O 1
ATOM 2918 N N . LYS A 1 366 ? 72.516 29.730 -59.311 1.00 40.09 366 LYS A N 1
ATOM 2919 C CA . LYS A 1 366 ? 72.624 29.492 -57.851 1.00 40.09 366 LYS A CA 1
ATOM 2920 C C . LYS A 1 366 ? 71.289 29.068 -57.200 1.00 40.09 366 LYS A C 1
ATOM 2922 O O . LYS A 1 366 ? 70.245 29.563 -57.616 1.00 40.09 366 LYS A O 1
ATOM 2927 N N . GLU A 1 367 ? 71.356 28.227 -56.165 1.00 41.50 367 GLU A N 1
ATOM 2928 C CA . GLU A 1 367 ? 70.220 27.573 -55.479 1.00 41.50 367 GLU A CA 1
ATOM 2929 C C . GLU A 1 367 ? 69.800 28.247 -54.146 1.00 41.50 367 GLU A C 1
ATOM 2931 O O . GLU A 1 367 ? 70.518 29.093 -53.604 1.00 41.50 367 GLU A O 1
ATOM 2936 N N . THR A 1 368 ? 68.635 27.845 -53.621 1.00 50.72 368 THR A N 1
ATOM 2937 C CA . THR A 1 368 ? 68.085 28.146 -52.277 1.00 50.72 368 THR A CA 1
ATOM 2938 C C . THR A 1 368 ? 68.040 26.873 -51.420 1.00 50.72 368 THR A C 1
ATOM 2940 O O . THR A 1 368 ? 68.024 25.781 -51.982 1.00 50.72 368 THR A O 1
ATOM 2943 N N . SER A 1 369 ? 68.015 26.976 -50.083 1.00 64.38 369 SER A N 1
ATOM 2944 C CA . SER A 1 369 ? 68.128 25.786 -49.219 1.00 64.38 369 SER A CA 1
ATOM 2945 C C . SER A 1 369 ? 66.866 24.910 -49.216 1.00 64.38 369 SER A C 1
ATOM 2947 O O . SER A 1 369 ? 65.739 25.406 -49.237 1.00 64.38 369 SER A O 1
ATOM 2949 N N . GLU A 1 370 ? 67.058 23.590 -49.160 1.00 63.03 370 GLU A N 1
ATOM 2950 C CA . GLU A 1 370 ? 65.961 22.612 -49.154 1.00 63.03 370 GLU A CA 1
ATOM 2951 C C . GLU A 1 370 ? 65.112 22.686 -47.872 1.00 63.03 370 GLU A C 1
ATOM 2953 O O . GLU A 1 370 ? 63.899 22.476 -47.923 1.00 63.03 370 GLU A O 1
ATOM 2958 N N . MET A 1 371 ? 65.715 23.047 -46.729 1.00 59.16 371 MET A N 1
ATOM 2959 C CA . MET A 1 371 ? 64.990 23.155 -45.457 1.00 59.16 371 MET A CA 1
ATOM 2960 C C . MET A 1 371 ? 63.973 24.300 -45.453 1.00 59.16 371 MET A C 1
ATOM 2962 O O . MET A 1 371 ? 62.889 24.131 -44.896 1.00 59.16 371 MET A O 1
ATOM 2966 N N . ASP A 1 372 ? 64.277 25.431 -46.099 1.00 65.50 372 ASP A N 1
ATOM 2967 C CA . ASP A 1 372 ? 63.338 26.557 -46.206 1.00 65.50 372 ASP A CA 1
ATOM 2968 C C . ASP A 1 372 ? 62.087 26.144 -46.998 1.00 65.50 372 ASP A C 1
ATOM 2970 O O . ASP A 1 372 ? 60.954 26.381 -46.571 1.00 65.50 372 ASP A O 1
ATOM 2974 N N . ILE A 1 373 ? 62.294 25.438 -48.117 1.00 74.69 373 ILE A N 1
ATOM 2975 C CA . ILE A 1 373 ? 61.229 24.905 -48.978 1.00 74.69 373 ILE A CA 1
ATOM 2976 C C . ILE A 1 373 ? 60.372 23.893 -48.202 1.00 74.69 373 ILE A C 1
ATOM 2978 O O . ILE A 1 373 ? 59.141 23.955 -48.240 1.00 74.69 373 ILE A O 1
ATOM 2982 N N . GLN A 1 374 ? 61.006 22.980 -47.461 1.00 78.06 374 GLN A N 1
ATOM 2983 C CA . GLN A 1 374 ? 60.308 21.930 -46.717 1.00 78.06 374 GLN A CA 1
ATOM 2984 C C . GLN A 1 374 ? 59.550 22.476 -45.493 1.00 78.06 374 GLN A C 1
ATOM 2986 O O . GLN A 1 374 ? 58.442 22.019 -45.199 1.00 78.06 374 GLN A O 1
ATOM 2991 N N . TYR A 1 375 ? 60.085 23.495 -44.812 1.00 78.50 375 TYR A N 1
ATOM 2992 C CA . TYR A 1 375 ? 59.370 24.227 -43.764 1.00 78.50 375 TYR A CA 1
ATOM 2993 C C . TYR A 1 375 ? 58.145 24.956 -44.333 1.00 78.50 375 TYR A C 1
ATOM 2995 O O . TYR A 1 375 ? 57.036 24.791 -43.819 1.00 78.50 375 TYR A O 1
ATOM 3003 N N . GLN A 1 376 ? 58.314 25.693 -45.434 1.00 79.19 376 GLN A N 1
ATOM 3004 C CA . GLN A 1 376 ? 57.230 26.440 -46.072 1.00 79.19 376 GLN A CA 1
ATOM 3005 C C . GLN A 1 376 ? 56.100 25.512 -46.552 1.00 79.19 376 GLN A C 1
ATOM 3007 O O . GLN A 1 376 ? 54.928 25.798 -46.298 1.00 79.19 376 GLN A O 1
ATOM 3012 N N . ALA A 1 377 ? 56.430 24.354 -47.136 1.00 80.19 377 ALA A N 1
ATOM 3013 C CA . ALA A 1 377 ? 55.452 23.333 -47.516 1.00 80.19 377 ALA A CA 1
ATOM 3014 C C . ALA A 1 377 ? 54.647 22.801 -46.311 1.00 80.19 377 ALA A C 1
ATOM 3016 O O . ALA A 1 377 ? 53.418 22.709 -46.379 1.00 80.19 377 ALA A O 1
ATOM 3017 N N . ASN A 1 378 ? 55.313 22.507 -45.188 1.00 85.69 378 ASN A N 1
ATOM 3018 C CA . ASN A 1 378 ? 54.662 22.023 -43.965 1.00 85.69 378 ASN A CA 1
ATOM 3019 C C . ASN A 1 378 ? 53.721 23.066 -43.334 1.00 85.69 378 ASN A C 1
ATOM 3021 O O . ASN A 1 378 ? 52.649 22.706 -42.833 1.00 85.69 378 ASN A O 1
ATOM 3025 N N . VAL A 1 379 ? 54.081 24.354 -43.385 1.00 85.31 379 VAL A N 1
ATOM 3026 C CA . VAL A 1 379 ? 53.208 25.454 -42.944 1.00 85.31 379 VAL A CA 1
ATOM 3027 C C . VAL A 1 379 ? 51.972 25.543 -43.846 1.00 85.31 379 VAL A C 1
ATOM 3029 O O . VAL A 1 379 ? 50.850 25.476 -43.340 1.00 85.31 379 VAL A O 1
ATOM 3032 N N . THR A 1 380 ? 52.137 25.587 -45.172 1.00 84.38 380 THR A N 1
ATOM 3033 C CA . THR A 1 380 ? 51.010 25.642 -46.124 1.00 84.38 380 THR A CA 1
ATOM 3034 C C . THR A 1 380 ? 50.063 24.444 -45.970 1.00 84.38 380 THR A C 1
ATOM 3036 O O . THR A 1 380 ? 48.852 24.631 -45.852 1.00 84.38 380 THR A O 1
ATOM 3039 N N . ALA A 1 381 ? 50.595 23.222 -45.857 1.00 86.56 381 ALA A N 1
ATOM 3040 C CA . ALA A 1 381 ? 49.814 21.996 -45.646 1.00 86.56 381 ALA A CA 1
ATOM 3041 C C . ALA A 1 381 ? 49.136 21.906 -44.261 1.00 86.56 381 ALA A C 1
ATOM 3043 O O . ALA A 1 381 ? 48.302 21.026 -44.019 1.00 86.56 381 ALA A O 1
ATOM 3044 N N . SER A 1 382 ? 49.497 22.782 -43.322 1.00 86.44 382 SER A N 1
ATOM 3045 C CA . SER A 1 382 ? 48.829 22.910 -42.022 1.00 86.44 382 SER A CA 1
ATOM 3046 C C . SER A 1 382 ? 47.708 23.950 -42.073 1.00 86.44 382 SER A C 1
ATOM 3048 O O . SER A 1 382 ? 46.614 23.682 -41.577 1.00 86.44 382 SER A O 1
ATOM 3050 N N . VAL A 1 383 ? 47.915 25.081 -42.756 1.00 83.94 383 VAL A N 1
ATOM 3051 C CA . VAL A 1 383 ? 46.876 26.114 -42.923 1.00 83.94 383 VAL A CA 1
ATOM 3052 C C . VAL A 1 383 ? 45.740 25.642 -43.840 1.00 83.94 383 VAL A C 1
ATOM 3054 O O . VAL A 1 383 ? 44.577 25.850 -43.506 1.00 83.94 383 VAL A O 1
ATOM 3057 N N . GLU A 1 384 ? 46.027 24.923 -44.931 1.00 81.75 384 GLU A N 1
ATOM 3058 C CA . GLU A 1 384 ? 44.978 24.319 -45.779 1.00 81.75 384 GLU A CA 1
ATOM 3059 C C . GLU A 1 384 ? 44.145 23.264 -45.022 1.00 81.75 384 GLU A C 1
ATOM 3061 O O . GLU A 1 384 ? 42.945 23.125 -45.266 1.00 81.75 384 GLU A O 1
ATOM 3066 N N . ARG A 1 385 ? 44.729 22.582 -44.024 1.00 85.88 385 ARG A N 1
ATOM 3067 C CA . ARG A 1 385 ? 43.990 21.694 -43.106 1.00 85.88 385 ARG A CA 1
ATOM 3068 C C . ARG A 1 385 ? 42.999 22.469 -42.235 1.00 85.88 385 ARG A C 1
ATOM 3070 O O . ARG A 1 385 ? 41.848 22.055 -42.121 1.00 85.88 385 ARG A O 1
ATOM 3077 N N . VAL A 1 386 ? 43.418 23.603 -41.666 1.00 84.06 386 VAL A N 1
ATOM 3078 C CA . VAL A 1 386 ? 42.541 24.490 -40.876 1.00 84.06 386 VAL A CA 1
ATOM 3079 C C . VAL A 1 386 ? 41.431 25.076 -41.751 1.00 84.06 386 VAL A C 1
ATOM 3081 O O . VAL A 1 386 ? 40.261 24.980 -41.395 1.00 84.06 386 VAL A O 1
ATOM 3084 N N . LYS A 1 387 ? 41.772 25.598 -42.934 1.00 86.25 387 LYS A N 1
ATOM 3085 C CA . LYS A 1 387 ? 40.821 26.113 -43.933 1.00 86.25 387 LYS A CA 1
ATOM 3086 C C . LYS A 1 387 ? 39.755 25.079 -44.314 1.00 86.25 387 LYS A C 1
ATOM 3088 O O . LYS A 1 387 ? 38.575 25.424 -44.380 1.00 86.25 387 LYS A O 1
ATOM 3093 N N . SER A 1 388 ? 40.167 23.822 -44.500 1.00 81.44 388 SER A N 1
ATOM 3094 C CA . SER A 1 388 ? 39.279 22.690 -44.796 1.00 81.44 388 SER A CA 1
ATOM 3095 C C . SER A 1 388 ? 38.354 22.354 -43.623 1.00 81.44 388 SER A C 1
ATOM 3097 O O . SER A 1 388 ? 37.149 22.215 -43.820 1.00 81.44 388 SER A O 1
ATOM 3099 N N . ALA A 1 389 ? 38.882 22.284 -42.395 1.00 83.25 389 ALA A N 1
ATOM 3100 C CA . ALA A 1 389 ? 38.088 22.028 -41.189 1.00 83.25 389 ALA A CA 1
ATOM 3101 C C . ALA A 1 389 ? 37.060 23.143 -40.910 1.00 83.25 389 ALA A C 1
ATOM 3103 O O . ALA A 1 389 ? 35.928 22.865 -40.526 1.00 83.25 389 ALA A O 1
ATOM 3104 N N . VAL A 1 390 ? 37.438 24.398 -41.169 1.00 79.88 390 VAL A N 1
ATOM 3105 C CA . VAL A 1 390 ? 36.603 25.605 -41.021 1.00 79.88 390 VAL A CA 1
ATOM 3106 C C . VAL A 1 390 ? 35.703 25.847 -42.257 1.00 79.88 390 VAL A C 1
ATOM 3108 O O . VAL A 1 390 ? 34.876 26.761 -42.266 1.00 79.88 390 VAL A O 1
ATOM 3111 N N . GLN A 1 391 ? 35.816 25.004 -43.295 1.00 79.00 391 GLN A N 1
ATOM 3112 C CA . GLN A 1 391 ? 35.040 25.004 -44.549 1.00 79.00 391 GLN A CA 1
ATOM 3113 C C . GLN A 1 391 ? 34.993 26.357 -45.286 1.00 79.00 391 GLN A C 1
ATOM 3115 O O . GLN A 1 391 ? 33.940 26.767 -45.786 1.00 79.00 391 GLN A O 1
ATOM 3120 N N . CYS A 1 392 ? 36.107 27.089 -45.313 1.00 80.31 392 CYS A N 1
ATOM 3121 C CA . CYS A 1 392 ? 36.163 28.458 -45.834 1.00 80.31 392 CYS A CA 1
ATOM 3122 C C . CYS A 1 392 ? 36.938 28.590 -47.158 1.00 80.31 392 CYS A C 1
ATOM 3124 O O . CYS A 1 392 ? 37.814 27.788 -47.481 1.00 80.31 392 CYS A O 1
ATOM 3126 N N . SER A 1 393 ? 36.572 29.606 -47.942 1.00 79.88 393 SER A N 1
ATOM 3127 C CA . SER A 1 393 ? 37.050 29.846 -49.309 1.00 79.88 393 SER A CA 1
ATOM 3128 C C . SER A 1 393 ? 38.501 30.324 -49.362 1.00 79.88 393 SER A C 1
ATOM 3130 O O . SER A 1 393 ? 39.310 29.776 -50.112 1.00 79.88 393 SER A O 1
ATOM 3132 N N . HIS A 1 394 ? 38.847 31.321 -48.549 1.00 80.88 394 HIS A N 1
ATOM 3133 C CA . HIS A 1 394 ? 40.166 31.944 -48.504 1.00 80.88 394 HIS A CA 1
ATOM 3134 C C . HIS A 1 394 ? 40.777 31.905 -47.099 1.00 80.88 394 HIS A C 1
ATOM 3136 O O . HIS A 1 394 ? 40.079 31.835 -46.093 1.00 80.88 394 HIS A O 1
ATOM 3142 N N . LEU A 1 395 ? 42.110 32.014 -47.034 1.00 78.19 395 LEU A N 1
ATOM 3143 C CA . LEU A 1 395 ? 42.874 32.080 -45.779 1.00 78.19 395 LEU A CA 1
ATOM 3144 C C . LEU A 1 395 ? 42.360 33.166 -44.818 1.00 78.19 395 LEU A C 1
ATOM 3146 O O . LEU A 1 395 ? 42.312 32.957 -43.610 1.00 78.19 395 LEU A O 1
ATOM 3150 N N . TRP A 1 396 ? 41.975 34.320 -45.364 1.00 78.69 396 TRP A N 1
ATOM 3151 C CA . TRP A 1 396 ? 41.511 35.477 -44.596 1.00 78.69 396 TRP A CA 1
ATOM 3152 C C . TRP A 1 396 ? 40.147 35.242 -43.923 1.00 78.69 396 TRP A C 1
ATOM 3154 O O . TRP A 1 396 ? 39.877 35.817 -42.870 1.00 78.69 396 TRP A O 1
ATOM 3164 N N . ASP A 1 397 ? 39.328 34.337 -44.467 1.00 82.56 397 ASP A N 1
ATOM 3165 C CA . ASP A 1 397 ? 38.004 33.992 -43.934 1.00 82.56 397 ASP A CA 1
ATOM 3166 C C . ASP A 1 397 ? 38.096 33.193 -42.618 1.00 82.56 397 ASP A C 1
ATOM 3168 O O . ASP A 1 397 ? 37.151 33.194 -41.824 1.00 82.56 397 ASP A O 1
ATOM 3172 N N . ILE A 1 398 ? 39.228 32.512 -42.374 1.00 83.88 398 ILE A N 1
ATOM 3173 C CA . ILE A 1 398 ? 39.451 31.626 -41.217 1.00 83.88 398 ILE A CA 1
ATOM 3174 C C . ILE A 1 398 ? 39.217 32.383 -39.903 1.00 83.88 398 ILE A C 1
ATOM 3176 O O . ILE A 1 398 ? 38.466 31.923 -39.043 1.00 83.88 398 ILE A O 1
ATOM 3180 N N . ALA A 1 399 ? 39.821 33.567 -39.761 1.00 84.12 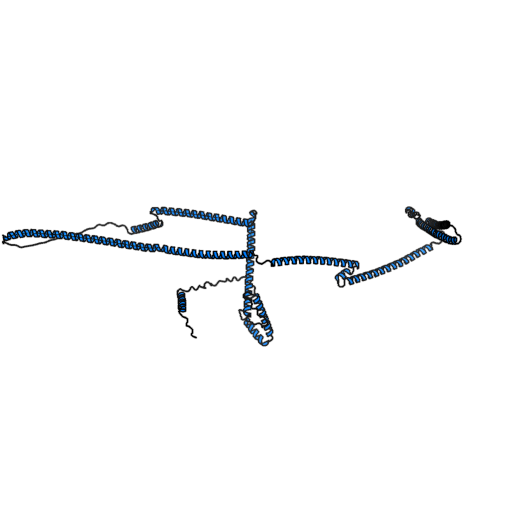399 ALA A N 1
ATOM 3181 C CA . ALA A 1 399 ? 39.694 34.389 -38.558 1.00 84.12 399 ALA A CA 1
ATOM 3182 C C . ALA A 1 399 ? 38.252 34.880 -38.346 1.00 84.12 399 ALA A C 1
ATOM 3184 O O . ALA A 1 399 ? 37.746 34.843 -37.226 1.00 84.12 399 ALA A O 1
ATOM 3185 N N . GLY A 1 400 ? 37.566 35.272 -39.427 1.00 84.44 400 GLY A N 1
ATOM 3186 C CA . GLY A 1 400 ? 36.163 35.687 -39.379 1.00 84.44 400 GLY A CA 1
ATOM 3187 C C . GLY A 1 400 ? 35.223 34.558 -38.952 1.00 84.44 400 GLY A C 1
ATOM 3188 O O . GLY A 1 400 ? 34.299 34.794 -38.176 1.00 84.44 400 GLY A O 1
ATOM 3189 N N . ARG A 1 401 ? 35.478 33.317 -39.390 1.00 85.81 401 ARG A N 1
ATOM 3190 C CA . ARG A 1 401 ? 34.685 32.153 -38.966 1.00 85.81 401 ARG A CA 1
ATOM 3191 C C . ARG A 1 401 ? 34.967 31.711 -37.536 1.00 85.81 401 ARG A C 1
ATOM 3193 O O . ARG A 1 401 ? 34.009 31.383 -36.848 1.00 85.81 401 ARG A O 1
ATOM 3200 N N . PHE A 1 402 ? 36.212 31.757 -37.057 1.00 86.00 402 PHE A N 1
ATOM 3201 C CA . PHE A 1 402 ? 36.486 31.519 -35.634 1.00 86.00 402 PHE A CA 1
ATOM 3202 C C . PHE A 1 402 ? 35.847 32.588 -34.739 1.00 86.00 402 PHE A C 1
ATOM 3204 O O . PHE A 1 402 ? 35.288 32.245 -33.702 1.00 86.00 402 PHE A O 1
ATOM 3211 N N . LEU A 1 403 ? 35.849 33.860 -35.159 1.00 89.31 403 LEU A N 1
ATOM 3212 C CA . LEU A 1 403 ? 35.142 34.925 -34.443 1.00 89.31 403 LEU A CA 1
ATOM 3213 C C . LEU A 1 403 ? 33.623 34.683 -34.432 1.00 89.31 403 LEU A C 1
ATOM 3215 O O . LEU A 1 403 ? 32.996 34.780 -33.385 1.00 89.31 403 LEU A O 1
ATOM 3219 N N . ALA A 1 404 ? 33.030 34.305 -35.569 1.00 86.56 404 ALA A N 1
ATOM 3220 C CA . ALA A 1 404 ? 31.607 33.973 -35.643 1.00 86.56 404 ALA A CA 1
ATOM 3221 C C . ALA A 1 404 ? 31.242 32.744 -34.788 1.00 86.56 404 ALA A C 1
ATOM 3223 O O . ALA A 1 404 ? 30.242 32.784 -34.077 1.00 86.56 404 ALA A O 1
ATOM 3224 N N . GLN A 1 405 ? 32.064 31.688 -34.815 1.00 87.00 405 GLN A N 1
ATOM 3225 C CA . GLN A 1 405 ? 31.886 30.497 -33.981 1.00 87.00 405 GLN A CA 1
ATOM 3226 C C . GLN A 1 405 ? 31.938 30.861 -32.495 1.00 87.00 405 GLN A C 1
ATOM 3228 O O . GLN A 1 405 ? 31.030 30.491 -31.752 1.00 87.00 405 GLN A O 1
ATOM 3233 N N . LYS A 1 406 ? 32.938 31.647 -32.081 1.00 90.88 406 LYS A N 1
ATOM 3234 C CA . LYS A 1 406 ? 33.054 32.126 -30.706 1.00 90.88 406 LYS A CA 1
ATOM 3235 C C . LYS A 1 406 ? 31.841 32.976 -30.292 1.00 90.88 406 LYS A C 1
ATOM 3237 O O . LYS A 1 406 ? 31.279 32.751 -29.230 1.00 90.88 406 LYS A O 1
ATOM 3242 N N . ASN A 1 407 ? 31.370 33.885 -31.145 1.00 92.25 407 ASN A N 1
ATOM 3243 C CA . ASN A 1 407 ? 30.169 34.675 -30.854 1.00 92.25 407 ASN A CA 1
ATOM 3244 C C . ASN A 1 407 ? 28.907 33.792 -30.728 1.00 92.25 407 ASN A C 1
ATOM 3246 O O . ASN A 1 407 ? 28.005 34.116 -29.956 1.00 92.25 407 ASN A O 1
ATOM 3250 N N . THR A 1 408 ? 28.813 32.678 -31.471 1.00 91.19 408 THR A N 1
ATOM 3251 C CA . THR A 1 408 ? 27.719 31.705 -31.287 1.00 91.19 408 THR A CA 1
ATOM 3252 C C . THR A 1 408 ? 27.872 30.858 -30.026 1.00 91.19 408 THR A C 1
ATOM 3254 O O . THR A 1 408 ? 26.859 30.489 -29.445 1.00 91.19 408 THR A O 1
ATOM 3257 N N . GLU A 1 409 ? 29.101 30.584 -29.591 1.00 91.75 409 GLU A N 1
ATOM 3258 C CA . GLU A 1 409 ? 29.429 29.890 -28.340 1.00 91.75 409 GLU A CA 1
ATOM 3259 C C . GLU A 1 409 ? 29.033 30.757 -27.133 1.00 91.75 409 GLU A C 1
ATOM 3261 O O . GLU A 1 409 ? 28.159 30.351 -26.373 1.00 91.75 409 GLU A O 1
ATOM 3266 N N . GLU A 1 410 ? 29.515 32.004 -27.056 1.00 94.94 410 GLU A N 1
ATOM 3267 C CA . GLU A 1 410 ? 29.147 32.977 -26.009 1.00 94.94 410 GLU A CA 1
ATOM 3268 C C . GLU A 1 410 ? 27.619 33.220 -25.951 1.00 94.94 410 GLU A C 1
ATOM 3270 O O . GLU A 1 410 ? 27.024 33.291 -24.876 1.00 94.94 410 GLU A O 1
ATOM 3275 N N . ASN A 1 411 ? 26.933 33.283 -27.101 1.00 94.19 411 ASN A N 1
ATOM 3276 C CA . ASN A 1 411 ? 25.469 33.400 -27.140 1.00 94.19 411 ASN A CA 1
ATOM 3277 C C . ASN A 1 411 ? 24.742 32.116 -26.680 1.00 94.19 411 ASN A C 1
ATOM 3279 O O . ASN A 1 411 ? 23.640 32.204 -26.137 1.00 94.19 411 ASN A O 1
ATOM 3283 N N . LEU A 1 412 ? 25.308 30.927 -26.908 1.00 92.88 412 LEU A N 1
ATOM 3284 C CA . LEU A 1 412 ? 24.744 29.666 -26.411 1.00 92.88 412 LEU A CA 1
ATOM 3285 C C . LEU A 1 412 ? 24.965 29.506 -24.902 1.00 92.88 412 LEU A C 1
ATOM 3287 O O . LEU A 1 412 ? 24.054 29.040 -24.223 1.00 92.88 412 LEU A O 1
ATOM 3291 N N . GLU A 1 413 ? 26.106 29.948 -24.370 1.00 93.69 413 GLU A N 1
ATOM 3292 C CA . GLU A 1 413 ? 26.368 30.001 -22.925 1.00 93.69 413 GLU A CA 1
ATOM 3293 C C . GLU A 1 413 ? 25.353 30.908 -22.212 1.00 93.69 413 GLU A C 1
ATOM 3295 O O . GLU A 1 413 ? 24.694 30.464 -21.272 1.00 93.69 413 GLU A O 1
ATOM 3300 N N . LEU A 1 414 ? 25.108 32.120 -22.729 1.00 95.31 414 LEU A N 1
ATOM 3301 C CA . LEU A 1 414 ? 24.074 33.028 -22.206 1.00 95.31 414 LEU A CA 1
ATOM 3302 C C . LEU A 1 414 ? 22.657 32.423 -22.266 1.00 95.31 414 LEU A C 1
ATOM 3304 O O . LEU A 1 414 ? 21.849 32.627 -21.360 1.00 95.31 414 LEU A O 1
ATOM 3308 N N . GLN A 1 415 ? 22.336 31.649 -23.310 1.00 88.75 415 GLN A N 1
ATOM 3309 C CA . GLN A 1 415 ? 21.055 30.934 -23.399 1.00 88.75 415 GLN A CA 1
ATOM 3310 C C . GLN A 1 415 ? 20.973 29.737 -22.442 1.00 88.75 415 GLN A C 1
ATOM 3312 O O . GLN A 1 415 ? 19.880 29.417 -21.967 1.00 88.75 415 GLN A O 1
ATOM 3317 N N . MET A 1 416 ? 22.094 29.079 -22.137 1.00 91.06 416 MET A N 1
ATOM 3318 C CA . MET A 1 416 ? 22.161 28.046 -21.104 1.00 91.06 416 MET A CA 1
ATOM 3319 C C . MET A 1 416 ? 21.949 28.645 -19.712 1.00 91.06 416 MET A C 1
ATOM 3321 O O . MET A 1 416 ? 21.113 28.117 -18.980 1.00 91.06 416 MET A O 1
ATOM 3325 N N . GLU A 1 417 ? 22.608 29.760 -19.389 1.00 95.25 417 GLU A N 1
ATOM 3326 C CA . GLU A 1 417 ? 22.455 30.489 -18.121 1.00 95.25 417 GLU A CA 1
ATOM 3327 C C . GLU A 1 417 ? 20.994 30.926 -17.902 1.00 95.25 417 GLU A C 1
ATOM 3329 O O . GLU A 1 417 ? 20.375 30.532 -16.917 1.00 95.25 417 GLU A O 1
ATOM 3334 N N . ASP A 1 418 ? 20.371 31.591 -18.882 1.00 94.19 418 ASP A N 1
ATOM 3335 C CA . ASP A 1 418 ? 18.945 31.971 -18.865 1.00 94.19 418 ASP A CA 1
ATOM 3336 C C . ASP A 1 418 ? 17.999 30.748 -18.737 1.00 94.19 418 ASP A C 1
ATOM 3338 O O . ASP A 1 418 ? 16.947 30.797 -18.088 1.00 94.19 418 ASP A O 1
ATOM 3342 N N . CYS A 1 419 ? 18.378 29.593 -19.293 1.00 89.19 419 CYS A N 1
ATOM 3343 C CA . CYS A 1 419 ? 17.642 28.338 -19.110 1.00 89.19 419 CYS A CA 1
ATOM 3344 C C . CYS A 1 419 ? 17.903 27.651 -17.758 1.00 89.19 419 CYS A C 1
ATOM 3346 O O . CYS A 1 419 ? 17.090 26.819 -17.341 1.00 89.19 419 CYS A O 1
ATOM 3348 N N . GLU A 1 420 ? 19.003 27.938 -17.067 1.00 93.19 420 GLU A N 1
ATOM 3349 C CA . GLU A 1 420 ? 19.293 27.461 -15.708 1.00 93.19 420 GLU A CA 1
ATOM 3350 C C . GLU A 1 420 ? 18.625 28.346 -14.663 1.00 93.19 420 GLU A C 1
ATOM 3352 O O . GLU A 1 420 ? 17.942 27.815 -13.785 1.00 93.19 420 GLU A O 1
ATOM 3357 N N . ASP A 1 421 ? 18.647 29.662 -14.851 1.00 95.06 421 ASP A N 1
ATOM 3358 C CA . ASP A 1 421 ? 17.895 30.625 -14.050 1.00 95.06 421 ASP A CA 1
ATOM 3359 C C . ASP A 1 421 ? 16.388 30.349 -14.106 1.00 95.06 421 ASP A C 1
ATOM 3361 O O . ASP A 1 421 ? 15.736 30.235 -13.065 1.00 95.06 421 ASP A O 1
ATOM 3365 N N . ARG A 1 422 ? 15.813 30.116 -15.297 1.00 93.00 422 ARG A N 1
ATOM 3366 C CA . ARG A 1 422 ? 14.402 29.693 -15.402 1.00 93.00 422 ARG A CA 1
ATOM 3367 C C . ARG A 1 422 ? 14.131 28.362 -14.703 1.00 93.00 422 ARG A C 1
ATOM 3369 O O . ARG A 1 422 ? 13.077 28.215 -14.085 1.00 93.00 422 ARG A O 1
ATOM 3376 N N . ARG A 1 423 ? 15.057 27.396 -14.747 1.00 89.88 423 ARG A N 1
ATOM 3377 C CA . ARG A 1 423 ? 14.919 26.119 -14.016 1.00 89.88 423 ARG A CA 1
ATOM 3378 C C . ARG A 1 423 ? 14.999 26.323 -12.498 1.00 89.88 423 ARG A C 1
ATOM 3380 O O . ARG A 1 423 ? 14.205 25.717 -11.778 1.00 89.88 423 ARG A O 1
ATOM 3387 N N . ALA A 1 424 ? 15.866 27.207 -12.010 1.00 93.88 424 ALA A N 1
ATOM 3388 C CA . ALA A 1 424 ? 15.964 27.572 -10.598 1.00 93.88 424 ALA A CA 1
ATOM 3389 C C . ALA A 1 424 ? 14.702 28.307 -10.108 1.00 93.88 424 ALA A C 1
ATOM 3391 O O . ALA A 1 424 ? 14.133 27.939 -9.078 1.00 93.88 424 ALA A O 1
ATOM 3392 N N . GLN A 1 425 ? 14.205 29.279 -10.880 1.00 95.19 425 GLN A N 1
ATOM 3393 C CA . GLN A 1 425 ? 12.967 30.015 -10.603 1.00 95.19 425 GLN A CA 1
ATOM 3394 C C . GLN A 1 425 ? 11.744 29.085 -10.582 1.00 95.19 425 GLN A C 1
ATOM 3396 O O . GLN A 1 425 ? 10.964 29.120 -9.629 1.00 95.19 425 GLN A O 1
ATOM 3401 N N . LEU A 1 426 ? 11.598 28.197 -11.573 1.00 91.94 426 LEU A N 1
ATOM 3402 C CA . LEU A 1 426 ? 10.529 27.192 -11.600 1.00 91.94 426 LEU A CA 1
ATOM 3403 C C . LEU A 1 426 ? 10.652 26.194 -10.440 1.00 91.94 426 LEU A C 1
ATOM 3405 O O . LEU A 1 426 ? 9.651 25.883 -9.801 1.00 91.94 426 LEU A O 1
ATOM 3409 N N . GLY A 1 427 ? 11.863 25.745 -10.098 1.00 93.31 427 GLY A N 1
ATOM 3410 C CA . GLY A 1 427 ? 12.105 24.893 -8.929 1.00 93.31 427 GLY A CA 1
ATOM 3411 C C . GLY A 1 427 ? 11.737 25.571 -7.602 1.00 93.31 427 GLY A C 1
ATOM 3412 O O . GLY A 1 427 ? 11.183 24.927 -6.709 1.00 93.31 427 GLY A O 1
ATOM 3413 N N . ALA A 1 428 ? 11.981 26.877 -7.476 1.00 93.69 428 ALA A N 1
ATOM 3414 C CA . ALA A 1 428 ? 11.563 27.673 -6.323 1.00 93.69 428 ALA A CA 1
ATOM 3415 C C . ALA A 1 428 ? 10.037 27.881 -6.275 1.00 93.69 428 ALA A C 1
ATOM 3417 O O . ALA A 1 428 ? 9.448 27.807 -5.196 1.00 93.69 428 ALA A O 1
ATOM 3418 N N . LEU A 1 429 ? 9.383 28.094 -7.423 1.00 93.56 429 LEU A N 1
ATOM 3419 C CA . LEU A 1 429 ? 7.922 28.182 -7.524 1.00 93.56 429 LEU A CA 1
ATOM 3420 C C . LEU A 1 429 ? 7.243 26.849 -7.187 1.00 93.56 429 LEU A C 1
ATOM 3422 O O . LEU A 1 429 ? 6.295 26.846 -6.409 1.00 93.56 429 LEU A O 1
ATOM 3426 N N . ILE A 1 430 ? 7.757 25.719 -7.681 1.00 88.94 430 ILE A N 1
ATOM 3427 C CA . ILE A 1 430 ? 7.248 24.380 -7.345 1.00 88.94 430 ILE A CA 1
ATOM 3428 C C . ILE A 1 430 ? 7.334 24.137 -5.833 1.00 88.94 430 ILE A C 1
ATOM 3430 O O . ILE A 1 430 ? 6.344 23.729 -5.235 1.00 88.94 430 ILE A O 1
ATOM 3434 N N . LYS A 1 431 ? 8.463 24.465 -5.189 1.00 89.06 431 LYS A N 1
ATOM 3435 C CA . LYS A 1 431 ? 8.611 24.342 -3.726 1.00 89.06 431 LYS A CA 1
ATOM 3436 C C . LYS A 1 431 ? 7.626 25.226 -2.948 1.00 89.06 431 LYS A C 1
ATOM 3438 O O . LYS A 1 431 ? 7.108 24.785 -1.926 1.00 89.06 431 LYS A O 1
ATOM 3443 N N . LYS A 1 432 ? 7.336 26.444 -3.425 1.00 91.56 432 LYS A N 1
ATOM 3444 C CA . LYS A 1 432 ? 6.302 27.317 -2.834 1.00 91.56 432 LYS A CA 1
ATOM 3445 C C . LYS A 1 432 ? 4.902 26.724 -2.991 1.00 91.56 432 LYS A C 1
ATOM 3447 O O . LYS A 1 432 ? 4.201 26.584 -1.998 1.00 91.56 432 LYS A O 1
ATOM 3452 N N . LEU A 1 433 ? 4.532 26.309 -4.203 1.00 86.31 433 LEU A N 1
ATOM 3453 C CA . LEU A 1 433 ? 3.220 25.725 -4.500 1.00 86.31 433 LEU A CA 1
ATOM 3454 C C . LEU A 1 433 ? 2.988 24.401 -3.757 1.00 86.31 433 LEU A C 1
ATOM 3456 O O . LEU A 1 433 ? 1.881 24.153 -3.300 1.00 86.31 433 LEU A O 1
ATOM 3460 N N . GLN A 1 434 ? 4.023 23.578 -3.566 1.00 81.56 434 GLN A N 1
ATOM 3461 C CA . GLN A 1 434 ? 3.956 22.378 -2.724 1.00 81.56 434 GLN A CA 1
ATOM 3462 C C . GLN A 1 434 ? 3.714 22.725 -1.248 1.00 81.56 434 GLN A C 1
ATOM 3464 O O . GLN A 1 434 ? 2.932 22.053 -0.580 1.00 81.56 434 GLN A O 1
ATOM 3469 N N . LEU A 1 435 ? 4.345 23.785 -0.735 1.00 81.56 435 LEU A N 1
ATOM 3470 C CA . LEU A 1 435 ? 4.129 24.258 0.633 1.00 81.56 435 LEU A CA 1
ATOM 3471 C C . LEU A 1 435 ? 2.719 24.857 0.805 1.00 81.56 435 LEU A C 1
ATOM 3473 O O . LEU A 1 435 ? 2.070 24.599 1.815 1.00 81.56 435 LEU A O 1
ATOM 3477 N N . GLU A 1 436 ? 2.204 25.572 -0.198 1.00 78.62 436 GLU A N 1
ATOM 3478 C CA . GLU A 1 436 ? 0.811 26.043 -0.256 1.00 78.62 436 GLU A CA 1
ATOM 3479 C C . GLU A 1 436 ? -0.198 24.885 -0.373 1.00 78.62 436 GLU A C 1
ATOM 3481 O O . GLU A 1 436 ? -1.226 24.897 0.300 1.00 78.62 436 GLU A O 1
ATOM 3486 N N . GLU A 1 437 ? 0.101 23.839 -1.146 1.00 77.56 437 GLU A N 1
ATOM 3487 C CA . GLU A 1 437 ? -0.732 22.635 -1.241 1.00 77.56 437 GLU A CA 1
ATOM 3488 C C . GLU A 1 437 ? -0.782 21.877 0.098 1.00 77.56 437 GLU A C 1
ATOM 3490 O O . GLU A 1 437 ? -1.848 21.426 0.520 1.00 77.56 437 GLU A O 1
ATOM 3495 N N . VAL A 1 438 ? 0.350 21.770 0.802 1.00 76.44 438 VAL A N 1
ATOM 3496 C CA . VAL A 1 438 ? 0.430 21.197 2.156 1.00 76.44 438 VAL A CA 1
ATOM 3497 C C . VAL A 1 438 ? -0.344 22.061 3.161 1.00 76.44 438 VAL A C 1
ATOM 3499 O O . VAL A 1 438 ? -1.133 21.516 3.930 1.00 76.44 438 VAL A O 1
ATOM 3502 N N . LEU A 1 439 ? -0.217 23.392 3.117 1.00 70.25 439 LEU A N 1
ATOM 3503 C CA . LEU A 1 439 ? -1.035 24.309 3.927 1.00 70.25 439 LEU A CA 1
ATOM 3504 C C . LEU A 1 439 ? -2.538 24.073 3.707 1.00 70.25 439 LEU A C 1
ATOM 3506 O O . LEU A 1 439 ? -3.282 23.864 4.665 1.00 70.25 439 LEU A O 1
ATOM 3510 N N . LEU A 1 440 ? -2.981 24.046 2.447 1.00 70.75 440 LEU A N 1
ATOM 3511 C CA . LEU A 1 440 ? -4.389 23.863 2.079 1.00 70.75 440 LEU A CA 1
ATOM 3512 C C . LEU A 1 440 ? -4.932 22.475 2.457 1.00 70.75 440 LEU A C 1
ATOM 3514 O O . LEU A 1 440 ? -6.106 22.360 2.811 1.00 70.75 440 LEU A O 1
ATOM 3518 N N . LYS A 1 441 ? -4.095 21.430 2.435 1.00 72.06 441 LYS A N 1
ATOM 3519 C CA . LYS A 1 441 ? -4.455 20.082 2.911 1.00 72.06 441 LYS A CA 1
ATOM 3520 C C . LYS A 1 441 ? -4.567 19.989 4.438 1.00 72.06 441 LYS A C 1
ATOM 3522 O O . LYS A 1 441 ? -5.353 19.176 4.920 1.00 72.06 441 LYS A O 1
ATOM 3527 N N . PHE A 1 442 ? -3.811 20.795 5.191 1.00 64.69 442 PHE A N 1
ATOM 3528 C CA . PHE A 1 442 ? -3.606 20.592 6.633 1.00 64.69 442 PHE A CA 1
ATOM 3529 C C . PHE A 1 442 ? -3.959 21.783 7.556 1.00 64.69 442 PHE A C 1
ATOM 3531 O O . PHE A 1 442 ? -3.544 21.760 8.712 1.00 64.69 442 PHE A O 1
ATOM 3538 N N . HIS A 1 443 ? -4.753 22.775 7.106 1.00 52.78 443 HIS A N 1
ATOM 3539 C CA . HIS A 1 443 ? -5.998 23.273 7.765 1.00 52.78 443 HIS A CA 1
ATOM 3540 C C . HIS A 1 443 ? -6.354 24.757 7.490 1.00 52.78 443 HIS A C 1
ATOM 3542 O O . HIS A 1 443 ? -5.575 25.534 6.944 1.00 52.78 443 HIS A O 1
ATOM 3548 N N . GLN A 1 444 ? -7.571 25.152 7.912 1.00 52.47 444 GLN A N 1
ATOM 3549 C CA . GLN A 1 444 ? -8.012 26.549 8.057 1.00 52.47 444 GLN A CA 1
ATOM 3550 C C . GLN A 1 444 ? -6.954 27.414 8.761 1.00 52.47 444 GLN A C 1
ATOM 3552 O O . GLN A 1 444 ? -6.445 27.035 9.813 1.00 52.47 444 GLN A O 1
ATOM 3557 N N . ALA A 1 445 ? -6.672 28.589 8.195 1.00 46.72 445 ALA A N 1
ATOM 3558 C CA . ALA A 1 445 ? -5.515 29.411 8.541 1.00 46.72 445 ALA A CA 1
ATOM 3559 C C . ALA A 1 445 ? -5.518 29.981 9.981 1.00 46.72 445 ALA A C 1
ATOM 3561 O O . ALA A 1 445 ? -6.376 30.805 10.313 1.00 46.72 445 ALA A O 1
ATOM 3562 N N . PRO A 1 446 ? -4.498 29.658 10.800 1.00 49.12 446 PRO A N 1
ATOM 3563 C CA . PRO A 1 446 ? -4.076 30.439 11.959 1.00 49.12 446 PRO A CA 1
ATOM 3564 C C . PRO A 1 446 ? -2.936 31.405 11.570 1.00 49.12 446 PRO A C 1
ATOM 3566 O O . PRO A 1 446 ? -2.359 31.318 10.485 1.00 49.12 446 PRO A O 1
ATOM 3569 N N . SER A 1 447 ? -2.585 32.340 12.455 1.00 47.53 447 SER A N 1
ATOM 3570 C CA . SER A 1 447 ? -1.526 33.324 12.192 1.00 47.53 447 SER A CA 1
ATOM 3571 C C . SER A 1 447 ? -0.111 32.719 12.216 1.00 47.53 447 SER A C 1
ATOM 3573 O O . SER A 1 447 ? 0.184 31.779 12.952 1.00 47.53 447 SER A O 1
ATOM 3575 N N . SER A 1 448 ? 0.797 33.310 11.432 1.00 56.84 448 SER A N 1
ATOM 3576 C CA . SER A 1 448 ? 2.139 32.790 11.095 1.00 56.84 448 SER A CA 1
ATOM 3577 C C . SER A 1 448 ? 3.072 32.456 12.271 1.00 56.84 448 SER A C 1
ATOM 3579 O O . SER A 1 448 ? 4.057 31.744 12.083 1.00 56.84 448 SER A O 1
ATOM 3581 N N . ILE A 1 449 ? 2.764 32.915 13.485 1.00 54.62 449 ILE A N 1
ATOM 3582 C CA . ILE A 1 449 ? 3.522 32.612 14.708 1.00 54.62 449 ILE A CA 1
ATOM 3583 C C . ILE A 1 449 ? 3.325 31.147 15.146 1.00 54.62 449 ILE A C 1
ATOM 3585 O O . ILE A 1 449 ? 4.235 30.559 15.729 1.00 54.62 449 ILE A O 1
ATOM 3589 N N . SER A 1 450 ? 2.187 30.510 14.837 1.00 59.19 450 SER A N 1
ATOM 3590 C CA . SER A 1 450 ? 1.953 29.111 15.227 1.00 59.19 450 SER A CA 1
ATOM 3591 C C . SER A 1 450 ? 2.785 28.109 14.424 1.00 59.19 450 SER A C 1
ATOM 3593 O O . SER A 1 450 ? 3.007 26.996 14.901 1.00 59.19 450 SER A O 1
ATOM 3595 N N . PHE A 1 451 ? 3.239 28.473 13.218 1.00 57.34 451 PHE A N 1
ATOM 3596 C CA . PHE A 1 451 ? 3.653 27.491 12.215 1.00 57.34 451 PHE A CA 1
ATOM 3597 C C . PHE A 1 451 ? 4.871 26.663 12.639 1.00 57.34 451 PHE A C 1
ATOM 3599 O O . PHE A 1 451 ? 4.788 25.440 12.649 1.00 57.34 451 PHE A O 1
ATOM 3606 N N . LYS A 1 452 ? 5.943 27.308 13.120 1.00 70.56 452 LYS A N 1
ATOM 3607 C CA . LYS A 1 452 ? 7.139 26.601 13.619 1.00 70.56 452 LYS A CA 1
ATOM 3608 C C . LYS A 1 452 ? 6.846 25.688 14.814 1.00 70.56 452 LYS A C 1
ATOM 3610 O O . LYS A 1 452 ? 7.416 24.611 14.908 1.00 70.56 452 LYS A O 1
ATOM 3615 N N . SER A 1 453 ? 5.929 26.079 15.707 1.00 75.00 453 SER A N 1
ATOM 3616 C CA . SER A 1 453 ? 5.541 25.231 16.847 1.00 75.00 453 SER A CA 1
ATOM 3617 C C . SER A 1 453 ? 4.699 24.026 16.414 1.00 75.00 453 SER A C 1
ATOM 3619 O O . SER A 1 453 ? 4.775 22.974 17.042 1.00 75.00 453 SER A O 1
ATOM 3621 N N . VAL A 1 454 ? 3.896 24.159 15.354 1.00 74.88 454 VAL A N 1
ATOM 3622 C CA . VAL A 1 454 ? 3.142 23.042 14.761 1.00 74.88 454 VAL A CA 1
ATOM 3623 C C . VAL A 1 454 ? 4.078 22.109 13.989 1.00 74.88 454 VAL A C 1
ATOM 3625 O O . VAL A 1 454 ? 3.995 20.901 14.172 1.00 74.88 454 VAL A O 1
ATOM 3628 N N . GLU A 1 455 ? 5.011 22.652 13.207 1.00 78.62 455 GLU A N 1
ATOM 3629 C CA . GLU A 1 455 ? 6.071 21.912 12.509 1.00 78.62 455 GLU A CA 1
ATOM 3630 C C . GLU A 1 455 ? 6.939 21.102 13.488 1.00 78.62 455 GLU A C 1
ATOM 3632 O O . GLU A 1 455 ? 7.124 19.901 13.310 1.00 78.62 455 GLU A O 1
ATOM 3637 N N . GLU A 1 456 ? 7.411 21.720 14.572 1.00 84.62 456 GLU A N 1
ATOM 3638 C CA . GLU A 1 456 ? 8.194 21.055 15.619 1.00 84.62 456 GLU A CA 1
ATOM 3639 C C . GLU A 1 456 ? 7.395 19.947 16.327 1.00 84.62 456 GLU A C 1
ATOM 3641 O O . GLU A 1 456 ? 7.901 18.839 16.509 1.00 84.62 456 GLU A O 1
ATOM 3646 N N . LYS A 1 457 ? 6.120 20.193 16.661 1.00 82.25 457 LYS A N 1
ATOM 3647 C CA . LYS A 1 457 ? 5.227 19.166 17.229 1.00 82.25 457 LYS A CA 1
ATOM 3648 C C . LYS A 1 457 ? 4.985 18.013 16.261 1.00 82.25 457 LYS A C 1
ATOM 3650 O O . LYS A 1 457 ? 5.042 16.865 16.687 1.00 82.25 457 LYS A O 1
ATOM 3655 N N . MET A 1 458 ? 4.758 18.297 14.981 1.00 78.19 458 MET A N 1
ATOM 3656 C CA . MET A 1 458 ? 4.511 17.273 13.966 1.00 78.19 458 MET A CA 1
ATOM 3657 C C . MET A 1 458 ? 5.767 16.435 13.698 1.00 78.19 458 MET A C 1
ATOM 3659 O O . MET A 1 458 ? 5.669 15.216 13.618 1.00 78.19 458 MET A O 1
ATOM 3663 N N . ASN A 1 459 ? 6.951 17.052 13.676 1.00 87.12 459 ASN A N 1
ATOM 3664 C CA . ASN A 1 459 ? 8.233 16.346 13.600 1.00 87.12 459 ASN A CA 1
ATOM 3665 C C . ASN A 1 459 ? 8.513 15.487 14.847 1.00 87.12 459 ASN A C 1
ATOM 3667 O O . ASN A 1 459 ? 9.100 14.414 14.732 1.00 87.12 459 ASN A O 1
ATOM 3671 N N . ASN A 1 460 ? 8.098 15.927 16.038 1.00 91.06 460 ASN A N 1
ATOM 3672 C CA . ASN A 1 460 ? 8.249 15.136 17.262 1.00 91.06 460 ASN A CA 1
ATOM 3673 C C . ASN A 1 460 ? 7.242 13.973 17.328 1.00 91.06 460 ASN A C 1
ATOM 3675 O O . ASN A 1 460 ? 7.630 12.871 17.704 1.00 91.06 460 ASN A O 1
ATOM 3679 N N . MET A 1 461 ? 5.996 14.174 16.880 1.00 88.44 461 MET A N 1
ATOM 3680 C CA . MET A 1 461 ? 5.019 13.091 16.696 1.00 88.44 461 MET A CA 1
ATOM 3681 C C . MET A 1 461 ? 5.480 12.073 15.647 1.00 88.44 461 MET A C 1
ATOM 3683 O O . MET A 1 461 ? 5.359 10.875 15.878 1.00 88.44 461 MET A O 1
ATOM 3687 N N . LEU A 1 462 ? 6.044 12.531 14.523 1.00 89.12 462 LEU A N 1
ATOM 3688 C CA . LEU A 1 462 ? 6.582 11.655 13.481 1.00 89.12 462 LEU A CA 1
ATOM 3689 C C . LEU A 1 462 ? 7.682 10.746 14.041 1.00 89.12 462 LEU A C 1
ATOM 3691 O O . LEU A 1 462 ? 7.595 9.536 13.874 1.00 89.12 462 LEU A O 1
ATOM 3695 N N . LYS A 1 463 ? 8.647 11.300 14.786 1.00 93.69 463 LYS A N 1
ATOM 3696 C CA . LYS A 1 463 ? 9.701 10.516 15.454 1.00 93.69 463 LYS A CA 1
ATOM 3697 C C . LYS A 1 463 ? 9.149 9.511 16.468 1.00 93.69 463 LYS A C 1
ATOM 3699 O O . LYS A 1 463 ? 9.705 8.424 16.607 1.00 93.69 463 LYS A O 1
ATOM 3704 N N . GLU A 1 464 ? 8.079 9.855 17.189 1.00 93.88 464 GLU A N 1
ATOM 3705 C CA . GLU A 1 464 ? 7.443 8.925 18.127 1.00 93.88 464 GLU A CA 1
ATOM 3706 C C . GLU A 1 464 ? 6.755 7.763 17.390 1.00 93.88 464 GLU A C 1
ATOM 3708 O O . GLU A 1 464 ? 6.929 6.607 17.776 1.00 93.88 464 GLU A O 1
ATOM 3713 N N . GLU A 1 465 ? 6.038 8.034 16.298 1.00 87.31 465 GLU A N 1
ATOM 3714 C CA . GLU A 1 465 ? 5.423 6.992 15.465 1.00 87.31 465 GLU A CA 1
ATOM 3715 C C . GLU A 1 465 ? 6.460 6.158 14.694 1.00 87.31 465 GLU A C 1
ATOM 3717 O O . GLU A 1 465 ? 6.307 4.942 14.593 1.00 87.31 465 GLU A O 1
ATOM 3722 N N . GLU A 1 466 ? 7.565 6.750 14.234 1.00 91.94 466 GLU A N 1
ATOM 3723 C CA . GLU A 1 466 ? 8.710 6.025 13.664 1.00 91.94 466 GLU A CA 1
ATOM 3724 C C . GLU A 1 466 ? 9.341 5.075 14.695 1.00 91.94 466 GLU A C 1
ATOM 3726 O O . GLU A 1 466 ? 9.590 3.908 14.387 1.00 91.94 466 GLU A O 1
ATOM 3731 N N . ALA A 1 467 ? 9.534 5.523 15.941 1.00 94.06 467 ALA A N 1
ATOM 3732 C CA . ALA A 1 467 ? 10.034 4.678 17.026 1.00 94.06 467 ALA A CA 1
ATOM 3733 C C . ALA A 1 467 ? 9.045 3.554 17.395 1.00 94.06 467 ALA A C 1
ATOM 3735 O O . ALA A 1 467 ? 9.454 2.406 17.591 1.00 94.06 467 ALA A O 1
ATOM 3736 N N . ARG A 1 468 ? 7.735 3.843 17.430 1.00 93.81 468 ARG A N 1
ATOM 3737 C CA . ARG A 1 468 ? 6.672 2.837 17.627 1.00 93.81 468 ARG A CA 1
ATOM 3738 C C . ARG A 1 468 ? 6.656 1.805 16.496 1.00 93.81 468 ARG A C 1
ATOM 3740 O O . ARG A 1 468 ? 6.543 0.611 16.771 1.00 93.81 468 ARG A O 1
ATOM 3747 N N . LEU A 1 469 ? 6.828 2.238 15.246 1.00 91.44 469 LEU A N 1
ATOM 3748 C CA . LEU A 1 469 ? 6.898 1.378 14.064 1.00 91.44 469 LEU A CA 1
ATOM 3749 C C . LEU A 1 469 ? 8.140 0.473 14.091 1.00 91.44 469 LEU A C 1
ATOM 3751 O O . LEU A 1 469 ? 8.024 -0.732 13.863 1.00 91.44 469 LEU A O 1
ATOM 3755 N N . GLN A 1 470 ? 9.313 1.012 14.436 1.00 93.50 470 GLN A N 1
ATOM 3756 C CA . GLN A 1 470 ? 10.545 0.230 14.614 1.00 93.50 470 GLN A CA 1
ATOM 3757 C C . GLN A 1 470 ? 10.404 -0.810 15.736 1.00 93.50 470 GLN A C 1
ATOM 3759 O O . GLN A 1 470 ? 10.745 -1.981 15.541 1.00 93.50 470 GLN A O 1
ATOM 3764 N N . LEU A 1 471 ? 9.830 -0.425 16.882 1.00 94.62 471 LEU A N 1
ATOM 3765 C CA . LEU A 1 471 ? 9.549 -1.342 17.988 1.00 94.62 471 LEU A CA 1
ATOM 3766 C C . LEU A 1 471 ? 8.591 -2.463 17.552 1.00 94.62 471 LEU A C 1
ATOM 3768 O O . LEU A 1 471 ? 8.882 -3.641 17.776 1.00 94.62 471 LEU A O 1
ATOM 3772 N N . ALA A 1 472 ? 7.493 -2.123 16.872 1.00 90.94 472 ALA A N 1
ATOM 3773 C CA . ALA A 1 472 ? 6.532 -3.088 16.338 1.00 90.94 472 ALA A CA 1
ATOM 3774 C C . ALA A 1 472 ? 7.173 -4.065 15.336 1.00 90.94 472 ALA A C 1
ATOM 3776 O O . ALA A 1 472 ? 6.962 -5.273 15.451 1.00 90.94 472 ALA A O 1
ATOM 3777 N N . HIS A 1 473 ? 8.013 -3.578 14.416 1.00 89.12 473 HIS A N 1
ATOM 3778 C CA . HIS A 1 473 ? 8.779 -4.434 13.507 1.00 89.12 473 HIS A CA 1
ATOM 3779 C C . HIS A 1 473 ? 9.737 -5.367 14.252 1.00 89.12 473 HIS A C 1
ATOM 3781 O O . HIS A 1 473 ? 9.747 -6.563 13.967 1.00 89.12 473 HIS A O 1
ATOM 3787 N N . SER A 1 474 ? 10.497 -4.873 15.236 1.00 92.00 474 SER A N 1
ATOM 3788 C CA . SER A 1 474 ? 11.420 -5.720 16.007 1.00 92.00 474 SER A CA 1
ATOM 3789 C C . SER A 1 474 ? 10.695 -6.851 16.750 1.00 92.00 474 SER A C 1
ATOM 3791 O O . SER A 1 474 ? 11.158 -7.992 16.749 1.00 92.00 474 SER A O 1
ATOM 3793 N N . ASN A 1 475 ? 9.515 -6.565 17.310 1.00 92.44 475 ASN A N 1
ATOM 3794 C CA . ASN A 1 475 ? 8.674 -7.557 17.972 1.00 92.44 475 ASN A CA 1
ATOM 3795 C C . ASN A 1 475 ? 8.086 -8.561 16.970 1.00 92.44 475 ASN A C 1
ATOM 3797 O O . ASN A 1 475 ? 8.124 -9.763 17.228 1.00 92.44 475 ASN A O 1
ATOM 3801 N N . MET A 1 476 ? 7.623 -8.101 15.802 1.00 91.00 476 MET A N 1
ATOM 3802 C CA . MET A 1 476 ? 7.120 -8.978 14.740 1.00 91.00 476 MET A CA 1
ATOM 3803 C C . MET A 1 476 ? 8.203 -9.940 14.231 1.00 91.00 476 MET A C 1
ATOM 3805 O O . MET A 1 476 ? 7.950 -11.139 14.125 1.00 91.00 476 MET A O 1
ATOM 3809 N N . THR A 1 477 ? 9.424 -9.452 13.991 1.00 90.19 477 THR A N 1
ATOM 3810 C CA . THR A 1 477 ? 10.563 -10.285 13.570 1.00 90.19 477 THR A CA 1
ATOM 3811 C C . THR A 1 477 ? 10.910 -11.334 14.629 1.00 90.19 477 THR A C 1
ATOM 3813 O O . THR A 1 477 ? 11.062 -12.508 14.291 1.00 90.19 477 THR A O 1
ATOM 3816 N N . LYS A 1 478 ? 10.947 -10.959 15.918 1.00 92.12 478 LYS A N 1
ATOM 3817 C CA . LYS A 1 478 ? 11.138 -11.907 17.034 1.00 92.12 478 LYS A CA 1
ATOM 3818 C C . LYS A 1 478 ? 10.037 -12.978 17.067 1.00 92.12 478 LYS A C 1
ATOM 3820 O O . LYS A 1 478 ? 10.337 -14.163 17.206 1.00 92.12 478 LYS A O 1
ATOM 3825 N N . SER A 1 479 ? 8.769 -12.598 16.882 1.00 86.75 479 SER A N 1
ATOM 3826 C CA . SER A 1 479 ? 7.648 -13.549 16.813 1.00 86.75 479 SER A CA 1
ATOM 3827 C C . SER A 1 479 ? 7.725 -14.483 15.599 1.00 86.75 479 SER A C 1
ATOM 3829 O O . SER A 1 479 ? 7.443 -15.673 15.733 1.00 86.75 479 SER A O 1
ATOM 3831 N N . GLN A 1 480 ? 8.143 -13.986 14.431 1.00 84.56 480 GLN A N 1
ATOM 3832 C CA . GLN A 1 480 ? 8.349 -14.800 13.226 1.00 84.56 480 GLN A CA 1
ATOM 3833 C C . GLN A 1 480 ? 9.500 -15.802 13.396 1.00 84.56 480 GLN A C 1
ATOM 3835 O O . GLN A 1 480 ? 9.347 -16.971 13.042 1.00 84.56 480 GLN A O 1
ATOM 3840 N N . GLN A 1 481 ? 10.624 -15.378 13.983 1.00 89.44 481 GLN A N 1
ATOM 3841 C CA . GLN A 1 481 ? 11.753 -16.257 14.307 1.00 89.44 481 GLN A CA 1
ATOM 3842 C C . GLN A 1 481 ? 11.340 -17.360 15.292 1.00 89.44 481 GLN A C 1
ATOM 3844 O O . GLN A 1 481 ? 11.605 -18.535 15.042 1.00 89.44 481 GLN A O 1
ATOM 3849 N N . LEU A 1 482 ? 10.626 -17.007 16.367 1.00 88.38 482 LEU A N 1
ATOM 3850 C CA . LEU A 1 482 ? 10.116 -17.973 17.343 1.00 88.38 482 LEU A CA 1
ATOM 3851 C C . LEU A 1 482 ? 9.154 -18.988 16.701 1.00 88.38 482 LEU A C 1
ATOM 3853 O O . LEU A 1 482 ? 9.279 -20.188 16.943 1.00 88.38 482 LEU A O 1
ATOM 3857 N N . LEU A 1 483 ? 8.235 -18.531 15.843 1.00 86.88 483 LEU A N 1
ATOM 3858 C CA . LEU A 1 483 ? 7.316 -19.406 15.110 1.00 86.88 483 LEU A CA 1
ATOM 3859 C C . LEU A 1 483 ? 8.067 -20.379 14.185 1.00 86.88 483 LEU A C 1
ATOM 3861 O O . LEU A 1 483 ? 7.752 -21.568 14.171 1.00 86.88 483 LEU A O 1
ATOM 3865 N N . LEU A 1 484 ? 9.087 -19.901 13.464 1.00 86.25 484 LEU A N 1
ATOM 3866 C CA . LEU A 1 484 ? 9.922 -20.730 12.591 1.00 86.25 484 LEU A CA 1
ATOM 3867 C C . LEU A 1 484 ? 10.707 -21.789 13.380 1.00 86.25 484 LEU A C 1
ATOM 3869 O O . LEU A 1 484 ? 10.781 -22.941 12.948 1.00 86.25 484 LEU A O 1
ATOM 3873 N N . ILE A 1 485 ? 11.250 -21.433 14.549 1.00 85.56 485 ILE A N 1
ATOM 3874 C CA . ILE A 1 485 ? 11.934 -22.369 15.456 1.00 85.56 485 ILE A CA 1
ATOM 3875 C C . ILE A 1 485 ? 10.957 -23.444 15.953 1.00 85.56 485 ILE A C 1
ATOM 3877 O O . ILE A 1 485 ? 11.268 -24.633 15.867 1.00 85.56 485 ILE A O 1
ATOM 3881 N N . ILE A 1 486 ? 9.759 -23.054 16.401 1.00 86.25 486 ILE A N 1
ATOM 3882 C CA . ILE A 1 486 ? 8.718 -23.981 16.878 1.00 86.25 486 ILE A CA 1
ATOM 3883 C C . ILE A 1 486 ? 8.266 -24.928 15.758 1.00 86.25 486 ILE A C 1
ATOM 3885 O O . ILE A 1 486 ? 8.238 -26.143 15.961 1.00 86.25 486 ILE A O 1
ATOM 3889 N N . GLN A 1 487 ? 7.971 -24.405 14.564 1.00 86.88 487 GLN A N 1
ATOM 3890 C CA . GLN A 1 487 ? 7.592 -25.214 13.403 1.00 86.88 487 GLN A CA 1
ATOM 3891 C C . GLN A 1 487 ? 8.707 -26.195 13.015 1.00 86.88 487 GLN A C 1
ATOM 3893 O O . GLN A 1 487 ? 8.446 -27.381 12.825 1.00 86.88 487 GLN A O 1
ATOM 3898 N N . THR A 1 488 ? 9.959 -25.734 12.971 1.00 84.25 488 THR A N 1
ATOM 3899 C CA . THR A 1 488 ? 11.121 -26.583 12.661 1.00 84.25 488 THR A CA 1
ATOM 3900 C C . THR A 1 488 ? 11.327 -27.668 13.723 1.00 84.25 488 THR A C 1
ATOM 3902 O O . THR A 1 488 ? 11.645 -28.809 13.384 1.00 84.25 488 THR A O 1
ATOM 3905 N N . GLY A 1 489 ? 11.111 -27.360 15.005 1.00 85.19 489 GLY A N 1
ATOM 3906 C CA . GLY A 1 489 ? 11.165 -28.334 16.099 1.00 85.19 489 GLY A CA 1
ATOM 3907 C C . GLY A 1 489 ? 10.079 -29.408 15.991 1.00 85.19 489 GLY A C 1
ATOM 3908 O O . GLY A 1 489 ? 10.375 -30.599 16.102 1.00 85.19 489 GLY A O 1
ATOM 3909 N N . ILE A 1 490 ? 8.839 -29.003 15.702 1.00 86.12 490 ILE A N 1
ATOM 3910 C CA . ILE A 1 490 ? 7.696 -29.909 15.512 1.00 86.12 490 ILE A CA 1
ATOM 3911 C C . ILE A 1 490 ? 7.892 -30.796 14.276 1.00 86.12 490 ILE A C 1
ATOM 3913 O O . ILE A 1 490 ? 7.630 -31.996 14.352 1.00 86.12 490 ILE A O 1
ATOM 3917 N N . ASP A 1 491 ? 8.423 -30.259 13.177 1.00 82.31 491 ASP A N 1
ATOM 3918 C CA . ASP A 1 491 ? 8.712 -31.028 11.962 1.00 82.31 491 ASP A CA 1
ATOM 3919 C C . ASP A 1 491 ? 9.834 -32.055 12.187 1.00 82.31 491 ASP A C 1
ATOM 3921 O O . ASP A 1 491 ? 9.698 -33.214 11.788 1.00 82.31 491 ASP A O 1
ATOM 3925 N N . ASN A 1 492 ? 10.899 -31.689 12.910 1.00 84.69 492 ASN A N 1
ATOM 3926 C CA . ASN A 1 492 ? 11.951 -32.630 13.314 1.00 84.69 492 ASN A CA 1
ATOM 3927 C C . ASN A 1 492 ? 11.419 -33.752 14.223 1.00 84.69 492 ASN A C 1
ATOM 3929 O O . ASN A 1 492 ? 11.804 -34.914 14.065 1.00 84.69 492 ASN A O 1
ATOM 3933 N N . LEU A 1 493 ? 10.531 -33.425 15.165 1.00 84.44 493 LEU A N 1
ATOM 3934 C CA . LEU A 1 493 ? 9.889 -34.402 16.045 1.00 84.44 493 LEU A CA 1
ATOM 3935 C C . LEU A 1 493 ? 8.963 -35.341 15.254 1.00 84.44 493 LEU A C 1
ATOM 3937 O O . LEU A 1 493 ? 9.027 -36.559 15.423 1.00 84.44 493 LEU A O 1
ATOM 3941 N N . TYR A 1 494 ? 8.167 -34.791 14.335 1.00 84.25 494 TYR A N 1
ATOM 3942 C CA . TYR A 1 494 ? 7.277 -35.542 13.450 1.00 84.25 494 TYR A CA 1
ATOM 3943 C C . TYR A 1 494 ? 8.050 -36.542 12.580 1.00 84.25 494 TYR A C 1
ATOM 3945 O O . TYR A 1 494 ? 7.705 -37.724 12.550 1.00 84.25 494 TYR A O 1
ATOM 3953 N N . ILE A 1 495 ? 9.146 -36.106 11.946 1.00 81.69 495 ILE A N 1
ATOM 3954 C CA . ILE A 1 495 ? 10.015 -36.965 11.123 1.00 81.69 495 ILE A CA 1
ATOM 3955 C C . ILE A 1 495 ? 10.600 -38.123 11.946 1.00 81.69 495 ILE A C 1
ATOM 3957 O O . ILE A 1 495 ? 10.639 -39.253 11.463 1.00 81.69 495 ILE A O 1
ATOM 3961 N N . ARG A 1 496 ? 11.008 -37.887 13.200 1.00 81.50 496 ARG A N 1
ATOM 3962 C CA . ARG A 1 496 ? 11.538 -38.945 14.083 1.00 81.50 496 ARG A CA 1
ATOM 3963 C C . ARG A 1 496 ? 10.470 -39.945 14.539 1.00 81.50 496 ARG A C 1
ATOM 3965 O O . ARG A 1 496 ? 10.782 -41.117 14.723 1.00 81.50 496 ARG A O 1
ATOM 3972 N N . LEU A 1 497 ? 9.222 -39.507 14.711 1.00 80.44 497 LEU A N 1
ATOM 3973 C CA . LEU A 1 497 ? 8.119 -40.348 15.198 1.00 80.44 497 LEU A CA 1
ATOM 3974 C C . LEU A 1 497 ? 7.334 -41.060 14.081 1.00 80.44 497 LEU A C 1
ATOM 3976 O O . LEU A 1 497 ? 6.590 -42.001 14.370 1.00 80.44 497 LEU A O 1
ATOM 3980 N N . ILE A 1 498 ? 7.481 -40.657 12.813 1.00 79.25 498 ILE A N 1
ATOM 3981 C CA . ILE A 1 498 ? 6.646 -41.163 11.709 1.00 79.25 498 ILE A CA 1
ATOM 3982 C C . ILE A 1 498 ? 6.712 -42.693 11.560 1.00 79.25 498 ILE A C 1
ATOM 3984 O O . ILE A 1 498 ? 5.671 -43.330 11.414 1.00 79.25 498 ILE A O 1
ATOM 3988 N N . GLY A 1 499 ? 7.899 -43.294 11.709 1.00 71.12 499 GLY A N 1
ATOM 3989 C CA . GLY A 1 499 ? 8.131 -44.739 11.551 1.00 71.12 499 GLY A CA 1
ATOM 3990 C C . GLY A 1 499 ? 7.614 -45.632 12.689 1.00 71.12 499 GLY A C 1
ATOM 3991 O O . GLY A 1 499 ? 7.773 -46.848 12.625 1.00 71.12 499 GLY A O 1
ATOM 3992 N N . ILE A 1 500 ? 7.018 -45.064 13.741 1.00 76.19 500 ILE A N 1
ATOM 3993 C CA . ILE A 1 500 ? 6.561 -45.814 14.920 1.00 76.19 500 ILE A CA 1
ATOM 3994 C C . ILE A 1 500 ? 5.101 -46.228 14.735 1.00 76.19 500 ILE A C 1
ATOM 3996 O O . ILE A 1 500 ? 4.218 -45.373 14.717 1.00 76.19 500 ILE A O 1
ATOM 4000 N N . THR A 1 501 ? 4.821 -47.526 14.634 1.00 68.75 501 THR A N 1
ATOM 4001 C CA . THR A 1 501 ? 3.453 -48.044 14.468 1.00 68.75 501 THR A CA 1
ATOM 4002 C C . THR A 1 501 ? 2.643 -47.983 15.766 1.00 68.75 501 THR A C 1
ATOM 4004 O O . THR A 1 501 ? 3.128 -48.376 16.830 1.00 68.75 501 THR A O 1
ATOM 4007 N N . LEU A 1 502 ? 1.389 -47.536 15.665 1.00 71.62 502 LEU A N 1
ATOM 4008 C CA . LEU A 1 502 ? 0.385 -47.560 16.737 1.00 71.62 502 LEU A CA 1
ATOM 4009 C C . LEU A 1 502 ? -0.451 -48.860 16.692 1.00 71.62 502 LEU A C 1
ATOM 4011 O O . LEU A 1 502 ? -0.536 -49.492 15.636 1.00 71.62 502 LEU A O 1
ATOM 4015 N N . PRO A 1 503 ? -1.101 -49.273 17.799 1.00 66.19 503 PRO A N 1
ATOM 4016 C CA . PRO A 1 503 ? -2.040 -50.393 17.791 1.00 66.19 503 PRO A CA 1
ATOM 4017 C C . PRO A 1 503 ? -3.263 -50.092 16.911 1.00 66.19 503 PRO A C 1
ATOM 4019 O O . PRO A 1 503 ? -3.812 -48.991 16.950 1.00 66.19 503 PRO A O 1
ATOM 4022 N N . ALA A 1 504 ? -3.733 -51.094 16.162 1.00 55.69 504 ALA A N 1
ATOM 4023 C CA . ALA A 1 504 ? -4.726 -50.948 15.086 1.00 55.69 504 ALA A CA 1
ATOM 4024 C C . ALA A 1 504 ? -6.142 -50.474 15.505 1.00 55.69 504 ALA A C 1
ATOM 4026 O O . ALA A 1 504 ? -7.031 -50.368 14.662 1.00 55.69 504 ALA A O 1
ATOM 4027 N N . SER A 1 505 ? -6.375 -50.187 16.789 1.00 56.28 505 SER A N 1
ATOM 4028 C CA . SER A 1 505 ? -7.617 -49.599 17.303 1.00 56.28 505 SER A CA 1
ATOM 4029 C C . SER A 1 505 ? -7.699 -48.076 17.123 1.00 56.28 505 SER A C 1
ATOM 4031 O O . SER A 1 505 ? -8.800 -47.525 17.155 1.00 56.28 505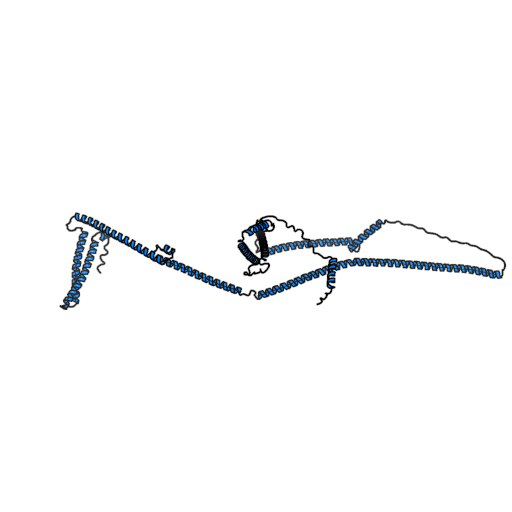 SER A O 1
ATOM 4033 N N . GLN A 1 506 ? -6.574 -47.385 16.911 1.00 58.12 506 GLN A N 1
ATOM 4034 C CA . GLN A 1 506 ? -6.544 -45.941 16.662 1.00 58.12 506 GLN A CA 1
ATOM 4035 C C . GLN A 1 506 ? -6.349 -45.657 15.166 1.00 58.12 506 GLN A C 1
ATOM 4037 O O . GLN A 1 506 ? -5.343 -46.043 14.578 1.00 58.12 506 GLN A O 1
ATOM 4042 N N . LYS A 1 507 ? -7.304 -44.957 14.536 1.00 53.88 507 LYS A N 1
ATOM 4043 C CA . LYS A 1 507 ? -7.177 -44.545 13.128 1.00 53.88 507 LYS A CA 1
ATOM 4044 C C . LYS A 1 507 ? -6.070 -43.499 12.975 1.00 53.88 507 LYS A C 1
ATOM 4046 O O . LYS A 1 507 ? -6.192 -42.393 13.504 1.00 53.88 507 LYS A O 1
ATOM 4051 N N . GLU A 1 508 ? -5.042 -43.812 12.189 1.00 54.84 508 GLU A N 1
ATOM 4052 C CA . GLU A 1 508 ? -4.044 -42.828 11.765 1.00 54.84 508 GLU A CA 1
ATOM 4053 C C . GLU A 1 508 ? -4.668 -41.824 10.782 1.00 54.84 508 GLU A C 1
ATOM 4055 O O . GLU A 1 508 ? -4.766 -42.059 9.578 1.00 54.84 508 GLU A O 1
ATOM 4060 N N . ALA A 1 509 ? -5.095 -40.675 11.305 1.00 57.91 509 ALA A N 1
ATOM 4061 C CA . ALA A 1 509 ? -5.324 -39.489 10.493 1.00 57.91 509 ALA A CA 1
ATOM 4062 C C . ALA A 1 509 ? -3.959 -38.915 10.080 1.00 57.91 509 ALA A C 1
ATOM 4064 O O . ALA A 1 509 ? -3.275 -38.289 10.891 1.00 57.91 509 ALA A O 1
ATOM 4065 N N . VAL A 1 510 ? -3.551 -39.168 8.834 1.00 58.47 510 VAL A N 1
ATOM 4066 C CA . VAL A 1 510 ? -2.338 -38.586 8.240 1.00 58.47 510 VAL A CA 1
ATOM 4067 C C . VAL A 1 510 ? -2.500 -37.057 8.181 1.00 58.47 510 VAL A C 1
ATOM 4069 O O . VAL A 1 510 ? -3.502 -36.603 7.622 1.00 58.47 510 VAL A O 1
ATOM 4072 N N . PRO A 1 511 ? -1.562 -36.251 8.721 1.00 59.03 511 PRO A N 1
ATOM 4073 C CA . PRO A 1 511 ? -1.664 -34.793 8.674 1.00 59.03 511 PRO A CA 1
ATOM 4074 C C . PRO A 1 511 ? -1.761 -34.266 7.237 1.00 59.03 511 PRO A C 1
ATOM 4076 O O . PRO A 1 511 ? -0.917 -34.561 6.387 1.00 59.03 511 PRO A O 1
ATOM 4079 N N . SER A 1 512 ? -2.797 -33.477 6.959 1.00 53.34 512 SER A N 1
ATOM 4080 C CA . SER A 1 512 ? -3.111 -32.979 5.619 1.00 53.34 512 SER A CA 1
ATOM 4081 C C . SER A 1 512 ? -2.261 -31.764 5.234 1.00 53.34 512 SER A C 1
ATOM 4083 O O . SER A 1 512 ? -2.751 -30.639 5.167 1.00 53.34 512 SER A O 1
ATOM 4085 N N . GLY A 1 513 ? -0.986 -32.010 4.932 1.00 57.00 513 GLY A N 1
ATOM 4086 C CA . GLY A 1 513 ? -0.101 -31.054 4.263 1.00 57.00 513 GLY A CA 1
ATOM 4087 C C . GLY A 1 513 ? 1.029 -30.479 5.121 1.00 57.00 513 GLY A C 1
ATOM 4088 O O . GLY A 1 513 ? 1.131 -30.693 6.326 1.00 57.00 513 GLY A O 1
ATOM 4089 N N . ILE A 1 514 ? 1.913 -29.735 4.453 1.00 53.12 514 ILE A N 1
ATOM 4090 C CA . ILE A 1 514 ? 3.185 -29.241 5.008 1.00 53.12 514 ILE A CA 1
ATOM 4091 C C . ILE A 1 514 ? 2.972 -28.190 6.115 1.00 53.12 514 ILE A C 1
ATOM 4093 O O . ILE A 1 514 ? 3.804 -28.078 7.013 1.00 53.12 514 ILE A O 1
ATOM 4097 N N . LEU A 1 515 ? 1.859 -27.451 6.083 1.00 54.25 515 LEU A N 1
ATOM 4098 C CA . LEU A 1 515 ? 1.646 -26.256 6.910 1.00 54.25 515 LEU A CA 1
ATOM 4099 C C . LEU A 1 515 ? 0.902 -26.510 8.239 1.00 54.25 515 LEU A C 1
ATOM 4101 O O . LEU A 1 515 ? 0.848 -25.616 9.078 1.00 54.25 515 LEU A O 1
ATOM 4105 N N . ASP A 1 516 ? 0.329 -27.699 8.461 1.00 71.88 516 ASP A N 1
ATOM 4106 C CA . ASP A 1 516 ? -0.486 -27.964 9.658 1.00 71.88 516 ASP A CA 1
ATOM 4107 C C . ASP A 1 516 ? 0.365 -28.366 10.877 1.00 71.88 516 ASP A C 1
ATOM 4109 O O . ASP A 1 516 ? 0.515 -29.540 11.233 1.00 71.88 516 ASP A O 1
ATOM 4113 N N . VAL A 1 517 ? 0.934 -27.348 11.525 1.00 76.69 517 VAL A N 1
ATOM 4114 C CA . VAL A 1 517 ? 1.750 -27.473 12.741 1.00 76.69 517 VAL A CA 1
ATOM 4115 C C . VAL A 1 517 ? 0.958 -28.091 13.903 1.00 76.69 517 VAL A C 1
ATOM 4117 O O . VAL A 1 517 ? 1.519 -28.869 14.675 1.00 76.69 517 VAL A O 1
ATOM 4120 N N . HIS A 1 518 ? -0.346 -27.815 14.019 1.00 79.94 518 HIS A N 1
ATOM 4121 C CA . HIS A 1 518 ? -1.170 -28.338 15.114 1.00 79.94 518 HIS A CA 1
ATOM 4122 C C . HIS A 1 518 ? -1.500 -29.826 14.941 1.00 79.94 518 HIS A C 1
ATOM 4124 O O . HIS A 1 518 ? -1.355 -30.588 15.899 1.00 79.94 518 HIS A O 1
ATOM 4130 N N . SER A 1 519 ? -1.857 -30.285 13.736 1.00 79.94 519 SER A N 1
ATOM 4131 C CA . SER A 1 519 ? -2.048 -31.722 13.482 1.00 79.94 519 SER A CA 1
ATOM 4132 C C . SER A 1 519 ? -0.742 -32.507 13.592 1.00 79.94 519 SER A C 1
ATOM 4134 O O . SER A 1 519 ? -0.756 -33.625 14.107 1.00 79.94 519 SER A O 1
ATOM 4136 N N . LYS A 1 520 ? 0.398 -31.933 13.176 1.00 81.25 520 LYS A N 1
ATOM 4137 C CA . LYS A 1 520 ? 1.722 -32.533 13.415 1.00 81.25 520 LYS A CA 1
ATOM 4138 C C . LYS A 1 520 ? 2.023 -32.656 14.912 1.00 81.25 520 LYS A C 1
ATOM 4140 O O . LYS A 1 520 ? 2.405 -33.735 15.355 1.00 81.25 520 LYS A O 1
ATOM 4145 N N . LEU A 1 521 ? 1.783 -31.610 15.707 1.00 84.81 521 LEU A N 1
ATOM 4146 C CA . LEU A 1 521 ? 1.974 -31.646 17.162 1.00 84.81 521 LEU A CA 1
ATOM 4147 C C . LEU A 1 521 ? 1.078 -32.700 17.836 1.00 84.81 521 LEU A C 1
ATOM 4149 O O . LEU A 1 521 ? 1.581 -33.520 18.600 1.00 84.81 521 LEU A O 1
ATOM 4153 N N . ALA A 1 522 ? -0.213 -32.751 17.495 1.00 83.19 522 ALA A N 1
ATOM 4154 C CA . ALA A 1 522 ? -1.154 -33.741 18.029 1.00 83.19 522 ALA A CA 1
ATOM 4155 C C . ALA A 1 522 ? -0.858 -35.185 17.563 1.00 83.19 522 ALA A C 1
ATOM 4157 O O . ALA A 1 522 ? -1.215 -36.150 18.240 1.00 83.19 522 ALA A O 1
ATOM 4158 N N . TYR A 1 523 ? -0.206 -35.361 16.409 1.00 82.50 523 TYR A N 1
ATOM 4159 C CA . TYR A 1 523 ? 0.316 -36.654 15.953 1.00 82.50 523 TYR A CA 1
ATOM 4160 C C . TYR A 1 523 ? 1.541 -37.077 16.779 1.00 82.50 523 TYR A C 1
ATOM 4162 O O . TYR A 1 523 ? 1.619 -38.223 17.226 1.00 82.50 523 TYR A O 1
ATOM 4170 N N . CYS A 1 524 ? 2.466 -36.145 17.037 1.00 85.31 524 CYS A N 1
ATOM 4171 C CA . CYS A 1 524 ? 3.621 -36.366 17.905 1.00 85.31 524 CYS A CA 1
ATOM 4172 C C . CYS A 1 524 ? 3.196 -36.715 19.337 1.00 85.31 524 CYS A C 1
ATOM 4174 O O . CYS A 1 524 ? 3.696 -37.691 19.889 1.00 85.31 524 CYS A O 1
ATOM 4176 N N . GLU A 1 525 ? 2.236 -35.983 19.907 1.00 86.38 525 GLU A N 1
ATOM 4177 C CA . GLU A 1 525 ? 1.673 -36.219 21.242 1.00 86.38 525 GLU A CA 1
ATOM 4178 C C . GLU A 1 525 ? 1.184 -37.666 21.407 1.00 86.38 525 GLU A C 1
ATOM 4180 O O . GLU A 1 525 ? 1.675 -38.380 22.279 1.00 86.38 525 GLU A O 1
ATOM 4185 N N . ARG A 1 526 ? 0.302 -38.148 20.515 1.00 83.75 526 ARG A N 1
ATOM 4186 C CA . ARG A 1 526 ? -0.231 -39.527 20.558 1.00 83.75 526 ARG A CA 1
ATOM 4187 C C . ARG A 1 526 ? 0.850 -40.601 20.433 1.00 83.75 526 ARG A C 1
ATOM 4189 O O . ARG A 1 526 ? 0.712 -41.681 21.003 1.00 83.75 526 ARG A O 1
ATOM 4196 N N . LYS A 1 527 ? 1.914 -40.339 19.666 1.00 84.31 527 LYS A N 1
ATOM 4197 C CA . LYS A 1 527 ? 3.038 -41.279 19.537 1.00 84.31 527 LYS A CA 1
ATOM 4198 C C . LYS A 1 527 ? 3.956 -41.244 20.758 1.00 84.31 527 LYS A C 1
ATOM 4200 O O . LYS A 1 527 ? 4.424 -42.303 21.167 1.00 84.31 527 LYS A O 1
ATOM 4205 N N . LEU A 1 528 ? 4.168 -40.081 21.371 1.00 86.12 528 LEU A N 1
ATOM 4206 C CA . LEU A 1 528 ? 4.949 -39.942 22.603 1.00 86.12 528 LEU A CA 1
ATOM 4207 C C . LEU A 1 528 ? 4.236 -40.548 23.817 1.00 86.12 528 LEU A C 1
ATOM 4209 O O . LEU A 1 528 ? 4.892 -41.240 24.590 1.00 86.12 528 LEU A O 1
ATOM 4213 N N . THR A 1 529 ? 2.918 -40.380 23.963 1.00 86.50 529 THR A N 1
ATOM 4214 C CA . THR A 1 529 ? 2.157 -41.042 25.040 1.00 86.50 529 THR A CA 1
ATOM 4215 C C . THR A 1 529 ? 2.176 -42.561 24.881 1.00 86.50 529 THR A C 1
ATOM 4217 O O . THR A 1 529 ? 2.569 -43.256 25.810 1.00 86.50 529 THR A O 1
ATOM 4220 N N . HIS A 1 530 ? 1.919 -43.085 23.677 1.00 83.88 530 HIS A N 1
ATOM 4221 C CA . HIS A 1 530 ? 2.047 -44.521 23.391 1.00 83.88 530 HIS A CA 1
ATOM 4222 C C . HIS A 1 530 ? 3.465 -45.073 23.658 1.00 83.88 530 HIS A C 1
ATOM 4224 O O . HIS A 1 530 ? 3.614 -46.215 24.098 1.00 83.88 530 HIS A O 1
ATOM 4230 N N . LEU A 1 531 ? 4.520 -44.288 23.412 1.00 84.00 531 LEU A N 1
ATOM 4231 C CA . LEU A 1 531 ? 5.887 -44.664 23.783 1.00 84.00 531 LEU A CA 1
ATOM 4232 C C . LEU A 1 531 ? 6.106 -44.647 25.300 1.00 84.00 531 LEU A C 1
ATOM 4234 O O . LEU A 1 531 ? 6.717 -45.580 25.817 1.00 84.00 531 LEU A O 1
ATOM 4238 N N . ALA A 1 532 ? 5.600 -43.635 26.009 1.00 84.50 532 ALA A N 1
ATOM 4239 C CA . ALA A 1 532 ? 5.679 -43.549 27.465 1.00 84.50 532 ALA A CA 1
ATOM 4240 C C . ALA A 1 532 ? 4.962 -44.734 28.131 1.00 84.50 532 ALA A C 1
ATOM 4242 O O . ALA A 1 532 ? 5.575 -45.428 28.940 1.00 84.50 532 ALA A O 1
ATOM 4243 N N . ASP A 1 533 ? 3.735 -45.048 27.701 1.00 83.81 533 ASP A N 1
ATOM 4244 C CA . ASP A 1 533 ? 2.963 -46.213 28.152 1.00 83.81 533 ASP A CA 1
ATOM 4245 C C . ASP A 1 533 ? 3.740 -47.522 27.928 1.00 83.81 533 ASP A C 1
ATOM 4247 O O . ASP A 1 533 ? 3.814 -48.381 28.810 1.00 83.81 533 ASP A O 1
ATOM 4251 N N . ARG A 1 534 ? 4.380 -47.676 26.758 1.00 79.81 534 ARG A N 1
ATOM 4252 C CA . ARG A 1 534 ? 5.209 -48.850 26.438 1.00 79.81 534 ARG A CA 1
ATOM 4253 C C . ARG A 1 534 ? 6.464 -48.944 27.302 1.00 79.81 534 ARG A C 1
ATOM 4255 O O . ARG A 1 534 ? 6.786 -50.040 27.754 1.00 79.81 534 ARG A O 1
ATOM 4262 N N . VAL A 1 535 ? 7.173 -47.842 27.542 1.00 78.06 535 VAL A N 1
ATOM 4263 C CA . VAL A 1 535 ? 8.354 -47.819 28.425 1.00 78.06 535 VAL A CA 1
ATOM 4264 C C . VAL A 1 535 ? 7.945 -48.106 29.871 1.00 78.06 535 VAL A C 1
ATOM 4266 O O . VAL A 1 535 ? 8.599 -48.898 30.548 1.00 78.06 535 VAL A O 1
ATOM 4269 N N . GLN A 1 536 ? 6.818 -47.558 30.326 1.00 76.44 536 GLN A N 1
ATOM 4270 C CA . GLN A 1 536 ? 6.275 -47.828 31.654 1.00 76.44 536 GLN A CA 1
ATOM 4271 C C . GLN A 1 536 ? 5.842 -49.296 31.802 1.00 76.44 536 GLN A C 1
ATOM 4273 O O . GLN A 1 536 ? 6.123 -49.905 32.833 1.00 76.44 536 GLN A O 1
ATOM 4278 N N . ALA A 1 537 ? 5.262 -49.913 30.769 1.00 71.19 537 ALA A N 1
ATOM 4279 C CA . ALA A 1 537 ? 4.964 -51.348 30.752 1.00 71.19 537 ALA A CA 1
ATOM 4280 C C . ALA A 1 537 ? 6.230 -52.236 30.752 1.00 71.19 537 ALA A C 1
ATOM 4282 O O . ALA A 1 537 ? 6.237 -53.291 31.387 1.00 71.19 537 ALA A O 1
ATOM 4283 N N . LEU A 1 538 ? 7.310 -51.804 30.089 1.00 64.62 538 LEU A N 1
ATOM 4284 C CA . LEU A 1 538 ? 8.605 -52.504 30.043 1.00 64.62 538 LEU A CA 1
ATOM 4285 C C . LEU A 1 538 ? 9.428 -52.391 31.341 1.00 64.62 538 LEU A C 1
ATOM 4287 O O . LEU A 1 538 ? 10.385 -53.142 31.519 1.00 64.62 538 LEU A O 1
ATOM 4291 N N . SER A 1 539 ? 9.056 -51.496 32.263 1.00 56.44 539 SER A N 1
ATOM 4292 C CA . SER A 1 539 ? 9.803 -51.242 33.508 1.00 56.44 539 SER A CA 1
ATOM 4293 C C . SER A 1 539 ? 9.887 -52.435 34.474 1.00 56.44 539 SER A C 1
ATOM 4295 O O . SER A 1 539 ? 10.744 -52.445 35.349 1.00 56.44 539 SER A O 1
ATOM 4297 N N . ARG A 1 540 ? 9.053 -53.471 34.298 1.00 55.00 540 ARG A N 1
ATOM 4298 C CA . ARG A 1 540 ? 9.012 -54.673 35.156 1.00 55.00 540 ARG A CA 1
ATOM 4299 C C . ARG A 1 540 ? 10.116 -55.711 34.899 1.00 55.00 540 ARG A C 1
ATOM 4301 O O . ARG A 1 540 ? 10.081 -56.781 35.501 1.00 55.00 540 ARG A O 1
ATOM 4308 N N . THR A 1 541 ? 11.091 -55.420 34.039 1.00 54.47 541 THR A N 1
ATOM 4309 C CA . THR A 1 541 ? 12.239 -56.305 33.763 1.00 54.47 541 THR A CA 1
ATOM 4310 C C . THR A 1 541 ? 13.529 -55.654 34.279 1.00 54.47 541 THR A C 1
ATOM 4312 O O . THR A 1 541 ? 14.317 -55.102 33.512 1.00 54.47 541 THR A O 1
ATOM 4315 N N . GLU A 1 542 ? 13.714 -55.634 35.599 1.00 55.47 542 GLU A N 1
ATOM 4316 C CA . GLU A 1 542 ? 14.609 -54.669 36.263 1.00 55.47 542 GLU A CA 1
ATOM 4317 C C . GLU A 1 542 ? 16.119 -54.919 36.041 1.00 55.47 542 GLU A C 1
ATOM 4319 O O . GLU A 1 542 ? 16.868 -53.969 35.818 1.00 55.47 542 GLU A O 1
ATOM 4324 N N . GLU A 1 543 ? 16.593 -56.171 36.033 1.00 55.81 543 GLU A N 1
ATOM 4325 C CA . GLU A 1 543 ? 18.042 -56.461 36.129 1.00 55.81 543 GLU A CA 1
ATOM 4326 C C . GLU A 1 543 ? 18.855 -56.291 34.831 1.00 55.81 543 GLU A C 1
ATOM 4328 O O . GLU A 1 543 ? 20.052 -56.003 34.884 1.00 55.81 543 GLU A O 1
ATOM 4333 N N . VAL A 1 544 ? 18.239 -56.465 33.656 1.00 54.41 544 VAL A N 1
ATOM 4334 C CA . VAL A 1 544 ? 18.934 -56.327 32.355 1.00 54.41 544 VAL A CA 1
ATOM 4335 C C . VAL A 1 544 ? 18.915 -54.876 31.866 1.00 54.41 544 VAL A C 1
ATOM 4337 O O . VAL A 1 544 ? 19.862 -54.417 31.226 1.00 54.41 544 VAL A O 1
ATOM 4340 N N . ASN A 1 545 ? 17.848 -54.137 32.182 1.00 57.62 545 ASN A N 1
ATOM 4341 C CA . ASN A 1 545 ? 17.623 -52.796 31.648 1.00 57.62 545 ASN A CA 1
ATOM 4342 C C . ASN A 1 545 ? 18.530 -51.724 32.266 1.00 57.62 545 ASN A C 1
ATOM 4344 O O . ASN A 1 545 ? 18.867 -50.777 31.564 1.00 57.62 545 ASN A O 1
ATOM 4348 N N . THR A 1 546 ? 18.963 -51.860 33.524 1.00 64.94 546 THR A N 1
ATOM 4349 C CA . THR A 1 546 ? 19.851 -50.881 34.188 1.00 64.94 546 THR A CA 1
ATOM 4350 C C . THR A 1 546 ? 21.166 -50.704 33.433 1.00 64.94 546 THR A C 1
ATOM 4352 O O . THR A 1 546 ? 21.444 -49.620 32.938 1.00 64.94 546 THR A O 1
ATOM 4355 N N . LYS A 1 547 ? 21.919 -51.785 33.204 1.00 64.12 547 LYS A N 1
ATOM 4356 C CA . LYS A 1 547 ? 23.207 -51.734 32.486 1.00 64.12 547 LYS A CA 1
ATOM 4357 C C . LYS A 1 547 ? 23.087 -51.190 31.059 1.00 64.12 547 LYS A C 1
ATOM 4359 O O . LYS A 1 547 ? 23.995 -50.511 30.589 1.00 64.12 547 LYS A O 1
ATOM 4364 N N . VAL A 1 548 ? 21.984 -51.485 30.365 1.00 63.84 548 VAL A N 1
ATOM 4365 C CA . VAL A 1 548 ? 21.724 -50.970 29.008 1.00 63.84 548 VAL A CA 1
ATOM 4366 C C . VAL A 1 548 ? 21.342 -49.488 29.048 1.00 63.84 548 VAL A C 1
ATOM 4368 O O . VAL A 1 548 ? 21.823 -48.720 28.218 1.00 63.84 548 VAL A O 1
ATOM 4371 N N . LYS A 1 549 ? 20.539 -49.068 30.031 1.00 69.38 549 LYS A N 1
ATOM 4372 C CA . LYS A 1 549 ? 20.196 -47.664 30.280 1.00 69.38 549 LYS A CA 1
ATOM 4373 C C . LYS A 1 549 ? 21.447 -46.846 30.608 1.00 69.38 549 LYS A C 1
ATOM 4375 O O . LYS A 1 549 ? 21.703 -45.864 29.923 1.00 69.38 549 LYS A O 1
ATOM 4380 N N . ASP A 1 550 ? 22.252 -47.284 31.572 1.00 71.88 550 ASP A N 1
ATOM 4381 C CA . ASP A 1 550 ? 23.478 -46.599 31.998 1.00 71.88 550 ASP A CA 1
ATOM 4382 C C . ASP A 1 550 ? 24.488 -46.493 30.837 1.00 71.88 550 ASP A C 1
ATOM 4384 O O . ASP A 1 550 ? 25.157 -45.471 30.665 1.00 71.88 550 ASP A O 1
ATOM 4388 N N . ALA A 1 551 ? 24.569 -47.522 29.983 1.00 71.69 551 ALA A N 1
ATOM 4389 C CA . ALA A 1 551 ? 25.370 -47.500 28.760 1.00 71.69 551 ALA A CA 1
ATOM 4390 C C . ALA A 1 551 ? 24.823 -46.527 27.697 1.00 71.69 551 ALA A C 1
ATOM 4392 O O . ALA A 1 551 ? 25.616 -45.852 27.042 1.00 71.69 551 ALA A O 1
ATOM 4393 N N . LEU A 1 552 ? 23.499 -46.410 27.532 1.00 65.31 552 LEU A N 1
ATOM 4394 C CA . LEU A 1 552 ? 22.894 -45.424 26.629 1.00 65.31 552 LEU A CA 1
ATOM 4395 C C . LEU A 1 552 ? 23.062 -43.993 27.154 1.00 65.31 552 LEU A C 1
ATOM 4397 O O . LEU A 1 552 ? 23.497 -43.131 26.398 1.00 65.31 552 LEU A O 1
ATOM 4401 N N . GLU A 1 553 ? 22.781 -43.735 28.432 1.00 70.94 553 GLU A N 1
ATOM 4402 C CA . GLU A 1 553 ? 22.912 -42.407 29.049 1.00 70.94 553 GLU A CA 1
ATOM 4403 C C . GLU A 1 553 ? 24.380 -41.943 29.058 1.00 70.94 553 GLU A C 1
ATOM 4405 O O . GLU A 1 553 ? 24.684 -40.817 28.667 1.00 70.94 553 GLU A O 1
ATOM 4410 N N . SER A 1 554 ? 25.334 -42.830 29.365 1.00 69.06 554 SER A N 1
ATOM 4411 C CA . SER A 1 554 ? 26.771 -42.524 29.245 1.00 69.06 554 SER A CA 1
ATOM 4412 C C . SER A 1 554 ? 27.310 -42.514 27.803 1.00 69.06 554 SER A C 1
ATOM 4414 O O . SER A 1 554 ? 28.469 -42.135 27.590 1.00 69.06 554 SER A O 1
ATOM 4416 N N . SER A 1 555 ? 26.496 -42.897 26.812 1.00 61.41 555 SER A N 1
ATOM 4417 C CA . SER A 1 555 ? 26.771 -42.705 25.382 1.00 61.41 555 SER A CA 1
ATOM 4418 C C . SER A 1 555 ? 26.230 -41.361 24.889 1.00 61.41 555 SER A C 1
ATOM 4420 O O . SER A 1 555 ? 26.977 -40.603 24.274 1.00 61.41 555 SER A O 1
ATOM 4422 N N . THR A 1 556 ? 24.980 -41.008 25.206 1.00 58.06 556 THR A N 1
ATOM 4423 C CA . THR A 1 556 ? 24.381 -39.721 24.806 1.00 58.06 556 THR A CA 1
ATOM 4424 C C . THR A 1 556 ? 25.085 -38.535 25.467 1.00 58.06 556 THR A C 1
ATOM 4426 O O . THR A 1 556 ? 25.296 -37.519 24.810 1.00 58.06 556 THR A O 1
ATOM 4429 N N . LEU A 1 557 ? 25.582 -38.685 26.702 1.00 60.06 557 LEU A N 1
ATOM 4430 C CA . LEU A 1 557 ? 26.444 -37.695 27.370 1.00 60.06 557 LEU A CA 1
ATOM 4431 C C . LEU A 1 557 ? 27.787 -37.430 26.657 1.00 60.06 557 LEU A C 1
ATOM 4433 O O . LEU A 1 557 ? 28.436 -36.425 26.940 1.00 60.06 557 LEU A O 1
ATOM 4437 N N . LYS A 1 558 ? 28.226 -38.299 25.735 1.00 58.09 558 LYS A N 1
ATOM 4438 C CA . LYS A 1 558 ? 29.441 -38.099 24.915 1.00 58.09 558 LYS A CA 1
ATOM 4439 C C . LYS A 1 558 ? 29.131 -37.506 23.536 1.00 58.09 558 LYS A C 1
ATOM 4441 O O . LYS A 1 558 ? 30.045 -37.126 22.803 1.00 58.09 558 LYS A O 1
ATOM 4446 N N . GLU A 1 559 ? 27.857 -37.422 23.167 1.00 49.19 559 GLU A N 1
ATOM 4447 C CA . GLU A 1 559 ? 27.403 -37.109 21.817 1.00 49.19 559 GLU A CA 1
ATOM 4448 C C . GLU A 1 559 ? 27.158 -35.599 21.658 1.00 49.19 559 GLU A C 1
ATOM 4450 O O . GLU A 1 559 ? 26.042 -35.101 21.807 1.00 49.19 559 GLU A O 1
ATOM 4455 N N . ARG A 1 560 ? 28.240 -34.865 21.339 1.00 51.66 560 ARG A N 1
ATOM 4456 C CA . ARG A 1 560 ? 28.355 -33.384 21.301 1.00 51.66 560 ARG A CA 1
ATOM 4457 C C . ARG A 1 560 ? 27.284 -32.597 20.515 1.00 51.66 560 ARG A C 1
ATOM 4459 O O . ARG A 1 560 ? 27.323 -31.372 20.529 1.00 51.66 560 ARG A O 1
ATOM 4466 N N . TYR A 1 561 ? 26.364 -33.257 19.815 1.00 50.06 561 TYR A N 1
ATOM 4467 C CA . TYR A 1 561 ? 25.366 -32.630 18.943 1.00 50.06 561 TYR A CA 1
ATOM 4468 C C . TYR A 1 561 ? 23.927 -32.652 19.488 1.00 50.06 561 TYR A C 1
ATOM 4470 O O . TYR A 1 561 ? 23.062 -32.003 18.901 1.00 50.06 561 TYR A O 1
ATOM 4478 N N . ASN A 1 562 ? 23.649 -33.352 20.597 1.00 45.12 562 ASN A N 1
ATOM 4479 C CA . ASN A 1 562 ? 22.281 -33.495 21.121 1.00 45.12 562 ASN A CA 1
ATOM 4480 C C . ASN A 1 562 ? 21.846 -32.414 22.133 1.00 45.12 562 ASN A C 1
ATOM 4482 O O . ASN A 1 562 ? 20.658 -32.305 22.426 1.00 45.12 562 ASN A O 1
ATOM 4486 N N . THR A 1 563 ? 22.745 -31.544 22.603 1.00 47.38 563 THR A N 1
ATOM 4487 C CA . THR A 1 563 ? 22.421 -30.388 23.467 1.00 47.38 563 THR A CA 1
ATOM 4488 C C . THR A 1 563 ? 22.092 -29.120 22.667 1.00 47.38 563 THR A C 1
ATOM 4490 O O . THR A 1 563 ? 22.540 -28.026 22.999 1.00 47.38 563 THR A O 1
ATOM 4493 N N . LYS A 1 564 ? 21.282 -29.229 21.602 1.00 47.47 564 LYS A N 1
ATOM 4494 C CA . LYS A 1 564 ? 20.884 -28.074 20.765 1.00 47.47 564 LYS A CA 1
ATOM 4495 C C . LYS A 1 564 ? 19.664 -27.300 21.298 1.00 47.47 564 LYS A C 1
ATOM 4497 O O . LYS A 1 564 ? 18.890 -26.741 20.525 1.00 47.47 564 LYS A O 1
ATOM 4502 N N . ILE A 1 565 ? 19.509 -27.280 22.621 1.00 47.00 565 ILE A N 1
ATOM 4503 C CA . ILE A 1 565 ? 18.578 -26.430 23.369 1.00 47.00 565 ILE A CA 1
ATOM 4504 C C . ILE A 1 565 ? 19.372 -25.857 24.552 1.00 47.00 565 ILE A C 1
ATOM 4506 O O . ILE A 1 565 ? 19.392 -26.443 25.632 1.00 47.00 565 ILE A O 1
ATOM 4510 N N . SER A 1 566 ? 20.066 -24.740 24.324 1.00 35.81 566 SER A N 1
ATOM 4511 C CA . SER A 1 566 ? 20.472 -23.857 25.421 1.00 35.81 566 SER A CA 1
ATOM 4512 C C . SER A 1 566 ? 19.245 -23.046 25.839 1.00 35.81 566 SER A C 1
ATOM 4514 O O . SER A 1 566 ? 18.489 -22.571 24.990 1.00 35.81 566 SER A O 1
ATOM 4516 N N . PHE A 1 567 ? 19.050 -22.923 27.150 1.00 41.19 567 PHE A N 1
ATOM 4517 C CA . PHE A 1 567 ? 18.099 -22.002 27.771 1.00 41.19 567 PHE A CA 1
ATOM 4518 C C . PHE A 1 567 ? 18.867 -20.968 28.612 1.00 41.19 567 PHE A C 1
ATOM 4520 O O . PHE A 1 567 ? 18.485 -20.660 29.740 1.00 41.19 567 PHE A O 1
ATOM 4527 N N . GLU A 1 568 ? 19.965 -20.437 28.073 1.00 38.62 568 GLU A N 1
ATOM 4528 C CA . GLU A 1 568 ? 20.607 -19.238 28.607 1.00 38.62 568 GLU A CA 1
ATOM 4529 C C . GLU A 1 568 ? 20.094 -17.983 27.886 1.00 38.62 568 GLU A C 1
ATOM 4531 O O . GLU A 1 568 ? 19.950 -17.950 26.662 1.00 38.62 568 GLU A O 1
ATOM 4536 N N . ASN A 1 569 ? 19.802 -16.938 28.662 1.00 46.59 569 ASN A N 1
ATOM 4537 C CA . ASN A 1 569 ? 19.371 -15.652 28.126 1.00 46.59 569 ASN A CA 1
ATOM 4538 C C . ASN A 1 569 ? 20.572 -14.951 27.481 1.00 46.59 569 ASN A C 1
ATOM 4540 O O . ASN A 1 569 ? 21.539 -14.652 28.179 1.00 46.59 569 ASN A O 1
ATOM 4544 N N . LEU A 1 570 ? 20.486 -14.648 26.185 1.00 37.97 570 LEU A N 1
ATOM 4545 C CA . LEU A 1 570 ? 21.403 -13.717 25.530 1.00 37.97 570 LEU A CA 1
ATOM 4546 C C . LEU A 1 570 ? 20.713 -12.359 25.370 1.00 37.97 570 LEU A C 1
ATOM 4548 O O . LEU A 1 570 ? 20.098 -12.056 24.346 1.00 37.97 570 LEU A O 1
ATOM 4552 N N . GLU A 1 571 ? 20.798 -11.560 26.429 1.00 39.62 571 GLU A N 1
ATOM 4553 C CA . GLU A 1 571 ? 20.820 -10.110 26.269 1.00 39.62 571 GLU A CA 1
ATOM 4554 C C . GLU A 1 571 ? 22.249 -9.706 25.867 1.00 39.62 571 GLU A C 1
ATOM 4556 O O . GLU A 1 571 ? 23.214 -10.207 26.437 1.00 39.62 571 GLU A O 1
ATOM 4561 N N . GLU A 1 572 ? 22.329 -8.804 24.887 1.00 41.16 572 GLU A N 1
ATOM 4562 C CA . GLU A 1 572 ? 23.509 -8.043 24.444 1.00 41.16 572 GLU A CA 1
ATOM 4563 C C . GLU A 1 572 ? 24.658 -8.773 23.692 1.00 41.16 572 GLU A C 1
ATOM 4565 O O . GLU A 1 572 ? 25.203 -9.802 24.079 1.00 41.16 572 GLU A O 1
ATOM 4570 N N . ASP A 1 573 ? 25.007 -8.155 22.559 1.00 39.31 573 ASP A N 1
ATOM 4571 C CA . ASP A 1 573 ? 26.314 -8.057 21.903 1.00 39.31 573 ASP A CA 1
ATOM 4572 C C . ASP A 1 573 ? 27.210 -9.295 21.714 1.00 39.31 573 ASP A C 1
ATOM 4574 O O . ASP A 1 573 ? 28.269 -9.437 22.324 1.00 39.31 573 ASP A O 1
ATOM 4578 N N . VAL A 1 574 ? 26.947 -10.009 20.612 1.00 35.00 574 VAL A N 1
ATOM 4579 C CA . VAL A 1 574 ? 27.989 -10.145 19.574 1.00 35.00 574 VAL A CA 1
ATOM 4580 C C . VAL A 1 574 ? 27.385 -9.806 18.207 1.00 35.00 574 VAL A C 1
ATOM 4582 O O . VAL A 1 574 ? 26.643 -10.602 17.631 1.00 35.00 574 VAL A O 1
ATOM 4585 N N . ILE A 1 575 ? 27.735 -8.642 17.641 1.00 42.31 575 ILE A N 1
ATOM 4586 C CA . ILE A 1 575 ? 27.589 -8.406 16.193 1.00 42.31 575 ILE A CA 1
ATOM 4587 C C . ILE A 1 575 ? 28.723 -9.170 15.509 1.00 42.31 575 ILE A C 1
ATOM 4589 O O . ILE A 1 575 ? 29.725 -8.595 15.078 1.00 42.31 575 ILE A O 1
ATOM 4593 N N . GLU A 1 576 ? 28.585 -10.494 15.440 1.00 34.53 576 GLU A N 1
ATOM 4594 C CA . GLU A 1 576 ? 29.459 -11.288 14.593 1.00 34.53 576 GLU A CA 1
ATOM 4595 C C . GLU A 1 576 ? 28.985 -11.059 13.164 1.00 34.53 576 GLU A C 1
ATOM 4597 O O . GLU A 1 576 ? 27.964 -11.578 12.709 1.00 34.53 576 GLU A O 1
ATOM 4602 N N . SER A 1 577 ? 29.709 -10.159 12.499 1.00 33.59 577 SER A N 1
ATOM 4603 C CA . SER A 1 577 ? 29.592 -9.903 11.076 1.00 33.59 577 SER A CA 1
ATOM 4604 C C . SER A 1 577 ? 29.551 -11.239 10.344 1.00 33.59 577 SER A C 1
ATOM 4606 O O . SER A 1 577 ? 30.570 -11.927 10.244 1.00 33.59 577 SER A O 1
ATOM 4608 N N . PHE A 1 578 ? 28.381 -11.586 9.801 1.00 28.22 578 PHE A N 1
ATOM 4609 C CA . PHE A 1 578 ? 28.293 -12.545 8.712 1.00 28.22 578 PHE A CA 1
ATOM 4610 C C . PHE A 1 578 ? 28.997 -11.916 7.511 1.00 28.22 578 PHE A C 1
ATOM 4612 O O . PHE A 1 578 ? 28.374 -11.350 6.611 1.00 28.22 578 PHE A O 1
ATOM 4619 N N . GLN A 1 579 ? 30.326 -12.028 7.513 1.00 32.53 579 GLN A N 1
ATOM 4620 C CA . GLN A 1 579 ? 31.105 -12.036 6.296 1.00 32.53 579 GLN A CA 1
ATOM 4621 C C . GLN A 1 579 ? 30.482 -13.120 5.423 1.00 32.53 579 GLN A C 1
ATOM 4623 O O . GLN A 1 579 ? 30.609 -14.315 5.695 1.00 32.53 579 GLN A O 1
ATOM 4628 N N . PHE A 1 580 ? 29.768 -12.684 4.388 1.00 28.17 580 PHE A N 1
ATOM 4629 C CA . PHE A 1 580 ? 29.539 -13.521 3.229 1.00 28.17 580 PHE A CA 1
ATOM 4630 C C . PHE A 1 580 ? 30.929 -13.892 2.717 1.00 28.17 580 PHE A C 1
ATOM 4632 O O . PHE A 1 580 ? 31.595 -13.073 2.092 1.00 28.17 580 PHE A O 1
ATOM 4639 N N . ALA A 1 581 ? 31.389 -15.103 3.036 1.00 35.16 581 ALA A N 1
ATOM 4640 C CA . ALA A 1 581 ? 32.491 -15.705 2.306 1.00 35.16 581 ALA A CA 1
ATOM 4641 C C . ALA A 1 581 ? 32.062 -15.733 0.836 1.00 35.16 581 ALA A C 1
ATOM 4643 O O . ALA A 1 581 ? 30.968 -16.223 0.547 1.00 35.16 581 ALA A O 1
ATOM 4644 N N . ASP A 1 582 ? 32.870 -15.141 -0.046 1.00 38.31 582 ASP A N 1
ATOM 4645 C CA . ASP A 1 582 ? 32.450 -14.745 -1.391 1.00 38.31 582 ASP A CA 1
ATOM 4646 C C . ASP A 1 582 ? 31.836 -15.915 -2.173 1.00 38.31 582 ASP A C 1
ATOM 4648 O O . ASP A 1 582 ? 32.537 -16.778 -2.705 1.00 38.31 582 ASP A O 1
ATOM 4652 N N . MET A 1 583 ? 30.501 -15.940 -2.248 1.00 32.00 583 MET A N 1
ATOM 4653 C CA . MET A 1 583 ? 29.748 -16.954 -2.993 1.00 32.00 583 MET A CA 1
ATOM 4654 C C . MET A 1 583 ? 29.425 -16.501 -4.429 1.00 32.00 583 MET A C 1
ATOM 4656 O O . MET A 1 583 ? 28.705 -17.185 -5.156 1.00 32.00 583 MET A O 1
ATOM 4660 N N . ASP A 1 584 ? 30.043 -15.400 -4.870 1.00 42.75 584 ASP A N 1
ATOM 4661 C CA . ASP A 1 584 ? 30.103 -14.926 -6.260 1.00 42.75 584 ASP A CA 1
ATOM 4662 C C . ASP A 1 584 ? 31.029 -15.809 -7.128 1.00 42.75 584 ASP A C 1
ATOM 4664 O O . ASP A 1 584 ? 31.902 -15.329 -7.855 1.00 42.75 584 ASP A O 1
ATOM 4668 N N . LEU A 1 585 ? 30.845 -17.133 -7.078 1.00 41.41 585 LEU A N 1
ATOM 4669 C CA . LEU A 1 585 ? 31.510 -18.048 -8.011 1.00 41.41 585 LEU A CA 1
ATOM 4670 C C . LEU A 1 585 ? 30.693 -19.274 -8.437 1.00 41.41 585 LEU A C 1
ATOM 4672 O O . LEU A 1 585 ? 31.250 -20.205 -9.024 1.00 41.41 585 LEU A O 1
ATOM 4676 N N . ASP A 1 586 ? 29.368 -19.241 -8.262 1.00 37.19 586 ASP A N 1
ATOM 4677 C CA . ASP A 1 586 ? 28.454 -20.134 -8.989 1.00 37.19 586 ASP A CA 1
ATOM 4678 C C . ASP A 1 586 ? 28.352 -19.658 -10.457 1.00 37.19 586 ASP A C 1
ATOM 4680 O O . ASP A 1 586 ? 27.357 -19.102 -10.931 1.00 37.19 586 ASP A O 1
ATOM 4684 N N . HIS A 1 587 ? 29.474 -19.778 -11.175 1.00 39.19 587 HIS A N 1
ATOM 4685 C CA . HIS A 1 587 ? 29.615 -19.339 -12.555 1.00 39.19 587 HIS A CA 1
ATOM 4686 C C . HIS A 1 587 ? 28.574 -20.026 -13.439 1.00 39.19 587 HIS A C 1
ATOM 4688 O O . HIS A 1 587 ? 28.534 -21.253 -13.550 1.00 39.19 587 HIS A O 1
ATOM 4694 N N . SER A 1 588 ? 27.815 -19.223 -14.188 1.00 51.34 588 SER A N 1
ATOM 4695 C CA . SER A 1 588 ? 27.053 -19.715 -15.329 1.00 51.34 588 SER A CA 1
ATOM 4696 C C . SER A 1 588 ? 27.995 -20.466 -16.277 1.00 51.34 588 SER A C 1
ATOM 4698 O O . SER A 1 588 ? 28.804 -19.842 -16.970 1.00 51.34 588 SER A O 1
ATOM 4700 N N . TYR A 1 589 ? 27.904 -21.797 -16.315 1.00 59.97 589 TYR A N 1
ATOM 4701 C CA . TYR A 1 589 ? 28.655 -22.622 -17.258 1.00 59.97 589 TYR A CA 1
ATOM 4702 C C . TYR A 1 589 ? 28.148 -22.333 -18.677 1.00 59.97 589 TYR A C 1
ATOM 4704 O O . TYR A 1 589 ? 27.163 -22.907 -19.141 1.00 59.97 589 TYR A O 1
ATOM 4712 N N . ILE A 1 590 ? 28.810 -21.388 -19.346 1.00 59.03 590 ILE A N 1
ATOM 4713 C CA . ILE A 1 590 ? 28.598 -21.045 -20.752 1.00 59.03 590 ILE A CA 1
ATOM 4714 C C . ILE A 1 590 ? 29.404 -22.063 -21.572 1.00 59.03 590 ILE A C 1
ATOM 4716 O O . ILE A 1 590 ? 30.635 -21.974 -21.587 1.00 59.03 590 ILE A O 1
ATOM 4720 N N . PRO A 1 591 ? 28.766 -23.043 -22.242 1.00 60.44 591 PRO A N 1
ATOM 4721 C CA . PRO A 1 591 ? 29.504 -24.114 -22.900 1.00 60.44 591 PRO A CA 1
ATOM 4722 C C . PRO A 1 591 ? 30.283 -23.560 -24.093 1.00 60.44 591 PRO A C 1
ATOM 4724 O O . PRO A 1 591 ? 29.763 -22.759 -24.876 1.00 60.44 591 PRO A O 1
ATOM 4727 N N . SER A 1 592 ? 31.526 -24.000 -24.280 1.00 71.81 592 SER A N 1
ATOM 4728 C CA . SER A 1 592 ? 32.341 -23.518 -25.392 1.00 71.81 592 SER A CA 1
ATOM 4729 C C . SER A 1 592 ? 31.741 -23.918 -26.744 1.00 71.81 592 SER A C 1
ATOM 4731 O O . SER A 1 592 ? 31.060 -24.937 -26.895 1.00 71.81 592 SER A O 1
ATOM 4733 N N . ARG A 1 593 ? 32.082 -23.163 -27.796 1.00 74.31 593 ARG A N 1
ATOM 4734 C CA . ARG A 1 593 ? 31.696 -23.479 -29.185 1.00 74.31 593 ARG A CA 1
ATOM 4735 C C . ARG A 1 593 ? 32.090 -24.908 -29.606 1.00 74.31 593 ARG A C 1
ATOM 4737 O O . ARG A 1 593 ? 31.443 -25.484 -30.481 1.00 74.31 593 ARG A O 1
ATOM 4744 N N . ALA A 1 594 ? 33.129 -25.482 -28.993 1.00 79.00 594 ALA A N 1
ATOM 4745 C CA . ALA A 1 594 ? 33.545 -26.865 -29.212 1.00 79.00 594 ALA A CA 1
ATOM 4746 C C . ALA A 1 594 ? 32.616 -27.876 -28.516 1.00 79.00 594 ALA A C 1
ATOM 4748 O O . ALA A 1 594 ? 32.221 -28.862 -29.138 1.00 79.00 594 ALA A O 1
ATOM 4749 N N . GLU A 1 595 ? 32.216 -27.625 -27.267 1.00 78.00 595 GLU A N 1
ATOM 4750 C CA . GLU A 1 595 ? 31.294 -28.484 -26.509 1.00 78.00 595 GLU A CA 1
ATOM 4751 C C . GLU A 1 595 ? 29.883 -28.473 -27.103 1.00 78.00 595 GLU A C 1
ATOM 4753 O O . GLU A 1 595 ? 29.311 -29.543 -27.311 1.00 78.00 595 GLU A O 1
ATOM 4758 N N . ILE A 1 596 ? 29.368 -27.301 -27.499 1.00 80.44 596 ILE A N 1
ATOM 4759 C CA . ILE A 1 596 ? 28.083 -27.174 -28.212 1.00 80.44 596 ILE A CA 1
ATOM 4760 C C . ILE A 1 596 ? 28.111 -28.001 -29.506 1.00 80.44 596 ILE A C 1
ATOM 4762 O O . ILE A 1 596 ? 27.185 -28.766 -29.784 1.00 80.44 596 ILE A O 1
ATOM 4766 N N . LYS A 1 597 ? 29.202 -27.918 -30.282 1.00 79.31 597 LYS A N 1
ATOM 4767 C CA . LYS A 1 597 ? 29.378 -28.724 -31.502 1.00 79.31 597 LYS A CA 1
ATOM 4768 C C . LYS A 1 597 ? 29.426 -30.227 -31.192 1.00 79.31 597 LYS A C 1
ATOM 4770 O O . LYS A 1 597 ? 28.839 -31.014 -31.932 1.00 79.31 597 LYS A O 1
ATOM 4775 N N . LYS A 1 598 ? 30.073 -30.627 -30.093 1.00 83.56 598 LYS A N 1
ATOM 4776 C CA . LYS A 1 598 ? 30.190 -32.026 -29.644 1.00 83.56 598 LYS A CA 1
ATOM 4777 C C . LYS A 1 598 ? 28.841 -32.602 -29.187 1.00 83.56 598 LYS A C 1
ATOM 4779 O O . LYS A 1 598 ? 28.513 -33.724 -29.564 1.00 83.56 598 LYS A O 1
ATOM 4784 N N . GLN A 1 599 ? 28.032 -31.825 -28.461 1.00 77.81 599 GLN A N 1
ATOM 4785 C CA . GLN A 1 599 ? 26.657 -32.188 -28.087 1.00 77.81 599 GLN A CA 1
ATOM 4786 C C . GLN A 1 599 ? 25.728 -32.277 -29.307 1.00 77.81 599 GLN A C 1
ATOM 4788 O O . GLN A 1 599 ? 24.988 -33.251 -29.444 1.00 77.81 599 GLN A O 1
ATOM 4793 N N . ALA A 1 600 ? 25.794 -31.307 -30.226 1.00 75.38 600 ALA A N 1
ATOM 4794 C CA . ALA A 1 600 ? 25.017 -31.335 -31.466 1.00 75.38 600 ALA A CA 1
ATOM 4795 C C . ALA A 1 600 ? 25.352 -32.571 -32.320 1.00 75.38 600 ALA A C 1
ATOM 4797 O O . ALA A 1 600 ? 24.453 -33.229 -32.844 1.00 75.38 600 ALA A O 1
ATOM 4798 N N . GLN A 1 601 ? 26.634 -32.933 -32.404 1.00 78.94 601 GLN A N 1
ATOM 4799 C CA . GLN A 1 601 ? 27.079 -34.131 -33.108 1.00 78.94 601 GLN A CA 1
ATOM 4800 C C . GLN A 1 601 ? 26.590 -35.424 -32.423 1.00 78.94 601 GLN A C 1
ATOM 4802 O O . GLN A 1 601 ? 26.061 -36.300 -33.104 1.00 78.94 601 GLN A O 1
ATOM 4807 N N . TRP A 1 602 ? 26.635 -35.508 -31.086 1.00 74.94 602 TRP A N 1
ATOM 4808 C CA . TRP A 1 602 ? 26.022 -36.610 -30.323 1.00 74.94 602 TRP A CA 1
ATOM 4809 C C . TRP A 1 602 ? 24.511 -36.752 -30.574 1.00 74.94 602 TRP A C 1
ATOM 4811 O O . TRP A 1 602 ? 24.010 -37.867 -30.717 1.00 74.94 602 TRP A O 1
ATOM 4821 N N . LEU A 1 603 ? 23.776 -35.640 -30.673 1.00 75.62 603 LEU A N 1
ATOM 4822 C CA . LEU A 1 603 ? 22.343 -35.637 -30.994 1.00 75.62 603 LEU A CA 1
ATOM 4823 C C . LEU A 1 603 ? 22.049 -36.143 -32.417 1.00 75.62 603 LEU A C 1
ATOM 4825 O O . LEU A 1 603 ? 21.050 -36.835 -32.626 1.00 75.62 603 LEU A O 1
ATOM 4829 N N . ILE A 1 604 ? 22.920 -35.841 -33.383 1.00 75.81 604 ILE A N 1
ATOM 4830 C CA . ILE A 1 604 ? 22.823 -36.339 -34.763 1.00 75.81 604 ILE A CA 1
ATOM 4831 C C . ILE A 1 604 ? 23.132 -37.843 -34.811 1.00 75.81 604 ILE A C 1
ATOM 4833 O O . ILE A 1 604 ? 22.327 -38.621 -35.325 1.00 75.81 604 ILE A O 1
ATOM 4837 N N . GLU A 1 605 ? 24.238 -38.283 -34.209 1.00 75.56 605 GLU A N 1
ATOM 4838 C CA . GLU A 1 605 ? 24.626 -39.700 -34.131 1.00 75.56 605 GLU A CA 1
ATOM 4839 C C . GLU A 1 605 ? 23.597 -40.548 -33.358 1.00 75.56 605 GLU A C 1
ATOM 4841 O O . GLU A 1 605 ? 23.344 -41.703 -33.711 1.00 75.56 605 GLU A O 1
ATOM 4846 N N . GLY A 1 606 ? 22.949 -39.968 -32.343 1.00 67.12 606 GLY A N 1
ATOM 4847 C CA . GLY A 1 606 ? 21.837 -40.577 -31.614 1.00 67.12 606 GLY A CA 1
ATOM 4848 C C . GLY A 1 606 ? 20.584 -40.777 -32.472 1.00 67.12 606 GLY A C 1
ATOM 4849 O O . GLY A 1 606 ? 19.947 -41.823 -32.373 1.00 67.12 606 GLY A O 1
ATOM 4850 N N . 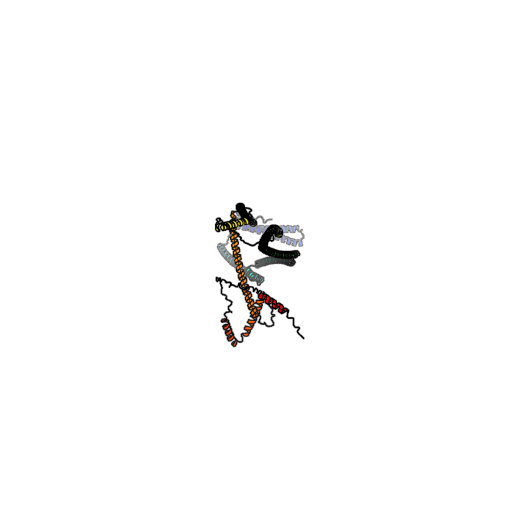LYS A 1 607 ? 20.247 -39.825 -33.355 1.00 64.50 607 LYS A N 1
ATOM 4851 C CA . LYS A 1 607 ? 19.081 -39.929 -34.256 1.00 64.50 607 LYS A CA 1
ATOM 4852 C C . LYS A 1 607 ? 19.328 -40.769 -35.513 1.00 64.50 607 LYS A C 1
ATOM 4854 O O . LYS A 1 607 ? 18.367 -41.278 -36.083 1.00 64.50 607 LYS A O 1
ATOM 4859 N N . LEU A 1 608 ? 20.582 -40.970 -35.923 1.00 57.28 608 LEU A N 1
ATOM 4860 C CA . LEU A 1 608 ? 20.940 -41.858 -37.041 1.00 57.28 608 LEU A CA 1
ATOM 4861 C C . LEU A 1 608 ? 20.933 -43.354 -36.666 1.00 57.28 608 LEU A C 1
ATOM 4863 O O . LEU A 1 608 ? 20.894 -44.213 -37.549 1.00 57.28 608 LEU A O 1
ATOM 4867 N N . LYS A 1 609 ? 20.922 -43.701 -35.372 1.00 54.88 609 LYS A N 1
ATOM 4868 C CA . LYS A 1 609 ? 20.799 -45.091 -34.901 1.00 54.88 609 LYS A CA 1
ATOM 4869 C C . LYS A 1 609 ? 19.344 -45.567 -34.959 1.00 54.88 609 LYS A C 1
ATOM 4871 O O . LYS A 1 609 ? 18.619 -45.532 -33.969 1.00 54.88 609 LYS A O 1
ATOM 4876 N N . ALA A 1 610 ? 18.936 -46.049 -36.133 1.00 55.59 610 ALA A N 1
ATOM 4877 C CA . ALA A 1 610 ? 17.613 -46.631 -36.355 1.00 55.59 610 ALA A CA 1
ATOM 4878 C C . ALA A 1 610 ? 17.281 -47.743 -35.326 1.00 55.59 610 ALA A C 1
ATOM 4880 O O . ALA A 1 610 ? 18.138 -48.585 -35.027 1.00 55.59 610 ALA A O 1
ATOM 4881 N N . PRO A 1 611 ? 16.043 -47.799 -34.797 1.00 49.34 611 PRO A N 1
ATOM 4882 C CA . PRO A 1 611 ? 15.676 -48.760 -33.763 1.00 49.34 611 PRO A CA 1
ATOM 4883 C C . PRO A 1 611 ? 15.672 -50.189 -34.320 1.00 49.34 611 PRO A C 1
ATOM 4885 O O . PRO A 1 611 ? 14.842 -50.552 -35.157 1.00 49.34 611 PRO A O 1
ATOM 4888 N N . LYS A 1 612 ? 16.581 -51.037 -33.818 1.00 51.78 612 LYS A N 1
ATOM 4889 C CA . LYS A 1 612 ? 16.568 -52.477 -34.109 1.00 51.78 612 LYS A CA 1
ATOM 4890 C C . LYS A 1 612 ? 15.246 -53.075 -33.619 1.00 51.78 612 LYS A C 1
ATOM 4892 O O . LYS A 1 612 ? 15.018 -53.169 -32.414 1.00 51.78 612 LYS A O 1
ATOM 4897 N N . LYS A 1 613 ? 14.387 -53.502 -34.552 1.00 48.41 613 LYS A N 1
ATOM 4898 C CA . LYS A 1 613 ? 13.156 -54.244 -34.242 1.00 48.41 613 LYS A CA 1
ATOM 4899 C C . LYS A 1 613 ? 13.507 -55.462 -33.381 1.00 48.41 613 LYS A C 1
ATOM 4901 O O . LYS A 1 613 ? 14.258 -56.326 -33.833 1.00 48.41 613 LYS A O 1
ATOM 4906 N N . LYS A 1 614 ? 12.938 -55.555 -32.174 1.00 46.19 614 LYS A N 1
ATOM 4907 C CA . LYS A 1 614 ? 12.917 -56.822 -31.431 1.00 46.19 614 LYS A CA 1
ATOM 4908 C C . LYS A 1 614 ? 12.170 -57.852 -32.288 1.00 46.19 614 LYS A C 1
ATOM 4910 O O . LYS A 1 614 ? 11.083 -57.555 -32.786 1.00 46.19 614 LYS A O 1
ATOM 4915 N N . LYS A 1 615 ? 12.761 -59.032 -32.491 1.00 44.66 615 LYS A N 1
ATOM 4916 C CA . LYS A 1 615 ? 11.997 -60.206 -32.938 1.00 44.66 615 LYS A CA 1
ATOM 4917 C C . LYS A 1 615 ? 11.133 -60.710 -31.771 1.00 44.66 615 LYS A C 1
ATOM 4919 O O . LYS A 1 615 ? 11.345 -60.282 -30.636 1.00 44.66 615 LYS A O 1
ATOM 4924 N N . LYS A 1 616 ? 10.139 -61.536 -32.109 1.00 42.56 616 LYS A N 1
ATOM 4925 C CA . LYS A 1 616 ? 9.308 -62.271 -31.145 1.00 42.56 616 LYS A CA 1
ATOM 4926 C C . LYS A 1 616 ? 10.181 -63.118 -30.222 1.00 42.56 616 LYS A C 1
ATOM 4928 O O . LYS A 1 616 ? 11.175 -63.658 -30.758 1.00 42.56 616 LYS A O 1
#

Organism: Fukomys damarensis (NCBI:txid885580)

InterPro domains:
  IPR026788 Transmembrane protein 141 [PF15110] (6-96)
  IPR038259 Tmem141 superfamily [G3DSA:1.10.3350.20] (1-108)
  IPR043247 Coiled-coil domain-containing protein 183 [PTHR47115] (105-616)

Secondary structure (DSSP, 8-state):
--SSSSS---HHHHTT-TTHHHHHHHHHHHHHHHHHHHHHHHHHHHHHHHHHHTTS---HHHHHHHHHHHHHHHHHHHHHHHHHHHHHHHHHHHH----S---HHHHHHHHHHHHHHHHHHHHHHHHHHHHHHHHHHHHHHHHHHHHHHHHHHHHTT-HHHHHHHTTS-HHHHHHHHHHHHHHHHHHHHHHHHHHHHHHHHHHHHHHHHHHHHTS-SS-HHHHHHHHHHHHHHHHHHHHHHHHHHHHHHHHHHHHHHHHHHHHHHHHHHHHHHHHHHHHHHHHHHHHHHHHHHHHHHHHHHHHHHHHHHHHHHHHHHHHHHHHHHHHHHHHHHHHHHHTT-----------------------------HHHHHHHHHHHHHHHHHHHHTT-SSTTHHHHHHHHHHHHHHHHHHHHHHHHHHHHHHHHHHHHHHHHHHHHHH-SPPPTTSHHHHHHHHHHHHHHHHHHHHHHHHHHHHHHHHHHHHHHHHHHHHHHHTT-PPPTTS------STT-HHHHHHHHHHHHHHHHHHHHHHTT-HHHHHHHHHHHHHHHTT-TTS---------S-----------TT-------HHHHHHHHHHHHHHHHS---PPP-

Foldseek 3Di:
DPPPPQPDDDVVNCVVQVCSVVLSVLLVVLLVVLVVLLVVQLVVQLVVVVVVCVVPPDDPVVSNVVSNVRSNVRSVVSSVVSNVVSVVSSVCSRVVDDPDDDDDPVVVVVVVVVVVVVVVVVVVVVVVVVVVVVVVVVVVVVQLVVQLVVLCVVCPPVVVLSVVCNRPGNVVSVVVVVVVVVVVVVVVVVVVVVVVVVVVVVVVVVVVVVVVVPPPPDDPVNVVVVVVVVVVVVVVVVVVVVVVVVVVVVVVVVVVVVVVVVVVVVVVVVVVVVVVVVVVVVVVVVVVVVVVVVVVVVVVVVVVVVVVVVVVVVVVVVVVVVVVVVVVVVVVVVVVVVVVVVDDDDDDDDDDDDDDDDDDDDDDDDDDDPVVVVVVVVVVVVLVVLCVVLVHDDSVCSVVSVVVVVVVVVVVVVVVVVVVVVVVVVVVVVVVVVVVVVVVVPDDDDDPVCPVVVVVVVVVVVVVVVVVVVVVVVVVVVVVVVVVVLLVVLVVLLVVQVPPDDPPVDDDPDDDDSPCSPVSNVVSVVSVVVVVVVVVVVPVPPPPVVVVVVVVVVVVVVVVPPPPDDPDDDDDDDPPPPPPPDPVPPDDCPDDPVVVVVVVVVVVVVVVPPDDDDDD